Protein AF-A0A812ML86-F1 (afdb_monomer)

Sequence (374 aa):
SLLQHYASWQRRQGNSALESLCLVAVARRLSMEGRSEEAVELLREAARRLPLEAAADGVWRACGGDPEELPRKAWKIRSGNAYAKELRLLQHILRVVPPGSDNILEVMESYGRDELPSFSKWLKIAGGEKAQLLSAAAEASPKGVALELGLYCGFSALRLSSQMPVVSVEADLAHALIAEAVLNFAEAAHKVEIVVGHTEEMLPWLIRRMKPSQTQVGFVFMDQRGSRYHADLDLLIQSGVLKDGAMVVADNVLKPGAPRFLWALAQHSALATHILEVEEYAMPNVPDWMTTSIYRDTAGSCEALVCEAPGAIRQLEWEAEQMRSRSHEPQHGGSGVDFGQWLAFSNAMACSVTEALSLKVTRFSHSLARGGMR

Organism: Symbiodinium pilosum (NCBI:txid2952)

Foldseek 3Di:
DVLCVVLVVCVVVVNLASNLLSLLVVLQVCVVVVNLVVSLVSQLVSQVPGANACLNVLSCVSSPHDSVSHDNHQDDQDPPRPCSLLSVLLSQLSPPPDQQDPCNLVSSQCCQQPPCVVVVDHDLDLDDLSLLLLLLLLVQWDAAEEEEEACQQNNSVSSSLVRAAYEYEAADPSSLSNNCSSCSSNVSNVRYHYHYRHLVPVVVVVLVVQDLVHHAHREYEAPHPLCCQQVSVLSNVVSNRHDQFRKYKYWQCLVLHNLLNVQLLLPFPQWPKAKEWDADRSQPPQIGIMMIITGHPDPDDSPRSPDDDDPLSVVLVVSSVVLVVQQVPPPPPRPRQDSVNSSVSSVVSVVSSCVVRVDDYYYDDPVCSPPVSD

InterPro domains:
  IPR002935 Class I-like SAM-dependent O-methyltransferase [PF01596] (129-257)
  IPR002935 Class I-like SAM-dependent O-methyltransferase [PS51682] (81-296)
  IPR029063 S-adenosyl-L-methionine-dependent methyltransferase superfamily [G3DSA:3.40.50.150] (82-303)
  IPR029063 S-adenosyl-L-methionine-dependent methyltransferase superfamily [SSF53335] (94-278)

Nearest PDB structures (foldseek):
  5k0g-assembly2_B  TM=9.077E-01  e=4.218E-14  Rattus norvegicus
  5lr6-assembly3_C  TM=9.033E-01  e=4.023E-14  Rattus norvegicus
  5lr6-assembly2_B  TM=8.941E-01  e=5.345E-14  Rattus norvegicus
  6i3d-assembly1_A  TM=9.117E-01  e=2.550E-13  Homo sapiens
  5k09-assembly7_G  TM=8.853E-01  e=5.876E-14  Rattus norvegicus

Solvent-accessible surface area (backbone atoms only — not comparable to full-atom values): 20220 Å² total; per-residue (Å²): 110,68,53,60,54,50,21,57,49,28,51,77,71,69,35,54,54,61,21,35,42,30,52,44,54,50,26,41,52,32,38,76,72,69,37,22,69,61,17,45,52,52,50,54,58,42,42,77,79,41,36,42,37,63,65,42,53,53,53,36,48,75,45,70,45,61,79,89,76,58,62,63,37,69,66,85,78,52,89,87,47,86,63,38,69,62,55,46,50,53,55,46,47,60,68,74,52,60,88,86,54,85,56,60,66,59,52,54,48,46,42,34,54,68,58,28,53,83,70,79,43,78,57,97,54,70,36,70,59,45,37,50,50,53,51,34,48,56,71,58,23,43,93,43,34,32,40,33,34,46,40,54,68,25,63,64,58,55,60,48,41,77,81,34,45,30,41,31,34,21,62,49,64,67,35,47,43,48,13,50,38,49,28,39,64,61,70,42,48,88,35,44,49,81,43,79,35,49,65,89,62,44,47,68,52,48,53,73,69,42,46,58,93,80,40,38,32,8,29,36,40,40,58,50,67,37,89,43,49,31,57,56,49,30,54,42,58,78,66,56,34,54,36,68,48,14,27,39,35,34,54,37,44,43,50,62,31,14,47,57,29,56,51,32,51,75,69,36,88,46,38,57,68,47,41,30,37,36,60,36,53,82,37,88,94,32,69,26,28,31,39,44,25,39,32,46,80,62,92,86,66,88,74,67,44,75,64,88,70,56,70,71,41,51,51,51,38,52,52,23,48,54,52,49,55,46,56,73,36,64,85,78,80,48,88,42,67,51,69,68,57,50,46,54,48,29,55,51,48,52,52,54,52,32,67,77,65,68,60,73,74,42,76,65,50,77,70,45,53,77,72,60,75,115

Structure (mmCIF, N/CA/C/O backbone):
data_AF-A0A812ML86-F1
#
_entry.id   AF-A0A812ML86-F1
#
loop_
_atom_site.group_PDB
_atom_site.id
_atom_site.type_symbol
_atom_site.label_atom_id
_atom_site.label_alt_id
_atom_site.label_comp_id
_atom_site.label_asym_id
_atom_site.label_entity_id
_atom_site.label_seq_id
_atom_site.pdbx_PDB_ins_code
_atom_site.Cartn_x
_atom_site.Cartn_y
_atom_site.Cartn_z
_atom_site.occupancy
_atom_site.B_iso_or_equiv
_atom_site.auth_seq_id
_atom_site.auth_comp_id
_atom_site.auth_asym_id
_atom_site.auth_atom_id
_atom_site.pdbx_PDB_model_num
ATOM 1 N N . SER A 1 1 ? 20.742 -10.189 -7.573 1.00 81.69 1 SER A N 1
ATOM 2 C CA . SER A 1 1 ? 20.538 -11.538 -8.143 1.00 81.69 1 SER A CA 1
ATOM 3 C C . SER A 1 1 ? 19.059 -11.912 -8.300 1.00 81.69 1 SER A C 1
ATOM 5 O O . SER A 1 1 ? 18.685 -12.285 -9.405 1.00 81.69 1 SER A O 1
ATOM 7 N N . LEU A 1 2 ? 18.199 -11.818 -7.271 1.00 88.62 2 LEU A N 1
ATOM 8 C CA . LEU A 1 2 ? 16.781 -12.238 -7.356 1.00 88.62 2 LEU A CA 1
ATOM 9 C C . LEU A 1 2 ? 15.986 -11.512 -8.455 1.00 88.62 2 LEU A C 1
ATOM 11 O O . LEU A 1 2 ? 15.377 -12.167 -9.295 1.00 88.62 2 LEU A O 1
ATOM 15 N N . LEU A 1 3 ? 16.079 -10.179 -8.528 1.00 92.62 3 LEU A N 1
ATOM 16 C CA . LEU A 1 3 ? 15.427 -9.392 -9.587 1.00 92.62 3 LEU A CA 1
ATOM 17 C C . LEU A 1 3 ? 15.874 -9.797 -11.002 1.00 92.62 3 LEU A C 1
ATOM 19 O O . LEU A 1 3 ? 15.064 -9.810 -11.918 1.00 92.62 3 LEU A O 1
ATOM 23 N N . GLN A 1 4 ? 17.139 -10.188 -11.190 1.00 88.88 4 GLN A N 1
ATOM 24 C CA . GLN A 1 4 ? 17.646 -10.654 -12.489 1.00 88.88 4 GLN A CA 1
ATOM 25 C C . GLN A 1 4 ? 17.087 -12.038 -12.863 1.00 88.88 4 GLN A C 1
ATOM 27 O O . GLN A 1 4 ? 16.788 -12.296 -14.032 1.00 88.88 4 GLN A O 1
ATOM 32 N N . HIS A 1 5 ? 16.904 -12.924 -11.876 1.00 93.50 5 HIS A N 1
ATOM 33 C CA . HIS A 1 5 ? 16.233 -14.210 -12.087 1.00 93.50 5 HIS A CA 1
ATOM 34 C C . HIS A 1 5 ? 14.757 -14.003 -12.434 1.00 93.50 5 HIS A C 1
ATOM 36 O O . HIS A 1 5 ? 14.262 -14.615 -13.381 1.00 93.50 5 HIS A O 1
ATOM 42 N N . TYR A 1 6 ? 14.076 -13.097 -11.726 1.00 94.94 6 TYR A N 1
ATOM 43 C CA . TYR A 1 6 ? 12.686 -12.749 -12.008 1.00 94.94 6 TYR A CA 1
ATOM 44 C C . TYR A 1 6 ? 12.526 -12.105 -13.393 1.00 94.94 6 TYR A C 1
ATOM 46 O O . TYR A 1 6 ? 11.674 -12.541 -14.163 1.00 94.94 6 TYR A O 1
ATOM 54 N N . ALA A 1 7 ? 13.418 -11.187 -13.785 1.00 94.88 7 ALA A N 1
ATOM 55 C CA . ALA A 1 7 ? 13.465 -10.621 -15.138 1.00 94.88 7 ALA A CA 1
ATOM 56 C C . ALA A 1 7 ? 13.588 -11.716 -16.213 1.00 94.88 7 ALA A C 1
ATOM 58 O O . ALA A 1 7 ? 12.841 -11.742 -17.190 1.00 94.88 7 ALA A O 1
ATOM 59 N N . SER A 1 8 ? 14.487 -12.680 -15.997 1.00 94.44 8 SER A N 1
ATOM 60 C CA . SER A 1 8 ? 14.685 -13.815 -16.909 1.00 94.44 8 SER A CA 1
ATOM 61 C C . SER A 1 8 ? 13.463 -14.739 -16.974 1.00 94.44 8 SER A C 1
ATOM 63 O O . SER A 1 8 ? 13.184 -15.343 -18.012 1.00 94.44 8 SER A O 1
ATOM 65 N N . TRP A 1 9 ? 12.715 -14.873 -15.876 1.00 94.38 9 TRP A N 1
ATOM 66 C CA . TRP A 1 9 ? 11.438 -15.582 -15.869 1.00 94.38 9 TRP A CA 1
ATOM 67 C C . TRP A 1 9 ? 10.369 -14.821 -16.663 1.00 94.38 9 TRP A C 1
ATOM 69 O O . TRP A 1 9 ? 9.760 -15.418 -17.547 1.00 94.38 9 TRP A O 1
ATOM 79 N N . GLN A 1 10 ? 10.220 -13.510 -16.453 1.00 94.56 10 GLN A N 1
ATOM 80 C CA . GLN A 1 10 ? 9.271 -12.665 -17.191 1.00 94.56 10 GLN A CA 1
ATOM 81 C C . GLN A 1 10 ? 9.536 -12.650 -18.700 1.00 94.56 10 GLN A C 1
ATOM 83 O O . GLN A 1 10 ? 8.593 -12.730 -19.492 1.00 94.56 10 GLN A O 1
ATOM 88 N N . ARG A 1 11 ? 10.812 -12.666 -19.111 1.00 93.12 11 ARG A N 1
ATOM 89 C CA . ARG A 1 11 ? 11.207 -12.840 -20.516 1.00 93.12 11 ARG A CA 1
ATOM 90 C C . ARG A 1 11 ? 10.602 -14.104 -21.124 1.00 93.12 11 ARG A C 1
ATOM 92 O O . ARG A 1 11 ? 10.035 -14.057 -22.212 1.00 93.12 11 ARG A O 1
ATOM 99 N N . ARG A 1 12 ? 10.699 -15.237 -20.415 1.00 93.62 12 ARG A N 1
ATOM 100 C CA . ARG A 1 12 ? 10.140 -16.526 -20.863 1.00 93.62 12 ARG A CA 1
ATOM 101 C C . ARG A 1 12 ? 8.612 -16.505 -20.935 1.00 93.62 12 ARG A C 1
ATOM 103 O O . ARG A 1 12 ? 8.057 -17.185 -21.787 1.00 93.62 12 ARG A O 1
ATOM 110 N N . GLN A 1 13 ? 7.956 -15.694 -20.103 1.00 91.12 13 GLN A N 1
ATOM 111 C CA . GLN A 1 13 ? 6.508 -15.458 -20.163 1.00 91.12 13 GLN A CA 1
ATOM 112 C C . GLN A 1 13 ? 6.097 -14.459 -21.262 1.00 91.12 13 GLN A C 1
ATOM 114 O O . GLN A 1 13 ? 4.911 -14.195 -21.448 1.00 91.12 13 GLN A O 1
ATOM 119 N N . GLY A 1 14 ? 7.051 -13.858 -21.985 1.00 91.19 14 GLY A N 1
ATOM 120 C CA . GLY A 1 14 ? 6.768 -12.818 -22.975 1.00 91.19 14 GLY A CA 1
ATOM 121 C C . GLY A 1 14 ? 6.255 -11.509 -22.362 1.00 91.19 14 GLY A C 1
ATOM 122 O O . GLY A 1 14 ? 5.590 -10.730 -23.050 1.00 91.19 14 GLY A O 1
ATOM 123 N N . ASN A 1 15 ? 6.541 -11.254 -21.081 1.00 93.56 15 ASN A N 1
ATOM 124 C CA . ASN A 1 15 ? 6.148 -10.032 -20.385 1.00 93.56 15 ASN A CA 1
ATOM 125 C C . ASN A 1 15 ? 7.300 -9.021 -20.364 1.00 93.56 15 ASN A C 1
ATOM 127 O O . ASN A 1 15 ? 7.956 -8.800 -19.345 1.00 93.56 15 ASN A O 1
ATOM 131 N N . SER A 1 16 ? 7.544 -8.395 -21.517 1.00 93.88 16 SER A N 1
ATOM 132 C CA . SER A 1 16 ? 8.653 -7.450 -21.678 1.00 93.88 16 SER A CA 1
ATOM 133 C C . SER A 1 16 ? 8.541 -6.227 -20.766 1.00 93.88 16 SER A C 1
ATOM 135 O O . SER A 1 16 ? 9.558 -5.650 -20.418 1.00 93.88 16 SER A O 1
ATOM 137 N N . ALA A 1 17 ? 7.327 -5.813 -20.387 1.00 95.38 17 ALA A N 1
ATOM 138 C CA . ALA A 1 17 ? 7.138 -4.658 -19.510 1.00 95.38 17 ALA A CA 1
ATOM 139 C C . ALA A 1 17 ? 7.637 -4.955 -18.086 1.00 95.38 17 ALA A C 1
ATOM 141 O O . ALA A 1 17 ? 8.437 -4.190 -17.556 1.00 95.38 17 ALA A O 1
ATOM 142 N N . LEU A 1 18 ? 7.257 -6.099 -17.497 1.00 95.69 18 LEU A N 1
ATOM 143 C CA . LEU A 1 18 ? 7.796 -6.500 -16.191 1.00 95.69 18 LEU A CA 1
ATOM 144 C C . LEU A 1 18 ? 9.288 -6.819 -16.244 1.00 95.69 18 LEU A C 1
ATOM 146 O O . LEU A 1 18 ? 9.999 -6.489 -15.299 1.00 95.69 18 LEU A O 1
ATOM 150 N N . GLU A 1 19 ? 9.779 -7.421 -17.331 1.00 95.88 19 GLU A N 1
ATOM 151 C CA . GLU A 1 19 ? 11.222 -7.602 -17.520 1.00 95.88 19 GLU A CA 1
ATOM 152 C C . GLU A 1 19 ? 11.961 -6.256 -17.450 1.00 95.88 19 GLU A C 1
ATOM 154 O O . GLU A 1 19 ? 12.932 -6.131 -16.702 1.00 95.88 19 GLU A O 1
ATOM 159 N N . SER A 1 20 ? 11.466 -5.239 -18.161 1.00 96.06 20 SER A N 1
ATOM 160 C CA . SER A 1 20 ? 12.021 -3.885 -18.123 1.00 96.06 20 SER A CA 1
ATOM 161 C C . SER A 1 20 ? 11.986 -3.288 -16.719 1.00 96.06 20 SER A C 1
ATOM 163 O O . SER A 1 20 ? 13.014 -2.806 -16.250 1.00 96.06 20 SER A O 1
ATOM 165 N N . LEU A 1 21 ? 10.853 -3.374 -16.012 1.00 97.06 21 LEU A N 1
ATOM 166 C CA . LEU A 1 21 ? 10.741 -2.856 -14.643 1.00 97.06 21 LEU A CA 1
ATOM 167 C C . LEU A 1 21 ? 11.718 -3.535 -13.673 1.00 97.06 21 LEU A C 1
ATOM 169 O O . LEU A 1 21 ? 12.310 -2.862 -12.834 1.00 97.06 21 LEU A O 1
ATOM 173 N N . CYS A 1 22 ? 11.969 -4.839 -13.824 1.00 96.88 22 CYS A N 1
ATOM 174 C CA . CYS A 1 22 ? 12.982 -5.531 -13.025 1.00 96.88 22 CYS A CA 1
ATOM 175 C C . CYS A 1 22 ? 14.381 -4.941 -13.244 1.00 96.88 22 CYS A C 1
ATOM 177 O O . CYS A 1 22 ? 15.125 -4.749 -12.284 1.00 96.88 22 CYS A O 1
ATOM 179 N N . LEU A 1 23 ? 14.755 -4.672 -14.499 1.00 96.25 23 LEU A N 1
ATOM 180 C CA . LEU A 1 23 ? 16.066 -4.108 -14.831 1.00 96.25 23 LEU A CA 1
ATOM 181 C C . LEU A 1 23 ? 16.195 -2.658 -14.358 1.00 96.25 23 LEU A C 1
ATOM 183 O O . LEU A 1 23 ? 17.249 -2.293 -13.842 1.00 96.25 23 LEU A O 1
ATOM 187 N N . VAL A 1 24 ? 15.119 -1.869 -14.444 1.00 95.94 24 VAL A N 1
ATOM 188 C CA . VAL A 1 24 ? 15.063 -0.515 -13.872 1.00 95.94 24 VAL A CA 1
ATOM 189 C C . VAL A 1 24 ? 15.254 -0.552 -12.355 1.00 95.94 24 VAL A C 1
ATOM 191 O O . VAL A 1 24 ? 16.069 0.201 -11.826 1.00 95.94 24 VAL A O 1
ATOM 194 N N . ALA A 1 25 ? 14.597 -1.476 -11.650 1.00 95.81 25 ALA A N 1
ATOM 195 C CA . ALA A 1 25 ? 14.777 -1.643 -10.208 1.00 95.81 25 ALA A CA 1
ATOM 196 C C . ALA A 1 25 ? 16.203 -2.090 -9.832 1.00 95.81 25 ALA A C 1
ATOM 198 O O . ALA A 1 25 ? 16.750 -1.654 -8.818 1.00 95.81 25 ALA A O 1
ATOM 199 N N . VAL A 1 26 ? 16.849 -2.933 -10.650 1.00 95.88 26 VAL A N 1
ATOM 200 C CA . VAL A 1 26 ? 18.270 -3.281 -10.459 1.00 95.88 26 VAL A CA 1
ATOM 201 C C . VAL A 1 26 ? 19.161 -2.055 -10.663 1.00 95.88 26 VAL A C 1
ATOM 203 O O . VAL A 1 26 ? 20.017 -1.801 -9.820 1.00 95.88 26 VAL A O 1
ATOM 206 N N . ALA A 1 27 ? 18.944 -1.278 -11.728 1.00 95.56 27 ALA A N 1
ATOM 207 C CA . ALA A 1 27 ? 19.698 -0.053 -11.991 1.00 95.56 27 ALA A CA 1
ATOM 208 C C . ALA A 1 27 ? 19.553 0.957 -10.844 1.00 95.56 27 ALA A C 1
ATOM 210 O O . ALA A 1 27 ? 20.542 1.520 -10.383 1.00 95.56 27 ALA A O 1
ATOM 211 N N . ARG A 1 28 ? 18.340 1.116 -10.303 1.00 93.94 28 ARG A N 1
ATOM 212 C CA . ARG A 1 28 ? 18.094 1.964 -9.132 1.00 93.94 28 ARG A CA 1
ATOM 213 C C . ARG A 1 28 ? 18.905 1.513 -7.920 1.00 93.94 28 ARG A C 1
ATOM 215 O O . ARG A 1 28 ? 19.546 2.339 -7.280 1.00 93.94 28 ARG A O 1
ATOM 222 N N . ARG A 1 29 ? 18.919 0.211 -7.614 1.00 93.25 29 ARG A N 1
ATOM 223 C CA . ARG A 1 29 ? 19.710 -0.332 -6.493 1.00 93.25 29 ARG A CA 1
ATOM 224 C C . ARG A 1 29 ? 21.207 -0.097 -6.684 1.00 93.25 29 ARG A C 1
ATOM 226 O O . ARG A 1 29 ? 21.858 0.344 -5.746 1.00 93.25 29 ARG A O 1
ATOM 233 N N . LEU A 1 30 ? 21.726 -0.306 -7.897 1.00 95.12 30 LEU A N 1
ATOM 234 C CA . LEU A 1 30 ? 23.114 0.027 -8.236 1.00 95.12 30 LEU A CA 1
ATOM 235 C C . LEU A 1 30 ? 23.402 1.514 -7.991 1.00 95.12 30 LEU A C 1
ATOM 237 O O . LEU A 1 30 ? 24.388 1.848 -7.340 1.00 95.12 30 LEU A O 1
ATOM 241 N N . SER A 1 31 ? 22.509 2.405 -8.428 1.00 94.12 31 SER A N 1
ATOM 242 C CA . SER A 1 31 ? 22.636 3.843 -8.175 1.00 94.12 31 SER A CA 1
ATOM 243 C C . SER A 1 31 ? 22.669 4.176 -6.682 1.00 94.12 31 SER A C 1
ATOM 245 O O . SER A 1 31 ? 23.484 4.995 -6.267 1.00 94.12 31 SER A O 1
ATOM 247 N N . MET A 1 32 ? 21.812 3.550 -5.869 1.00 91.06 32 MET A N 1
ATOM 248 C CA . MET A 1 32 ? 21.782 3.756 -4.413 1.00 91.06 32 MET A CA 1
ATOM 249 C C . MET A 1 32 ? 23.059 3.262 -3.719 1.00 91.06 32 MET A C 1
ATOM 251 O O . MET A 1 32 ? 23.439 3.797 -2.682 1.00 91.06 32 MET A O 1
ATOM 255 N N . GLU A 1 33 ? 23.737 2.269 -4.297 1.00 94.38 33 GLU A N 1
ATOM 256 C CA . GLU A 1 33 ? 25.047 1.773 -3.853 1.00 94.38 33 GLU A CA 1
ATOM 257 C C . GLU A 1 33 ? 26.222 2.635 -4.363 1.00 94.38 33 GLU A C 1
A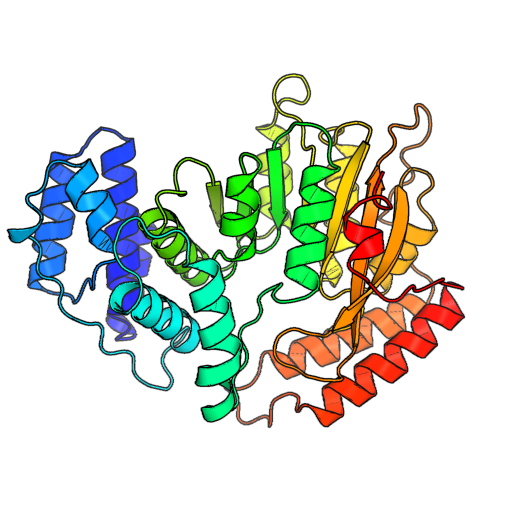TOM 259 O O . GLU A 1 33 ? 27.380 2.296 -4.125 1.00 94.38 33 GLU A O 1
ATOM 264 N N . GLY A 1 34 ? 25.955 3.737 -5.077 1.00 95.06 34 GLY A N 1
ATOM 265 C CA . GLY A 1 34 ? 26.980 4.603 -5.672 1.00 95.06 34 GLY A CA 1
ATOM 266 C C . GLY A 1 34 ? 27.576 4.070 -6.979 1.00 95.06 34 GLY A C 1
ATOM 267 O O . GLY A 1 34 ? 28.565 4.606 -7.472 1.00 95.06 34 GLY A O 1
ATOM 268 N N . ARG A 1 35 ? 26.982 3.027 -7.569 1.00 96.88 35 ARG A N 1
ATOM 269 C CA . ARG A 1 35 ? 27.446 2.354 -8.794 1.00 96.88 35 ARG A CA 1
ATOM 270 C C . ARG A 1 35 ? 26.712 2.889 -10.027 1.00 96.88 35 ARG A C 1
ATOM 272 O O . ARG A 1 35 ? 26.117 2.134 -10.796 1.00 96.88 35 ARG A O 1
ATOM 279 N N . SER A 1 36 ? 26.725 4.211 -10.195 1.00 96.56 36 SER A N 1
ATOM 280 C CA . SER A 1 36 ? 25.962 4.916 -11.237 1.00 96.56 36 SER A CA 1
ATOM 281 C C . SER A 1 36 ? 26.370 4.526 -12.662 1.00 96.56 36 SER A C 1
ATOM 283 O O . SER A 1 36 ? 25.501 4.350 -13.510 1.00 96.56 36 SER A O 1
ATOM 285 N N . GLU A 1 37 ? 27.664 4.320 -12.928 1.00 96.31 37 GLU A N 1
ATOM 286 C CA . GLU A 1 37 ? 28.149 3.891 -14.253 1.00 96.31 37 GLU A CA 1
ATOM 287 C C . GLU A 1 37 ? 27.578 2.523 -14.655 1.00 96.31 37 GLU A C 1
ATOM 289 O O . GLU A 1 37 ? 27.105 2.338 -15.777 1.00 96.31 37 GLU A O 1
ATOM 294 N N . GLU A 1 38 ? 27.543 1.575 -13.713 1.00 96.81 38 GLU A N 1
ATOM 295 C CA . GLU A 1 38 ? 26.961 0.250 -13.939 1.00 96.81 38 GLU A CA 1
ATOM 296 C C . GLU A 1 38 ? 25.441 0.316 -14.132 1.00 96.81 38 GLU A C 1
ATOM 298 O O . GLU A 1 38 ? 24.887 -0.433 -14.938 1.00 96.81 38 GLU A O 1
ATOM 303 N N . ALA A 1 39 ? 24.759 1.219 -13.420 1.00 96.50 39 ALA A N 1
ATOM 304 C CA . ALA A 1 39 ? 23.329 1.456 -13.593 1.00 96.50 39 ALA A CA 1
ATOM 305 C C . ALA A 1 39 ? 23.008 1.994 -14.998 1.00 96.50 39 ALA A C 1
ATOM 307 O O . ALA A 1 39 ? 22.100 1.480 -15.658 1.00 96.50 39 ALA A O 1
ATOM 308 N N . VAL A 1 40 ? 23.774 2.980 -15.479 1.00 96.12 40 VAL A N 1
ATOM 309 C CA . VAL A 1 40 ? 23.636 3.542 -16.832 1.00 96.12 40 VAL A CA 1
ATOM 310 C C . VAL A 1 40 ? 23.905 2.475 -17.886 1.00 96.12 40 VAL A C 1
ATOM 312 O O . VAL A 1 40 ? 23.088 2.296 -18.788 1.00 96.12 40 VAL A O 1
ATOM 315 N N . GLU A 1 41 ? 24.994 1.712 -17.772 1.00 95.88 41 GLU A N 1
ATOM 316 C CA . GLU A 1 41 ? 25.305 0.682 -18.769 1.00 95.88 41 GLU A CA 1
ATOM 317 C C . GLU A 1 41 ? 24.249 -0.435 -18.792 1.00 95.88 41 GLU A C 1
ATOM 319 O O . GLU A 1 41 ? 23.847 -0.893 -19.865 1.00 95.88 41 GLU A O 1
ATOM 324 N N . LEU A 1 42 ? 23.710 -0.815 -17.627 1.00 95.69 42 LEU A N 1
ATOM 325 C CA . LEU A 1 42 ? 22.602 -1.765 -17.539 1.00 95.69 42 LEU A CA 1
ATOM 326 C C . LEU A 1 42 ? 21.351 -1.258 -18.271 1.00 95.69 42 LEU A C 1
ATOM 328 O O . LEU A 1 42 ? 20.745 -2.012 -19.037 1.00 95.69 42 LEU A O 1
ATOM 332 N N . LEU A 1 43 ? 20.956 0.000 -18.047 1.00 96.19 43 LEU A N 1
ATOM 333 C CA . LEU A 1 43 ? 19.795 0.606 -18.707 1.00 96.19 43 LEU A CA 1
ATOM 334 C C . LEU A 1 43 ? 20.019 0.771 -20.214 1.00 96.19 43 LEU A C 1
ATOM 336 O O . LEU A 1 43 ? 19.113 0.490 -21.000 1.00 96.19 43 LEU A O 1
ATOM 340 N N . ARG A 1 44 ? 21.233 1.148 -20.626 1.00 94.94 44 ARG A N 1
ATOM 341 C CA . ARG A 1 44 ? 21.619 1.276 -22.035 1.00 94.94 44 ARG A C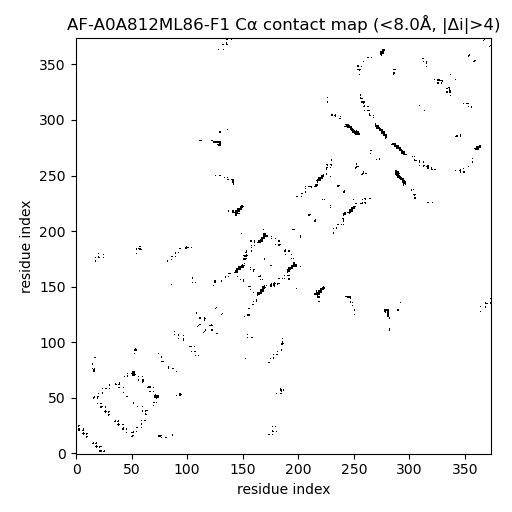A 1
ATOM 342 C C . ARG A 1 44 ? 21.507 -0.066 -22.755 1.00 94.94 44 ARG A C 1
ATOM 344 O O . ARG A 1 44 ? 20.891 -0.147 -23.820 1.00 94.94 44 ARG A O 1
ATOM 351 N N . GLU A 1 45 ? 22.037 -1.136 -22.165 1.00 94.12 45 GLU A N 1
ATOM 352 C CA . GLU A 1 45 ? 21.928 -2.475 -22.743 1.00 94.12 45 GLU A CA 1
ATOM 353 C C . GLU A 1 45 ? 20.482 -2.990 -22.740 1.00 94.12 45 GLU A C 1
ATOM 355 O O . GLU A 1 45 ? 20.043 -3.625 -23.703 1.00 94.12 45 GLU A O 1
ATOM 360 N N . ALA A 1 46 ? 19.710 -2.684 -21.694 1.00 94.50 46 ALA A N 1
ATOM 361 C CA . ALA A 1 46 ? 18.289 -3.007 -21.648 1.00 94.50 46 ALA A CA 1
ATOM 362 C C . ALA A 1 46 ? 17.528 -2.325 -22.796 1.00 94.50 46 ALA A C 1
ATOM 364 O O . ALA A 1 46 ? 16.800 -3.003 -23.520 1.00 94.50 46 ALA A O 1
ATOM 365 N N . ALA A 1 47 ? 17.751 -1.031 -23.039 1.00 94.12 47 ALA A N 1
ATOM 366 C CA . ALA A 1 47 ? 17.056 -0.261 -24.074 1.00 94.12 47 ALA A CA 1
ATOM 367 C C . ALA A 1 47 ? 17.355 -0.727 -25.515 1.00 94.12 47 ALA A C 1
ATOM 369 O O . ALA A 1 47 ? 16.532 -0.554 -26.425 1.00 94.12 47 ALA A O 1
ATOM 370 N N . ARG A 1 48 ? 18.513 -1.369 -25.744 1.00 93.19 48 ARG A N 1
ATOM 371 C CA . ARG A 1 48 ? 18.835 -2.008 -27.035 1.00 93.19 48 ARG A CA 1
ATOM 372 C C . ARG A 1 48 ? 17.887 -3.168 -27.348 1.00 93.19 48 ARG A C 1
ATOM 374 O O . ARG A 1 48 ? 17.563 -3.390 -28.514 1.00 93.19 48 ARG A O 1
ATOM 381 N N . ARG A 1 49 ? 17.421 -3.886 -26.322 1.00 92.19 49 ARG A N 1
ATOM 382 C CA . ARG A 1 49 ? 16.688 -5.158 -26.458 1.00 92.19 49 ARG A CA 1
ATOM 383 C C . ARG A 1 49 ? 15.216 -5.069 -26.059 1.00 92.19 49 ARG A C 1
ATOM 385 O O . ARG A 1 49 ? 14.408 -5.845 -26.561 1.00 92.19 49 ARG A O 1
ATOM 392 N N . LEU A 1 50 ? 14.870 -4.150 -25.161 1.00 94.06 50 LEU A N 1
ATOM 393 C CA . LEU A 1 50 ? 13.572 -4.076 -24.501 1.00 94.06 50 LEU A CA 1
ATOM 394 C C . LEU A 1 50 ? 12.952 -2.677 -24.620 1.00 94.06 50 LEU A C 1
ATOM 396 O O . LEU A 1 50 ? 13.666 -1.674 -24.630 1.00 94.06 50 LEU A O 1
ATOM 400 N N . PRO A 1 51 ? 11.615 -2.589 -24.684 1.00 92.94 51 PRO A N 1
ATOM 401 C CA . PRO A 1 51 ? 10.914 -1.328 -24.500 1.00 92.94 51 PRO A CA 1
ATOM 402 C C . PRO A 1 51 ? 10.975 -0.878 -23.034 1.00 92.94 51 PRO A C 1
ATOM 404 O O . PRO A 1 51 ? 10.654 -1.669 -22.147 1.00 92.94 51 PRO A O 1
ATOM 407 N N . LEU A 1 52 ? 11.370 0.370 -22.767 1.00 91.00 52 LEU A N 1
ATOM 408 C CA . LEU A 1 52 ? 11.484 0.921 -21.407 1.00 91.00 52 LEU A CA 1
ATOM 409 C C . LEU A 1 52 ? 10.399 1.957 -21.059 1.00 91.00 52 LEU A C 1
ATOM 411 O O . LEU A 1 52 ? 10.254 2.275 -19.880 1.00 91.00 52 LEU A O 1
ATOM 415 N N . GLU A 1 53 ? 9.623 2.451 -22.039 1.00 90.06 53 GLU A N 1
ATOM 416 C CA . GLU A 1 53 ? 8.779 3.655 -21.868 1.00 90.06 53 GLU A CA 1
ATOM 417 C C . GLU A 1 53 ? 9.587 4.796 -21.200 1.00 90.06 53 GLU A C 1
ATOM 419 O O . GLU A 1 53 ? 10.800 4.871 -21.394 1.00 90.06 53 GLU A O 1
ATOM 424 N N . ALA A 1 54 ? 8.946 5.675 -20.427 1.00 90.31 54 ALA A N 1
ATOM 425 C CA . ALA A 1 54 ? 9.610 6.664 -19.571 1.00 90.31 54 ALA A CA 1
ATOM 426 C C . ALA A 1 54 ? 9.938 6.126 -18.157 1.00 90.31 54 ALA A C 1
ATOM 428 O O . ALA A 1 54 ? 10.330 6.882 -17.271 1.00 90.31 54 ALA A O 1
ATOM 429 N N . ALA A 1 55 ? 9.777 4.818 -17.906 1.00 91.00 55 ALA A N 1
ATOM 430 C CA . ALA A 1 55 ? 9.925 4.241 -16.564 1.00 91.00 55 ALA A CA 1
ATOM 431 C C . ALA A 1 55 ? 11.370 4.300 -16.034 1.00 91.00 55 ALA A C 1
ATOM 433 O O . ALA A 1 55 ? 11.595 4.295 -14.826 1.00 91.00 55 ALA A O 1
ATOM 434 N N . ALA A 1 56 ? 12.350 4.337 -16.939 1.00 93.31 56 ALA A N 1
ATOM 435 C CA . ALA A 1 56 ? 13.772 4.380 -16.613 1.00 93.31 56 ALA A CA 1
ATOM 436 C C . ALA A 1 56 ? 14.320 5.810 -16.455 1.00 93.31 56 ALA A C 1
ATOM 438 O O . ALA A 1 56 ? 15.410 5.977 -15.911 1.00 93.31 56 ALA A O 1
ATOM 439 N N . ASP A 1 57 ? 13.578 6.834 -16.889 1.00 91.44 57 ASP A N 1
ATOM 440 C CA . ASP A 1 57 ? 14.066 8.213 -17.020 1.00 91.44 57 ASP A CA 1
ATOM 441 C C . ASP A 1 57 ? 14.557 8.811 -15.700 1.00 91.44 57 ASP A C 1
ATOM 443 O O . ASP A 1 57 ? 15.549 9.538 -15.672 1.00 91.44 57 ASP A O 1
ATOM 447 N N . GLY A 1 58 ? 13.863 8.519 -14.595 1.00 89.25 58 GLY A N 1
ATOM 448 C CA . GLY A 1 58 ? 14.251 8.996 -13.267 1.00 89.25 58 GLY A CA 1
ATOM 449 C C . GLY A 1 58 ? 15.613 8.446 -12.842 1.00 89.25 58 GLY A C 1
ATOM 450 O O . GLY A 1 58 ? 16.500 9.208 -12.468 1.00 89.25 58 GLY A O 1
ATOM 451 N N . VAL A 1 59 ? 15.800 7.128 -12.971 1.00 92.44 59 VAL A N 1
ATOM 452 C CA . VAL A 1 59 ? 17.063 6.454 -12.630 1.00 92.44 59 VAL A CA 1
ATOM 453 C C . VAL A 1 59 ? 18.178 6.892 -13.577 1.00 92.44 59 VAL A C 1
ATOM 455 O O . VAL A 1 59 ? 19.263 7.237 -13.127 1.00 92.44 59 VAL A O 1
ATOM 458 N N . TRP A 1 60 ? 17.899 6.941 -14.880 1.00 94.38 60 TRP A N 1
ATOM 459 C CA . TRP A 1 60 ? 18.857 7.356 -15.901 1.00 94.38 60 TRP A CA 1
ATOM 460 C C . TRP A 1 60 ? 19.422 8.754 -15.634 1.00 94.38 60 TRP A C 1
ATOM 462 O O . TRP A 1 60 ? 20.640 8.921 -15.570 1.00 94.38 60 TRP A O 1
ATOM 472 N N . ARG A 1 61 ? 18.543 9.738 -15.390 1.00 91.88 61 ARG A N 1
ATOM 473 C CA . ARG A 1 61 ? 18.948 11.111 -15.053 1.00 91.88 61 ARG A CA 1
ATOM 474 C C . ARG A 1 61 ? 19.709 11.174 -13.733 1.00 91.88 61 ARG A C 1
ATOM 476 O O . ARG A 1 61 ? 20.737 11.841 -13.662 1.00 91.88 61 ARG A O 1
ATOM 483 N N . ALA A 1 62 ? 19.246 10.460 -12.705 1.00 90.75 62 ALA A N 1
ATOM 484 C CA . ALA A 1 62 ? 19.911 10.430 -11.401 1.00 90.75 62 ALA A CA 1
ATOM 485 C C . ALA A 1 62 ? 21.340 9.862 -11.472 1.00 90.75 62 ALA A C 1
ATOM 487 O O . ALA A 1 62 ? 22.203 10.270 -10.698 1.00 90.75 62 ALA A O 1
ATOM 488 N N . CYS A 1 63 ? 21.611 8.960 -12.418 1.00 94.19 63 CYS A N 1
ATOM 489 C CA . CYS A 1 63 ? 22.944 8.415 -12.656 1.00 94.19 63 CYS A CA 1
ATOM 490 C C . CYS A 1 63 ? 23.805 9.250 -13.626 1.00 94.19 63 CYS A C 1
ATOM 492 O O . CYS A 1 63 ? 24.916 8.828 -13.942 1.00 94.19 63 CYS A O 1
ATOM 494 N N . GLY A 1 64 ? 23.325 10.409 -14.095 1.00 92.38 64 GLY A N 1
ATOM 495 C CA . GLY A 1 64 ? 24.056 11.295 -15.008 1.00 92.38 64 GLY A CA 1
ATOM 496 C C . GLY A 1 64 ? 23.940 10.937 -16.493 1.00 92.38 64 GLY A C 1
ATOM 497 O O . GLY A 1 64 ? 24.735 11.424 -17.293 1.00 92.38 64 GLY A O 1
ATOM 498 N N . GLY A 1 65 ? 22.982 10.088 -16.874 1.00 91.94 65 GLY A N 1
ATOM 499 C CA . GLY A 1 65 ? 22.708 9.780 -18.275 1.00 91.94 65 GLY A CA 1
ATOM 500 C C . GLY A 1 65 ? 22.026 10.942 -19.009 1.00 91.94 65 GLY A C 1
ATOM 501 O O . GLY A 1 65 ? 21.160 11.619 -18.449 1.00 91.94 65 GLY A O 1
ATOM 502 N N . ASP A 1 66 ? 22.379 11.141 -20.281 1.00 90.25 66 ASP A N 1
ATOM 503 C CA . ASP A 1 66 ? 21.763 12.150 -21.152 1.00 90.25 66 ASP A CA 1
ATOM 504 C C . ASP A 1 66 ? 20.330 11.722 -21.542 1.00 90.25 66 ASP A C 1
ATOM 506 O O . ASP A 1 66 ? 20.164 10.636 -22.108 1.00 90.25 66 ASP A O 1
ATOM 510 N N . PRO A 1 67 ? 19.276 12.509 -21.244 1.00 84.00 67 PRO A N 1
ATOM 511 C CA . PRO A 1 67 ? 17.895 12.179 -21.604 1.00 84.00 67 PRO A CA 1
ATOM 512 C C . PRO A 1 67 ? 17.672 11.856 -23.087 1.00 84.00 67 PRO A C 1
ATOM 514 O O . PRO A 1 67 ? 16.775 11.072 -23.396 1.00 84.00 67 PRO A O 1
ATOM 517 N N . GLU A 1 68 ? 18.478 12.419 -23.990 1.00 86.12 68 GLU A N 1
ATOM 518 C CA . GLU A 1 68 ? 18.373 12.180 -25.435 1.00 86.12 68 GLU A CA 1
ATOM 519 C C . GLU A 1 68 ? 18.959 10.818 -25.852 1.00 86.12 68 GLU A C 1
ATOM 521 O O . GLU A 1 68 ? 18.635 10.286 -26.916 1.00 86.12 68 GLU A O 1
ATOM 526 N N . GLU A 1 69 ? 19.794 10.206 -25.005 1.00 88.12 69 GLU A N 1
ATOM 527 C CA . GLU A 1 69 ? 20.451 8.927 -25.288 1.00 88.12 69 GLU A CA 1
ATOM 528 C C . GLU A 1 69 ? 19.604 7.698 -24.941 1.00 88.12 69 GLU A C 1
ATOM 530 O O . GLU A 1 69 ? 19.962 6.594 -25.365 1.00 88.12 69 GLU A O 1
ATOM 535 N N . LEU A 1 70 ? 18.510 7.841 -24.178 1.00 89.56 70 LEU A N 1
ATOM 536 C CA . LEU A 1 70 ? 17.702 6.707 -23.720 1.00 89.56 70 LEU A CA 1
ATOM 537 C C . LEU A 1 70 ? 16.445 6.498 -24.588 1.00 89.56 70 LEU A C 1
ATOM 539 O O . LEU A 1 70 ? 15.484 7.264 -24.500 1.00 89.56 70 LEU A O 1
ATOM 543 N N . PRO A 1 71 ? 16.369 5.420 -25.395 1.00 87.88 71 PRO A N 1
ATOM 544 C CA . PRO A 1 71 ? 15.203 5.159 -26.231 1.00 87.88 71 PRO A CA 1
ATOM 545 C C . PRO A 1 71 ? 13.930 4.853 -25.423 1.00 87.88 71 PRO A C 1
ATOM 547 O O . PRO A 1 71 ? 13.810 3.795 -24.799 1.00 87.88 71 PRO A O 1
ATOM 550 N N . ARG A 1 72 ? 12.905 5.700 -25.560 1.00 88.62 72 ARG A N 1
ATOM 551 C CA . ARG A 1 72 ? 11.561 5.495 -24.984 1.00 88.62 72 ARG A CA 1
ATOM 552 C C . ARG A 1 72 ? 10.666 4.637 -25.876 1.00 88.62 72 ARG A C 1
ATOM 554 O O . ARG A 1 72 ? 9.645 5.073 -26.406 1.00 88.62 72 ARG A O 1
ATOM 561 N N . LYS A 1 73 ? 11.065 3.387 -26.104 1.00 92.38 73 LYS A N 1
ATOM 562 C CA . LYS A 1 73 ? 10.229 2.441 -26.860 1.00 92.38 73 LYS A CA 1
ATOM 563 C C . LYS A 1 73 ? 9.033 2.005 -26.014 1.00 92.38 73 LYS A C 1
ATOM 565 O O . LYS A 1 73 ? 9.209 1.530 -24.892 1.00 92.38 73 LYS A O 1
ATOM 570 N N . ALA A 1 74 ? 7.840 2.104 -26.594 1.00 92.19 74 ALA A N 1
ATOM 571 C CA . ALA A 1 74 ? 6.593 1.765 -25.927 1.00 92.19 74 ALA A CA 1
ATOM 572 C C . ALA A 1 74 ? 6.428 0.264 -25.640 1.00 92.19 74 ALA A C 1
ATOM 574 O O . ALA A 1 74 ? 6.729 -0.585 -26.488 1.00 92.19 74 ALA A O 1
ATOM 575 N N . TRP A 1 75 ? 5.881 -0.078 -24.469 1.00 94.62 75 TRP A N 1
ATOM 576 C CA . TRP A 1 75 ? 5.537 -1.464 -24.140 1.00 94.62 75 TRP A CA 1
ATOM 577 C C . TRP A 1 75 ? 4.384 -1.981 -25.006 1.00 94.62 75 TRP A C 1
ATOM 579 O O . TRP A 1 75 ? 3.403 -1.279 -25.258 1.00 94.62 75 TRP A O 1
ATOM 589 N N . LYS A 1 76 ? 4.460 -3.257 -25.402 1.00 91.62 76 LYS A N 1
ATOM 590 C CA . LYS A 1 76 ? 3.358 -3.986 -26.048 1.00 91.62 76 LYS A CA 1
ATOM 591 C C . LYS A 1 76 ? 2.683 -4.904 -25.029 1.00 91.62 76 LYS A C 1
ATOM 593 O O . LYS A 1 76 ? 3.083 -6.054 -24.868 1.00 91.62 76 LYS A O 1
ATOM 598 N N . ILE A 1 77 ? 1.661 -4.398 -24.338 1.00 91.62 77 ILE A N 1
ATOM 599 C CA . ILE A 1 77 ? 0.976 -5.129 -23.259 1.00 91.62 77 ILE A CA 1
ATOM 600 C C . ILE A 1 77 ? -0.210 -5.922 -23.821 1.00 91.62 77 ILE A C 1
ATOM 602 O O . ILE A 1 77 ? -1.313 -5.396 -24.017 1.00 91.62 77 ILE A O 1
ATOM 606 N N . ARG A 1 78 ? 0.013 -7.214 -24.077 1.00 86.62 78 ARG A N 1
ATOM 607 C CA . ARG A 1 78 ? -1.012 -8.122 -24.613 1.00 86.62 78 ARG A CA 1
ATOM 608 C C . ARG A 1 78 ? -2.126 -8.371 -23.596 1.00 86.62 78 ARG A C 1
ATOM 610 O O . ARG A 1 78 ? -1.882 -8.492 -22.397 1.00 86.62 78 ARG A O 1
ATOM 617 N N . SER A 1 79 ? -3.358 -8.464 -24.088 1.00 80.06 79 SER A N 1
ATOM 618 C CA . SER A 1 79 ? -4.486 -8.931 -23.277 1.00 80.06 79 SER A CA 1
ATOM 619 C C . SER A 1 79 ? -4.249 -10.391 -22.882 1.00 80.06 79 SER A C 1
ATOM 621 O O . SER A 1 79 ? -3.852 -11.187 -23.725 1.00 80.06 79 SER A O 1
ATOM 623 N N . GLY A 1 80 ? -4.452 -10.719 -21.604 1.00 77.38 80 GLY A N 1
ATOM 624 C CA . GLY A 1 80 ? -4.186 -12.053 -21.048 1.00 77.38 80 GLY A CA 1
ATOM 625 C C . GLY A 1 80 ? -2.823 -12.206 -20.364 1.00 77.38 80 GLY A C 1
ATOM 626 O O . GLY A 1 80 ? -2.656 -13.140 -19.588 1.00 77.38 80 GLY A O 1
ATOM 627 N N . ASN A 1 81 ? -1.876 -11.278 -20.560 1.00 84.31 81 ASN A N 1
ATOM 628 C CA . ASN A 1 81 ? -0.653 -11.269 -19.754 1.00 84.31 81 ASN A CA 1
ATOM 629 C C . ASN A 1 81 ? -0.991 -10.995 -18.280 1.00 84.31 81 ASN A C 1
ATOM 631 O O . ASN A 1 81 ? -1.838 -10.146 -17.974 1.00 84.31 81 ASN A O 1
ATOM 635 N N . ALA A 1 82 ? -0.280 -11.665 -17.371 1.00 87.06 82 ALA A N 1
ATOM 636 C CA . ALA A 1 82 ? -0.321 -11.332 -15.952 1.00 87.06 82 ALA A CA 1
ATOM 637 C C . ALA A 1 82 ? -0.012 -9.837 -15.756 1.00 87.06 82 ALA A C 1
ATOM 639 O O . ALA A 1 82 ? 0.863 -9.282 -16.429 1.00 87.06 82 ALA A O 1
ATOM 640 N N . TYR A 1 83 ? -0.758 -9.190 -14.858 1.00 91.94 83 TYR A N 1
ATOM 641 C CA . TYR A 1 83 ? -0.627 -7.765 -14.527 1.00 91.94 83 TYR A CA 1
ATOM 642 C C . TYR A 1 83 ? -0.869 -6.790 -15.695 1.00 91.94 83 TYR A C 1
ATOM 644 O O . TYR A 1 83 ? -0.505 -5.618 -15.628 1.00 91.94 83 TYR A O 1
ATOM 652 N N . ALA A 1 84 ? -1.491 -7.232 -16.798 1.00 90.94 84 ALA A N 1
ATOM 653 C CA . ALA A 1 84 ? -1.729 -6.367 -17.957 1.00 90.94 84 ALA A CA 1
ATOM 654 C C . ALA A 1 84 ? -2.562 -5.115 -17.626 1.00 90.94 84 ALA A C 1
ATOM 656 O O . ALA A 1 84 ? -2.444 -4.110 -18.320 1.00 90.94 84 ALA A O 1
ATOM 657 N N . LYS A 1 85 ? -3.420 -5.168 -16.600 1.00 91.00 85 LYS A N 1
ATOM 658 C CA . LYS A 1 85 ? -4.250 -4.032 -16.173 1.00 91.00 85 LYS A CA 1
ATOM 659 C C . LYS A 1 85 ? -3.386 -2.959 -15.501 1.00 91.00 85 LYS A C 1
ATOM 661 O O . LYS A 1 85 ? -3.449 -1.798 -15.890 1.00 91.00 85 LYS A O 1
ATOM 666 N N . GLU A 1 86 ? -2.557 -3.371 -14.553 1.00 94.69 86 GLU A N 1
ATOM 667 C CA . GLU A 1 86 ? -1.653 -2.534 -13.765 1.00 94.69 86 GLU A CA 1
ATOM 668 C C . GLU A 1 86 ? -0.536 -1.947 -14.639 1.00 94.69 86 GLU A C 1
ATOM 670 O O . GLU A 1 86 ? -0.244 -0.756 -14.580 1.00 94.69 86 GLU A O 1
ATOM 675 N N . LEU A 1 87 ? 0.027 -2.751 -15.545 1.00 95.56 87 LEU A N 1
ATOM 676 C CA . LEU A 1 87 ? 1.026 -2.285 -16.507 1.00 95.56 87 LEU A CA 1
ATOM 677 C C . LEU A 1 87 ? 0.456 -1.254 -17.490 1.00 95.56 87 LEU A C 1
ATOM 679 O O . LEU A 1 87 ? 1.171 -0.340 -17.895 1.00 95.56 87 LEU A O 1
ATOM 683 N N . ARG A 1 88 ? -0.816 -1.389 -17.898 1.00 94.31 88 ARG A N 1
ATOM 684 C CA . ARG A 1 88 ? -1.477 -0.403 -18.771 1.00 94.31 88 ARG A CA 1
ATOM 685 C C . ARG A 1 88 ? -1.774 0.896 -18.037 1.00 94.31 88 ARG A C 1
ATOM 687 O O . ARG A 1 88 ? -1.612 1.943 -18.648 1.00 94.31 88 ARG A O 1
ATOM 694 N N . LEU A 1 89 ? -2.129 0.830 -16.751 1.00 95.06 89 LEU A N 1
ATOM 695 C CA . LEU A 1 89 ? -2.214 2.019 -15.903 1.00 95.06 89 LEU A CA 1
ATOM 696 C C . LEU A 1 89 ? -0.865 2.746 -15.873 1.00 95.06 89 LEU A C 1
ATOM 698 O O . LEU A 1 89 ? -0.807 3.926 -16.197 1.00 95.06 89 LEU A O 1
ATOM 702 N N . LEU A 1 90 ? 0.229 2.039 -15.566 1.00 96.56 90 LEU A N 1
ATOM 703 C CA . LEU A 1 90 ? 1.564 2.643 -15.561 1.00 96.56 90 LEU A CA 1
ATOM 704 C C . LEU A 1 90 ? 1.925 3.231 -16.932 1.00 96.56 90 LEU A C 1
ATOM 706 O O . LEU A 1 90 ? 2.362 4.372 -17.015 1.00 96.56 90 LEU A O 1
ATOM 710 N N . GLN A 1 91 ? 1.696 2.492 -18.019 1.00 95.44 91 GLN A N 1
ATOM 711 C CA . GLN A 1 91 ? 1.925 2.995 -19.374 1.00 95.44 91 GLN A CA 1
ATOM 712 C C . GLN A 1 91 ? 1.089 4.244 -19.689 1.00 95.44 91 GLN A C 1
ATOM 714 O O . GLN A 1 91 ? 1.571 5.131 -20.388 1.00 95.44 91 GLN A O 1
ATOM 719 N N . HIS A 1 92 ? -0.152 4.312 -19.208 1.00 95.00 92 HIS A N 1
ATOM 720 C CA . HIS A 1 92 ? -1.008 5.480 -19.372 1.00 95.00 92 HIS A CA 1
ATOM 721 C C . HIS A 1 92 ? -0.428 6.684 -18.621 1.00 95.00 92 HIS A C 1
ATOM 723 O O . HIS A 1 92 ? -0.200 7.713 -19.253 1.00 95.00 92 HIS A O 1
ATOM 729 N N . ILE A 1 93 ? -0.075 6.524 -17.337 1.00 95.81 93 ILE A N 1
ATOM 730 C CA . ILE A 1 93 ? 0.579 7.562 -16.516 1.00 95.81 93 ILE A CA 1
ATOM 731 C C . ILE A 1 93 ? 1.811 8.118 -17.237 1.00 95.81 93 ILE A C 1
ATOM 733 O O . ILE A 1 93 ? 1.886 9.318 -17.480 1.00 95.81 93 ILE A O 1
ATOM 737 N N . LEU A 1 94 ? 2.730 7.243 -17.663 1.00 93.75 94 LEU A N 1
ATOM 738 C CA . LEU A 1 94 ? 3.987 7.631 -18.317 1.00 93.75 94 LEU A CA 1
ATOM 739 C C . LEU A 1 94 ? 3.797 8.393 -19.642 1.00 93.75 94 LEU A C 1
ATOM 741 O O . LEU A 1 94 ? 4.739 9.018 -20.121 1.00 93.75 94 LEU A O 1
ATOM 745 N N . ARG A 1 95 ? 2.613 8.314 -20.263 1.00 92.75 95 ARG A N 1
ATOM 746 C CA . ARG A 1 95 ? 2.306 8.980 -21.539 1.00 92.75 95 ARG A CA 1
ATOM 747 C C . ARG A 1 95 ? 1.567 10.293 -21.376 1.00 92.75 95 ARG A C 1
ATOM 749 O O . ARG A 1 95 ? 1.810 11.208 -22.156 1.00 92.75 95 ARG A O 1
ATOM 756 N N . VAL A 1 96 ? 0.612 10.344 -20.451 1.00 93.81 96 VAL A N 1
ATOM 757 C CA . VAL A 1 96 ? -0.306 11.485 -20.332 1.00 93.81 96 VAL A CA 1
ATOM 758 C C . VAL A 1 96 ? 0.146 12.488 -19.281 1.00 93.81 96 VAL A C 1
ATOM 760 O O . VAL A 1 96 ? -0.225 13.654 -19.374 1.00 93.81 96 VAL A O 1
ATOM 763 N N . VAL A 1 97 ? 0.944 12.056 -18.301 1.00 93.88 97 VAL A N 1
ATOM 764 C CA . VAL A 1 97 ? 1.443 12.928 -17.240 1.00 93.88 97 VAL A CA 1
ATOM 765 C C . VAL A 1 97 ? 2.758 13.576 -17.683 1.00 93.88 97 VAL A C 1
ATOM 767 O O . VAL A 1 97 ? 3.726 12.864 -17.964 1.00 93.88 97 VAL A O 1
ATOM 770 N N . PRO A 1 98 ? 2.843 14.916 -17.731 1.00 89.00 98 PRO A N 1
ATOM 771 C CA . PRO A 1 98 ? 4.107 15.603 -17.953 1.00 89.00 98 PRO A CA 1
ATOM 772 C C . PRO A 1 98 ? 5.090 15.356 -16.793 1.00 89.00 98 PRO A C 1
ATOM 774 O O . PRO A 1 98 ? 4.666 15.335 -15.634 1.00 89.00 98 PRO A O 1
ATOM 777 N N . PRO A 1 99 ? 6.404 15.231 -17.056 1.00 79.50 99 PRO A N 1
ATOM 778 C CA . PRO A 1 99 ? 7.405 15.122 -15.997 1.00 79.50 99 PRO A CA 1
ATOM 779 C C . PRO A 1 99 ? 7.303 16.269 -14.979 1.00 79.50 99 PRO A C 1
ATOM 781 O O . PRO A 1 99 ? 7.203 17.432 -15.369 1.00 79.50 99 PRO A O 1
ATOM 784 N N . GLY A 1 100 ? 7.353 15.941 -13.685 1.00 76.88 100 GLY A N 1
ATOM 785 C CA . GLY A 1 100 ? 7.271 16.916 -12.589 1.00 76.88 100 GLY A CA 1
ATOM 786 C C . GLY A 1 100 ? 5.855 17.397 -12.242 1.00 76.88 100 GLY A C 1
ATOM 787 O O . GLY A 1 100 ? 5.715 18.275 -11.394 1.00 76.88 100 GLY A O 1
ATOM 788 N N . SER A 1 101 ? 4.808 16.852 -12.873 1.00 86.38 101 SER A N 1
ATOM 789 C CA . SER A 1 101 ? 3.420 17.145 -12.498 1.00 86.38 101 SER A CA 1
ATOM 790 C C . SER A 1 101 ? 2.993 16.391 -11.231 1.00 86.38 101 SER A C 1
ATOM 792 O O . SER A 1 101 ? 3.400 15.255 -10.991 1.00 86.38 101 SER A O 1
ATOM 794 N N . ASP A 1 102 ? 2.127 17.018 -10.438 1.00 86.00 102 ASP A N 1
ATOM 795 C CA . ASP A 1 102 ? 1.518 16.486 -9.216 1.00 86.00 102 ASP A CA 1
ATOM 796 C C . ASP A 1 102 ? 0.169 15.777 -9.458 1.00 86.00 102 ASP A C 1
ATOM 798 O O . ASP A 1 102 ? -0.423 15.227 -8.528 1.00 86.00 102 ASP A O 1
ATOM 802 N N . ASN A 1 103 ? -0.305 15.713 -10.707 1.00 93.06 103 ASN A N 1
ATOM 803 C CA . ASN A 1 103 ? -1.625 15.178 -11.063 1.00 93.06 103 ASN A CA 1
ATOM 804 C C . ASN A 1 103 ? -1.684 13.644 -11.226 1.00 93.06 103 ASN A C 1
ATOM 806 O O . ASN A 1 103 ? -2.696 13.106 -11.677 1.00 93.06 103 ASN A O 1
ATOM 810 N N . ILE A 1 104 ? -0.628 12.913 -10.853 1.00 95.75 104 ILE A N 1
ATOM 811 C CA . ILE A 1 104 ? -0.551 11.450 -11.023 1.00 95.75 104 ILE A CA 1
ATOM 812 C C . ILE A 1 104 ? -1.716 10.744 -10.320 1.00 95.75 104 ILE A C 1
ATOM 814 O O . ILE A 1 104 ? -2.314 9.836 -10.894 1.00 95.75 104 ILE A O 1
ATOM 818 N N . LEU A 1 105 ? -2.068 11.172 -9.102 1.00 96.25 105 LEU A N 1
ATOM 819 C CA . LEU A 1 105 ? -3.190 10.596 -8.352 1.00 96.25 105 LEU A CA 1
ATOM 820 C C . LEU A 1 105 ? -4.523 10.803 -9.084 1.00 96.25 105 LEU A C 1
ATOM 822 O O . LEU A 1 105 ? -5.299 9.861 -9.207 1.00 96.25 105 LEU A O 1
ATOM 826 N N . GLU A 1 106 ? -4.757 11.999 -9.628 1.00 95.50 106 GLU A N 1
ATOM 827 C CA . GLU A 1 106 ? -5.960 12.300 -10.410 1.00 95.50 106 GLU A CA 1
ATOM 828 C C . GLU A 1 106 ? -6.032 11.437 -11.676 1.00 95.50 106 GLU A C 1
ATOM 830 O O . GLU A 1 106 ? -7.085 10.884 -11.985 1.00 95.50 106 GLU A O 1
ATOM 835 N N . VAL A 1 107 ? -4.904 11.243 -12.367 1.00 96.19 107 VAL A N 1
ATOM 836 C CA . VAL A 1 107 ? -4.818 10.371 -13.550 1.00 96.19 107 VAL A CA 1
ATOM 837 C C . VAL A 1 107 ? -5.054 8.899 -13.203 1.00 96.19 107 VAL A C 1
ATOM 839 O O . VAL A 1 107 ? -5.690 8.176 -13.968 1.00 96.19 107 VAL A O 1
ATOM 842 N N . MET A 1 108 ? -4.581 8.426 -12.047 1.00 96.25 108 MET A N 1
ATOM 843 C CA . MET A 1 108 ? -4.890 7.071 -11.574 1.00 96.25 108 MET A CA 1
ATOM 844 C C . MET A 1 108 ? -6.391 6.897 -11.304 1.00 96.25 108 MET A C 1
ATOM 846 O O . MET A 1 108 ? -6.960 5.854 -11.645 1.00 96.25 108 MET A O 1
ATOM 850 N N . GLU A 1 109 ? -7.033 7.916 -10.725 1.00 94.62 109 GLU A N 1
ATOM 851 C CA . GLU A 1 109 ? -8.471 7.911 -10.453 1.00 94.62 109 GLU A CA 1
ATOM 852 C C . GLU A 1 109 ? -9.323 8.021 -11.726 1.00 94.62 109 GLU A C 1
ATOM 854 O O . GLU A 1 109 ? -10.315 7.308 -11.874 1.00 94.62 109 GLU A O 1
ATOM 859 N N . SER A 1 110 ? -8.956 8.876 -12.680 1.00 92.94 110 SER A N 1
ATOM 860 C CA . SER A 1 110 ? -9.683 8.968 -13.952 1.00 92.94 110 SER A CA 1
ATOM 861 C C . SER A 1 110 ? -9.520 7.688 -14.768 1.00 92.94 110 SER A C 1
ATOM 863 O O . SER A 1 110 ? -10.502 7.134 -15.249 1.00 92.94 110 SER A O 1
ATOM 865 N N . TYR A 1 111 ? -8.316 7.110 -14.824 1.00 91.94 111 TYR A N 1
ATOM 866 C CA . TYR A 1 111 ? -8.089 5.847 -15.525 1.00 91.94 111 TYR A CA 1
ATOM 867 C C . TYR A 1 111 ? -8.930 4.698 -14.944 1.00 91.94 111 TYR A C 1
ATOM 869 O O . TYR A 1 111 ? -9.526 3.909 -15.681 1.00 91.94 111 TYR A O 1
ATOM 877 N N . GLY A 1 112 ? -9.001 4.576 -13.614 1.00 88.62 112 GLY A N 1
ATOM 878 C CA . GLY A 1 112 ? -9.812 3.528 -12.994 1.00 88.62 112 GLY A CA 1
ATOM 879 C C . GLY A 1 112 ? -11.319 3.736 -13.173 1.00 88.62 112 GLY A C 1
ATOM 880 O O . GLY A 1 112 ? -12.037 2.744 -13.290 1.00 88.62 112 GLY A O 1
ATOM 881 N N . ARG A 1 113 ? -11.780 4.990 -13.226 1.00 87.75 113 ARG A N 1
ATOM 882 C CA . ARG A 1 113 ? -13.194 5.354 -13.383 1.00 87.75 113 ARG A CA 1
ATOM 883 C C . ARG A 1 113 ? -13.683 5.307 -14.828 1.00 87.75 113 ARG A C 1
ATOM 885 O O . ARG A 1 113 ? -14.790 4.839 -15.060 1.00 87.75 113 ARG A O 1
ATOM 892 N N . ASP A 1 114 ? -12.878 5.772 -15.773 1.00 86.25 114 ASP A N 1
ATOM 893 C CA . ASP A 1 114 ? -13.337 6.080 -17.130 1.00 86.25 114 ASP A CA 1
ATOM 894 C C . ASP A 1 114 ? -12.853 5.035 -18.149 1.00 86.25 114 ASP A C 1
ATOM 896 O O . ASP A 1 114 ? -13.603 4.632 -19.038 1.00 86.25 114 ASP A O 1
ATOM 900 N N . GLU A 1 115 ? -11.629 4.518 -17.994 1.00 80.44 115 GLU A N 1
ATOM 901 C CA . GLU A 1 115 ? -11.020 3.607 -18.976 1.00 80.44 115 GLU A CA 1
ATOM 902 C C . GLU A 1 115 ? -11.309 2.130 -18.670 1.00 80.44 115 GLU A C 1
ATOM 904 O O . GLU A 1 115 ? -11.653 1.348 -19.559 1.00 80.44 115 GLU A O 1
ATOM 909 N N . LEU A 1 116 ? -11.187 1.705 -17.409 1.00 77.75 116 LEU A N 1
ATOM 910 C CA . LEU A 1 116 ? -11.298 0.287 -17.038 1.00 77.75 116 LEU A CA 1
ATOM 911 C C . LEU A 1 116 ? -12.704 -0.333 -17.134 1.00 77.75 116 LEU A C 1
ATOM 913 O O . LEU A 1 116 ? -12.767 -1.520 -17.495 1.00 77.75 116 LEU A O 1
ATOM 917 N N . PRO A 1 117 ? -13.818 0.391 -16.894 1.00 73.50 117 PRO A N 1
ATOM 918 C CA . PRO A 1 117 ? -15.154 -0.187 -17.043 1.00 73.50 117 PRO A CA 1
ATOM 919 C C . PRO A 1 117 ? -15.452 -0.674 -18.462 1.00 73.50 117 PRO A C 1
ATOM 921 O O . PRO A 1 117 ? -16.136 -1.685 -18.624 1.00 73.50 117 PRO A O 1
ATOM 924 N N . SER A 1 118 ? -14.862 -0.042 -19.486 1.00 63.78 118 SER A N 1
ATOM 925 C CA . SER A 1 118 ? -14.973 -0.487 -20.885 1.00 63.78 118 SER A CA 1
ATOM 926 C C . SER A 1 118 ? -14.418 -1.904 -21.121 1.00 63.78 118 SER A C 1
ATOM 928 O O . SER A 1 118 ? -14.783 -2.569 -22.089 1.00 63.78 118 SER A O 1
ATOM 930 N N . PHE A 1 119 ? -13.587 -2.404 -20.197 1.00 60.41 119 PHE A N 1
ATOM 931 C CA . PHE A 1 119 ? -13.017 -3.752 -20.203 1.00 60.41 119 PHE A CA 1
ATOM 932 C C . PHE A 1 119 ? -13.597 -4.669 -19.116 1.00 60.41 119 PHE A C 1
ATOM 934 O O . PHE A 1 119 ? -13.027 -5.736 -18.877 1.00 60.41 119 PHE A O 1
ATOM 941 N N . SER A 1 120 ? -14.670 -4.254 -18.429 1.00 66.31 120 SER A N 1
ATOM 942 C CA . SER A 1 120 ? -15.236 -4.952 -17.260 1.00 66.31 120 SER A CA 1
ATOM 943 C C . SER A 1 120 ? -14.186 -5.230 -16.175 1.00 66.31 120 S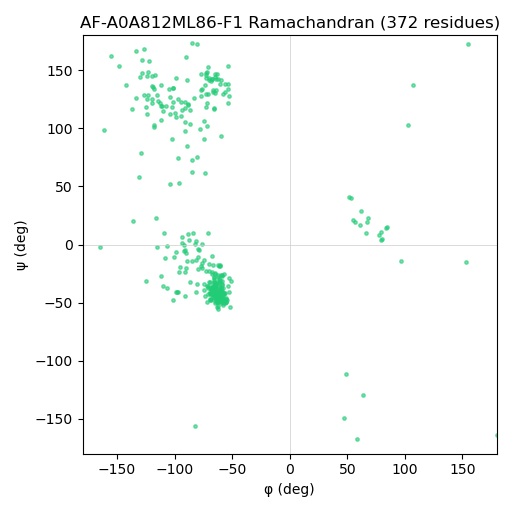ER A C 1
ATOM 945 O O . SER A 1 120 ? -14.129 -6.312 -15.588 1.00 66.31 120 SER A O 1
ATOM 947 N N . LYS A 1 121 ? -13.294 -4.259 -15.950 1.00 70.81 121 LYS A N 1
ATOM 948 C CA . LYS A 1 121 ? -12.227 -4.319 -14.947 1.00 70.81 121 LYS A CA 1
ATOM 949 C C . LYS A 1 121 ? -12.349 -3.156 -13.974 1.00 70.81 121 LYS A C 1
ATOM 951 O O . LYS A 1 121 ? -12.888 -2.110 -14.305 1.00 70.81 121 LYS A O 1
ATOM 956 N N . TRP A 1 122 ? -11.758 -3.344 -12.801 1.00 76.31 122 TRP A N 1
ATOM 957 C CA . TRP A 1 122 ? -11.743 -2.369 -11.711 1.00 76.31 122 TRP A CA 1
ATOM 958 C C . TRP A 1 122 ? -10.310 -2.180 -11.217 1.00 76.31 122 TRP A C 1
ATOM 960 O O . TRP A 1 122 ? -9.527 -3.146 -11.176 1.00 76.31 122 TRP A O 1
ATOM 970 N N . LEU A 1 123 ? -9.963 -0.954 -10.835 1.00 82.31 123 LEU A N 1
ATOM 971 C CA . LEU A 1 123 ? -8.710 -0.654 -10.149 1.00 82.31 123 LEU A CA 1
ATOM 972 C C . LEU A 1 123 ? -8.967 -0.666 -8.641 1.00 82.31 123 LEU A C 1
ATOM 974 O O . LEU A 1 123 ? -9.828 0.061 -8.164 1.00 82.31 123 LEU A O 1
ATOM 978 N N . LYS A 1 124 ? -8.235 -1.509 -7.911 1.00 85.56 124 LYS A N 1
ATOM 979 C CA . LYS A 1 124 ? -8.381 -1.673 -6.460 1.00 85.56 124 LYS A CA 1
ATOM 980 C C . LYS A 1 124 ? -7.548 -0.608 -5.743 1.00 85.56 124 LYS A C 1
ATOM 982 O O . LYS A 1 124 ? -6.448 -0.899 -5.298 1.00 85.56 124 LYS A O 1
ATOM 987 N N . ILE A 1 125 ? -8.001 0.641 -5.778 1.00 91.31 125 ILE A N 1
ATOM 988 C CA . ILE A 1 125 ? -7.350 1.755 -5.076 1.00 91.31 125 ILE A CA 1
ATOM 989 C C . ILE A 1 125 ? -8.344 2.416 -4.126 1.00 91.31 125 ILE A C 1
ATOM 991 O O . ILE A 1 125 ? -9.530 2.515 -4.443 1.00 91.31 125 ILE A O 1
ATOM 995 N N . ALA A 1 126 ? -7.840 2.939 -3.009 1.00 92.62 126 ALA A N 1
ATOM 996 C CA . ALA A 1 126 ? -8.595 3.757 -2.065 1.00 92.62 126 ALA A CA 1
ATOM 997 C C . ALA A 1 126 ? -8.866 5.173 -2.623 1.00 92.62 126 ALA A C 1
ATOM 999 O O . ALA A 1 126 ? -8.384 6.166 -2.082 1.00 92.62 126 ALA A O 1
ATOM 1000 N N . GLY A 1 127 ? -9.592 5.267 -3.744 1.00 93.06 127 GLY A N 1
ATOM 1001 C CA . GLY A 1 127 ? -9.965 6.518 -4.420 1.00 93.06 127 GLY A CA 1
ATOM 1002 C C . GLY A 1 127 ? -11.238 7.179 -3.864 1.00 93.06 127 GLY A C 1
ATOM 1003 O O . GLY A 1 127 ? -11.939 6.625 -3.021 1.00 93.06 127 GLY A O 1
ATOM 1004 N N . GLY A 1 128 ? -11.564 8.379 -4.343 1.00 92.50 128 GLY A N 1
ATOM 1005 C CA . GLY A 1 128 ? -12.786 9.107 -3.996 1.00 92.50 128 GLY A CA 1
ATOM 1006 C C . GLY A 1 128 ? -12.869 9.489 -2.516 1.00 92.50 128 GLY A C 1
ATOM 1007 O O . GLY A 1 128 ? -11.940 10.078 -1.957 1.00 92.50 128 GLY A O 1
ATOM 1008 N N . GLU A 1 129 ? -13.997 9.166 -1.875 1.00 93.00 129 GLU A N 1
ATOM 1009 C CA . GLU A 1 129 ? -14.222 9.415 -0.443 1.00 93.00 129 GLU A CA 1
ATOM 1010 C C . GLU A 1 129 ? -13.164 8.731 0.437 1.00 93.00 129 GLU A C 1
ATOM 1012 O O . GLU A 1 129 ? -12.684 9.335 1.397 1.00 93.00 129 GLU A O 1
ATOM 1017 N N . LYS A 1 130 ? -12.726 7.521 0.065 1.00 95.25 130 LYS A N 1
ATOM 1018 C CA . LYS A 1 130 ? -11.683 6.771 0.781 1.00 95.25 130 LYS A CA 1
ATOM 1019 C C . LYS A 1 130 ? -10.365 7.527 0.820 1.00 95.25 130 LYS A C 1
ATOM 1021 O O . LYS A 1 130 ? -9.730 7.648 1.865 1.00 95.25 130 LYS A O 1
ATOM 1026 N N . ALA A 1 131 ? -9.996 8.118 -0.311 1.00 95.25 131 ALA A N 1
ATOM 1027 C CA . ALA A 1 131 ? -8.773 8.889 -0.445 1.00 95.25 131 ALA A CA 1
ATOM 1028 C C . ALA A 1 131 ? -8.801 10.130 0.462 1.00 95.25 131 ALA A C 1
ATOM 1030 O O . ALA A 1 131 ? -7.803 10.485 1.091 1.00 95.25 131 ALA A O 1
ATOM 1031 N N . GLN A 1 132 ? -9.950 10.807 0.527 1.00 94.12 132 GLN A N 1
ATOM 1032 C CA . GLN A 1 132 ? -10.146 11.991 1.366 1.00 94.12 132 GLN A CA 1
ATOM 1033 C C . GLN A 1 132 ? -10.110 11.641 2.854 1.00 94.12 132 GLN A C 1
ATOM 1035 O O . GLN A 1 132 ? -9.473 12.354 3.628 1.00 94.12 132 GLN A O 1
ATOM 1040 N N . LEU A 1 133 ? -10.757 10.537 3.237 1.00 95.31 133 LEU A N 1
ATOM 1041 C CA . LEU A 1 133 ? -10.700 9.982 4.584 1.00 95.31 133 LEU A CA 1
ATOM 1042 C C . LEU A 1 133 ? -9.256 9.652 4.980 1.00 95.31 133 LEU A C 1
ATOM 1044 O O . LEU A 1 133 ? -8.801 10.087 6.035 1.00 95.31 133 LEU A O 1
ATOM 1048 N N . LEU A 1 134 ? -8.516 8.969 4.103 1.00 96.12 134 LEU A N 1
ATOM 1049 C CA . LEU A 1 134 ? -7.108 8.632 4.307 1.00 96.12 134 LEU A CA 1
ATOM 1050 C C . LEU A 1 134 ? -6.254 9.885 4.557 1.00 96.12 134 LEU A C 1
ATOM 1052 O O . LEU A 1 134 ? -5.495 9.931 5.522 1.00 96.12 134 LEU A O 1
ATOM 1056 N N . SER A 1 135 ? -6.409 10.919 3.724 1.00 95.62 135 SER A N 1
ATOM 1057 C CA . SER A 1 135 ? -5.671 12.180 3.868 1.00 95.62 135 SER A CA 1
ATOM 1058 C C . SER A 1 135 ? -6.001 12.910 5.170 1.00 95.62 135 SER A C 1
ATOM 1060 O O . SER A 1 135 ? -5.085 13.362 5.850 1.00 95.62 135 SER A O 1
ATOM 1062 N N . ALA A 1 136 ? -7.279 13.000 5.540 1.00 95.25 136 ALA A N 1
ATOM 1063 C CA . ALA A 1 136 ? -7.696 13.669 6.770 1.00 95.25 136 ALA A CA 1
ATOM 1064 C C . ALA A 1 136 ? -7.223 12.919 8.028 1.00 95.25 136 ALA A C 1
ATOM 1066 O O . ALA A 1 136 ? -6.777 13.534 8.998 1.00 95.25 136 ALA A O 1
ATOM 1067 N N . ALA A 1 137 ? -7.261 11.586 8.000 1.00 96.00 137 ALA A N 1
ATOM 1068 C CA . ALA A 1 137 ? -6.787 10.749 9.094 1.00 96.00 137 ALA A CA 1
ATOM 1069 C C . ALA A 1 137 ? -5.261 10.866 9.270 1.00 96.00 137 ALA A C 1
ATOM 1071 O O . ALA A 1 137 ? -4.771 10.955 10.397 1.00 96.00 137 ALA A O 1
ATOM 1072 N N . ALA A 1 138 ? -4.512 10.927 8.164 1.00 96.38 138 ALA A N 1
ATOM 1073 C CA . ALA A 1 138 ? -3.070 11.147 8.177 1.00 96.38 138 ALA A CA 1
ATOM 1074 C C . ALA A 1 138 ? -2.702 12.542 8.723 1.00 96.38 138 ALA A C 1
ATOM 1076 O O . ALA A 1 138 ? -1.812 12.644 9.570 1.00 96.38 138 ALA A O 1
ATOM 1077 N N . GLU A 1 139 ? -3.443 13.595 8.361 1.00 95.12 139 GLU A N 1
ATOM 1078 C CA . GLU A 1 139 ? -3.253 14.958 8.893 1.00 95.12 139 GLU A CA 1
ATOM 1079 C C . GLU A 1 139 ? -3.566 15.067 10.396 1.00 95.12 139 GLU A C 1
ATOM 1081 O O . GLU A 1 139 ? -2.960 15.863 11.124 1.00 95.12 139 GLU A O 1
ATOM 1086 N N . ALA A 1 140 ? -4.528 14.278 10.879 1.00 94.31 140 ALA A N 1
ATOM 1087 C CA . ALA A 1 140 ? -4.888 14.216 12.291 1.00 94.31 140 ALA A CA 1
ATOM 1088 C C . ALA A 1 140 ? -3.888 13.408 13.137 1.00 94.31 140 ALA A C 1
ATOM 1090 O O . ALA A 1 140 ? -3.845 13.595 14.355 1.00 94.31 140 ALA A O 1
ATOM 1091 N N . SER A 1 141 ? -3.085 12.546 12.508 1.00 95.44 141 SER A N 1
ATOM 1092 C CA . SER A 1 141 ? -2.156 11.646 13.190 1.00 95.44 141 SER A CA 1
ATOM 1093 C C . SER A 1 141 ? -0.949 12.370 13.815 1.00 95.44 141 SER A C 1
ATOM 1095 O O . SER A 1 141 ? -0.528 13.439 13.354 1.00 95.44 141 SER A O 1
ATOM 1097 N N . PRO A 1 142 ? -0.351 11.822 14.888 1.00 94.69 142 PRO A N 1
ATOM 1098 C CA . PRO A 1 142 ? 0.887 12.352 15.436 1.00 94.69 142 PRO A CA 1
ATOM 1099 C C . PRO A 1 142 ? 2.031 12.196 14.426 1.00 94.69 142 PRO A C 1
ATOM 1101 O O . PRO 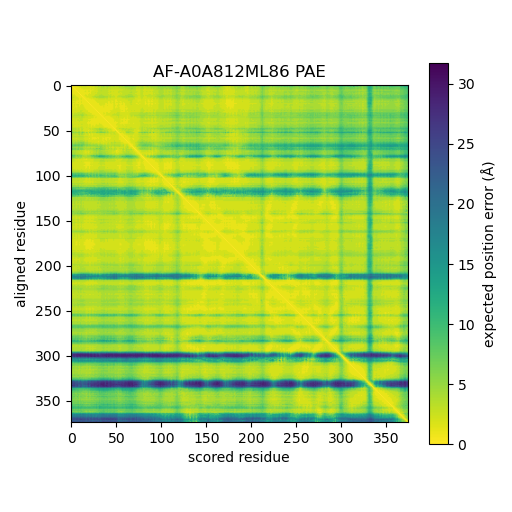A 1 142 ? 2.122 11.205 13.708 1.00 94.69 142 PRO A O 1
ATOM 1104 N N . LYS A 1 143 ? 2.976 13.147 14.425 1.00 92.75 143 LYS A N 1
ATOM 1105 C CA . LYS A 1 143 ? 4.161 13.086 13.550 1.00 92.75 143 LYS A CA 1
ATOM 1106 C C . LYS A 1 143 ? 4.889 11.751 13.708 1.00 92.75 143 LYS A C 1
ATOM 1108 O O . LYS A 1 143 ? 5.292 11.408 14.819 1.00 92.75 143 LYS A O 1
ATOM 1113 N N . GLY A 1 144 ? 5.148 11.052 12.615 1.00 93.38 144 GLY A N 1
ATOM 1114 C CA . GLY A 1 144 ? 5.831 9.765 12.619 1.00 93.38 144 GLY A CA 1
ATOM 1115 C C . GLY A 1 144 ? 5.970 9.221 11.207 1.00 93.38 144 GLY A C 1
ATOM 1116 O O . GLY A 1 144 ? 5.825 9.963 10.238 1.00 93.38 144 GLY A O 1
ATOM 1117 N N . VAL A 1 145 ? 6.265 7.930 11.113 1.00 96.12 145 VAL A N 1
ATOM 1118 C CA . VAL A 1 145 ? 6.223 7.194 9.845 1.00 96.12 145 VAL A CA 1
ATOM 1119 C C . VAL A 1 145 ? 4.812 6.635 9.648 1.00 96.12 145 VAL A C 1
ATOM 1121 O O . VAL A 1 145 ? 4.191 6.194 10.623 1.00 96.12 145 VAL A O 1
ATOM 1124 N N . ALA A 1 146 ? 4.324 6.652 8.408 1.00 98.19 146 ALA A N 1
ATOM 1125 C CA . ALA A 1 146 ? 3.159 5.881 7.992 1.00 98.19 146 ALA A CA 1
ATOM 1126 C C . ALA A 1 146 ? 3.583 4.452 7.649 1.00 98.19 146 ALA A C 1
ATOM 1128 O O . ALA A 1 146 ? 4.472 4.253 6.823 1.00 98.19 146 ALA A O 1
ATOM 1129 N N . LEU A 1 147 ? 2.937 3.465 8.261 1.00 98.25 147 LEU A N 1
ATOM 1130 C CA . LEU A 1 147 ? 3.066 2.063 7.887 1.00 98.25 147 LEU A CA 1
ATOM 1131 C C . LEU A 1 147 ? 1.867 1.664 7.023 1.00 98.25 147 LEU A C 1
ATOM 1133 O O . LEU A 1 147 ? 0.740 1.626 7.507 1.00 98.25 147 LEU A O 1
ATOM 1137 N N . GLU A 1 148 ? 2.108 1.367 5.755 1.00 98.69 148 GLU A N 1
ATOM 1138 C CA . GLU A 1 148 ? 1.100 0.855 4.829 1.00 98.69 148 GLU A CA 1
ATOM 1139 C C . GLU A 1 148 ? 1.258 -0.658 4.656 1.00 98.69 148 GLU A C 1
ATOM 1141 O O . GLU A 1 148 ? 2.362 -1.173 4.473 1.00 98.69 148 GLU A O 1
ATOM 1146 N N . LEU A 1 149 ? 0.141 -1.376 4.704 1.00 98.25 149 LEU A N 1
ATOM 1147 C CA . LEU A 1 149 ? 0.069 -2.814 4.493 1.00 98.25 149 LEU A CA 1
ATOM 1148 C C . LEU A 1 149 ? -0.807 -3.065 3.264 1.00 98.25 149 LEU A C 1
ATOM 1150 O O . LEU A 1 149 ? -2.025 -2.966 3.354 1.00 98.25 149 LEU A O 1
ATOM 1154 N N . GLY A 1 150 ? -0.178 -3.378 2.130 1.00 96.94 150 GLY A N 1
ATOM 1155 C CA . GLY A 1 150 ? -0.812 -3.412 0.810 1.00 96.94 150 GLY A CA 1
ATOM 1156 C C . GLY A 1 150 ? -0.462 -2.168 -0.011 1.00 96.94 150 GLY A C 1
ATOM 1157 O O . GLY A 1 150 ? -1.014 -1.098 0.213 1.00 96.94 150 GLY A O 1
ATOM 1158 N N . LEU A 1 151 ? 0.456 -2.310 -0.973 1.00 97.38 151 LEU A N 1
ATOM 1159 C CA . LEU A 1 151 ? 0.934 -1.204 -1.816 1.00 97.38 151 LEU A CA 1
ATOM 1160 C C . LEU A 1 151 ? 0.209 -1.159 -3.162 1.00 97.38 151 LEU A C 1
ATOM 1162 O O . LEU A 1 151 ? -0.073 -0.089 -3.707 1.00 97.38 151 LEU A O 1
ATOM 1166 N N . TYR A 1 152 ? -0.020 -2.339 -3.743 1.00 96.62 152 TYR A N 1
ATOM 1167 C CA . TYR A 1 152 ? -0.563 -2.530 -5.081 1.00 96.62 152 TYR A CA 1
ATOM 1168 C C . TYR A 1 152 ? 0.153 -1.671 -6.145 1.00 96.62 152 TYR A C 1
ATOM 1170 O O . TYR A 1 152 ? 1.317 -1.906 -6.455 1.00 96.62 152 TYR A O 1
ATOM 1178 N N . CYS A 1 153 ? -0.519 -0.669 -6.719 1.00 96.25 153 CYS A N 1
ATOM 1179 C CA . CYS A 1 153 ? 0.047 0.236 -7.727 1.00 96.25 153 CYS A CA 1
ATOM 1180 C C . CYS A 1 153 ? 0.643 1.529 -7.135 1.00 96.25 153 CYS A C 1
ATOM 1182 O O . CYS A 1 153 ? 1.003 2.426 -7.895 1.00 96.25 153 CYS A O 1
ATOM 1184 N N . GLY A 1 154 ? 0.726 1.655 -5.807 1.00 97.62 154 GLY A N 1
ATOM 1185 C CA . GLY A 1 154 ? 1.364 2.783 -5.121 1.00 97.62 154 GLY A CA 1
ATOM 1186 C C . GLY A 1 154 ? 0.498 4.029 -4.936 1.00 97.62 154 GLY A C 1
ATOM 1187 O O . GLY A 1 154 ? 1.037 5.085 -4.617 1.00 97.62 154 GLY A O 1
ATOM 1188 N N . PHE A 1 155 ? -0.823 3.937 -5.130 1.00 97.94 155 PHE A N 1
ATOM 1189 C CA . PHE A 1 155 ? -1.735 5.086 -5.035 1.00 97.94 155 PHE A CA 1
ATOM 1190 C C . PHE A 1 155 ? -1.757 5.704 -3.628 1.00 97.94 155 PHE A C 1
ATOM 1192 O O . PHE A 1 155 ? -1.497 6.897 -3.457 1.00 97.94 155 PHE A O 1
ATOM 1199 N N . SER A 1 156 ? -2.049 4.889 -2.616 1.00 98.06 156 SER A N 1
ATOM 1200 C CA . SER A 1 156 ? -2.135 5.310 -1.217 1.00 98.06 156 SER A CA 1
ATOM 1201 C C . SER A 1 156 ? -0.763 5.700 -0.665 1.00 98.06 156 SER A C 1
ATOM 1203 O O . SER A 1 156 ? -0.655 6.776 -0.078 1.00 98.06 156 SER A O 1
ATOM 1205 N N . ALA A 1 157 ? 0.301 4.945 -0.965 1.00 98.38 157 ALA A N 1
ATOM 1206 C CA . ALA A 1 157 ? 1.675 5.331 -0.640 1.00 98.38 157 ALA A CA 1
ATOM 1207 C C . ALA A 1 157 ? 2.047 6.710 -1.198 1.00 98.38 157 ALA A C 1
ATOM 1209 O O . ALA A 1 157 ? 2.557 7.554 -0.462 1.00 98.38 157 ALA A O 1
ATOM 1210 N N . LEU A 1 158 ? 1.778 6.965 -2.485 1.00 97.88 158 LEU A N 1
ATOM 1211 C CA . LEU A 1 158 ? 2.060 8.259 -3.108 1.00 97.88 158 LEU A CA 1
ATOM 1212 C C . LEU A 1 158 ? 1.274 9.377 -2.416 1.00 97.88 158 LEU A C 1
ATOM 1214 O O . LEU A 1 158 ? 1.856 10.405 -2.068 1.00 97.88 158 LEU A O 1
ATOM 1218 N N . ARG A 1 159 ? -0.016 9.159 -2.139 1.00 97.31 159 ARG A N 1
ATOM 1219 C CA . ARG A 1 159 ? -0.857 10.116 -1.409 1.00 97.31 159 ARG A CA 1
ATOM 1220 C C . ARG A 1 159 ? -0.309 10.409 -0.008 1.00 97.31 159 ARG A C 1
ATOM 1222 O O . ARG A 1 159 ? -0.124 11.578 0.329 1.00 97.31 159 ARG A O 1
ATOM 1229 N N . LEU A 1 160 ? 0.009 9.384 0.780 1.00 97.94 160 LEU A N 1
ATOM 1230 C CA . LEU A 1 160 ? 0.561 9.521 2.134 1.00 97.94 160 LEU A CA 1
ATOM 1231 C C . LEU A 1 160 ? 1.951 10.178 2.142 1.00 97.94 160 LEU A C 1
ATOM 1233 O O . LEU A 1 160 ? 2.243 10.983 3.027 1.00 97.94 160 LEU A O 1
ATOM 1237 N N . SER A 1 161 ? 2.776 9.923 1.119 1.00 97.00 161 SER A N 1
ATOM 1238 C CA . SER A 1 161 ? 4.134 10.477 1.001 1.00 97.00 161 SER A CA 1
ATOM 1239 C C . SER A 1 161 ? 4.184 12.008 0.903 1.00 97.00 161 SER A C 1
ATOM 1241 O O . SER A 1 161 ? 5.229 12.623 1.133 1.00 97.00 161 SER A O 1
ATOM 1243 N N . SER A 1 162 ? 3.057 12.649 0.579 1.00 94.56 162 SER A N 1
ATOM 1244 C CA . SER A 1 162 ? 2.931 14.109 0.602 1.00 94.56 162 SER A CA 1
ATOM 1245 C C . SER A 1 162 ? 2.931 14.687 2.025 1.00 94.56 162 SER A C 1
ATOM 1247 O O . SER A 1 162 ? 3.304 15.844 2.204 1.00 94.56 162 SER A O 1
ATOM 1249 N N . GLN A 1 163 ? 2.574 13.882 3.032 1.00 94.56 163 GLN A N 1
ATOM 1250 C CA . GLN A 1 163 ? 2.398 14.320 4.419 1.00 94.56 163 GLN A CA 1
ATOM 1251 C C . GLN A 1 163 ? 3.480 13.779 5.359 1.00 94.56 163 GLN A C 1
ATOM 1253 O O . GLN A 1 163 ? 3.894 14.474 6.289 1.00 94.56 163 GLN A O 1
ATOM 1258 N N . MET A 1 164 ? 3.949 12.548 5.135 1.00 95.69 164 MET A N 1
ATOM 1259 C CA . MET A 1 164 ? 4.942 11.900 5.994 1.00 95.69 164 MET A CA 1
ATOM 1260 C C . MET A 1 164 ? 5.740 10.816 5.255 1.00 95.69 164 MET A C 1
ATOM 1262 O O . MET A 1 164 ? 5.305 10.354 4.202 1.00 95.69 164 MET A O 1
ATOM 1266 N N . PRO A 1 165 ? 6.903 10.388 5.781 1.00 97.06 165 PRO A N 1
ATOM 1267 C CA . PRO A 1 165 ? 7.601 9.215 5.266 1.00 97.06 165 PRO A CA 1
ATOM 1268 C C . PRO A 1 165 ? 6.729 7.963 5.378 1.00 97.06 165 PRO A C 1
ATOM 1270 O O . PRO A 1 165 ? 6.047 7.774 6.388 1.00 97.06 165 PRO A O 1
ATOM 1273 N N . VAL A 1 166 ? 6.787 7.099 4.369 1.00 98.38 166 VAL A N 1
ATOM 1274 C CA . VAL A 1 166 ? 5.980 5.878 4.280 1.00 98.38 166 VAL A CA 1
ATOM 1275 C C . VAL A 1 166 ? 6.893 4.657 4.243 1.00 98.38 166 VAL A C 1
ATOM 1277 O O . VAL A 1 166 ? 7.873 4.631 3.503 1.00 98.38 166 VAL A O 1
ATOM 1280 N N . VAL A 1 167 ? 6.548 3.628 5.007 1.00 97.94 167 VAL A N 1
ATOM 1281 C CA . VAL A 1 167 ? 7.046 2.262 4.828 1.00 97.94 167 VAL A CA 1
ATOM 1282 C C . VAL A 1 167 ? 5.855 1.430 4.380 1.00 97.94 167 VAL A C 1
ATOM 1284 O O . VAL A 1 167 ? 4.871 1.351 5.107 1.00 97.94 167 VAL A O 1
ATOM 1287 N N . SER A 1 168 ? 5.925 0.836 3.193 1.00 98.38 168 SER A N 1
ATOM 1288 C CA . SER A 1 168 ? 4.837 0.040 2.627 1.00 98.38 168 SER A CA 1
ATOM 1289 C C . SER A 1 168 ? 5.261 -1.408 2.409 1.00 98.38 168 SER A C 1
ATOM 1291 O O . SER A 1 168 ? 6.347 -1.670 1.885 1.00 98.38 168 SER A O 1
ATOM 1293 N N . VAL A 1 169 ? 4.414 -2.351 2.824 1.00 98.44 169 VAL A N 1
ATOM 1294 C CA . VAL A 1 169 ? 4.627 -3.795 2.670 1.00 98.44 169 VAL A CA 1
ATOM 1295 C C . VAL A 1 169 ? 3.748 -4.336 1.545 1.00 98.44 169 VAL A C 1
ATOM 1297 O O . VAL A 1 169 ? 2.531 -4.169 1.574 1.00 98.44 169 VAL A O 1
ATOM 1300 N N . GLU A 1 170 ? 4.350 -5.037 0.584 1.00 97.88 170 GLU A N 1
ATOM 1301 C CA . GLU A 1 170 ? 3.658 -5.621 -0.570 1.00 97.88 170 GLU A CA 1
ATOM 1302 C C . GLU A 1 170 ? 4.093 -7.065 -0.811 1.00 97.88 170 GLU A C 1
ATOM 1304 O O . GLU A 1 170 ? 5.278 -7.339 -0.990 1.00 97.88 170 GLU A O 1
ATOM 1309 N N . ALA A 1 171 ? 3.140 -7.992 -0.873 1.00 96.25 171 ALA A N 1
ATOM 1310 C CA . ALA A 1 171 ? 3.446 -9.405 -1.075 1.00 96.25 171 ALA A CA 1
ATOM 1311 C C . ALA A 1 171 ? 3.850 -9.720 -2.525 1.00 96.25 171 ALA A C 1
ATOM 1313 O O . ALA A 1 171 ? 4.690 -10.591 -2.761 1.00 96.25 171 ALA A O 1
ATOM 1314 N N . ASP A 1 172 ? 3.273 -9.020 -3.502 1.00 95.62 172 ASP A N 1
ATOM 1315 C CA . ASP A 1 172 ? 3.487 -9.276 -4.920 1.00 95.62 172 ASP A CA 1
ATOM 1316 C C . ASP A 1 172 ? 4.612 -8.402 -5.499 1.00 95.62 172 ASP A C 1
ATOM 1318 O O . ASP A 1 172 ? 4.520 -7.178 -5.615 1.00 95.62 172 ASP A O 1
ATOM 1322 N N . LEU A 1 173 ? 5.695 -9.049 -5.938 1.00 96.06 173 LEU A N 1
ATOM 1323 C CA . LEU A 1 173 ? 6.848 -8.351 -6.507 1.00 96.06 173 LEU A CA 1
ATOM 1324 C C . LEU A 1 173 ? 6.507 -7.549 -7.778 1.00 96.06 173 LEU A C 1
ATOM 1326 O O . LEU A 1 173 ? 7.130 -6.518 -8.020 1.00 96.06 173 LEU A O 1
ATOM 1330 N N . ALA A 1 174 ? 5.565 -7.995 -8.614 1.00 96.50 174 ALA A N 1
ATOM 1331 C CA . ALA A 1 174 ? 5.179 -7.242 -9.807 1.00 96.50 174 ALA A CA 1
ATOM 1332 C C . ALA A 1 174 ? 4.441 -5.951 -9.433 1.00 96.50 174 ALA A C 1
ATOM 1334 O O . ALA A 1 174 ? 4.751 -4.905 -10.003 1.00 96.50 174 ALA A O 1
ATOM 1335 N N . HIS A 1 175 ? 3.528 -6.007 -8.460 1.00 97.44 175 HIS A N 1
ATOM 1336 C CA . HIS A 1 175 ? 2.889 -4.813 -7.900 1.00 97.44 175 HIS A CA 1
ATOM 1337 C C . HIS A 1 175 ? 3.927 -3.852 -7.315 1.00 97.44 175 HIS A C 1
ATOM 1339 O O . HIS A 1 175 ? 3.969 -2.690 -7.712 1.00 97.44 175 HIS A O 1
ATOM 1345 N N . ALA A 1 176 ? 4.852 -4.355 -6.493 1.00 97.88 176 ALA A N 1
ATOM 1346 C CA . ALA A 1 176 ? 5.923 -3.541 -5.922 1.00 97.88 176 ALA A CA 1
ATOM 1347 C C . ALA A 1 176 ? 6.779 -2.837 -6.991 1.00 97.88 176 ALA A C 1
ATOM 1349 O O . ALA A 1 176 ? 7.085 -1.656 -6.850 1.00 97.88 176 ALA A O 1
ATOM 1350 N N . LEU A 1 177 ? 7.129 -3.524 -8.086 1.00 97.62 177 LEU A N 1
ATOM 1351 C CA . LEU A 1 177 ? 7.880 -2.937 -9.205 1.00 97.62 177 LEU A CA 1
ATOM 1352 C C . LEU A 1 177 ? 7.076 -1.870 -9.965 1.00 97.62 177 LEU A C 1
ATOM 1354 O O . LEU A 1 177 ? 7.640 -0.873 -10.417 1.00 97.62 177 LEU A O 1
ATOM 1358 N N . ILE A 1 178 ? 5.767 -2.073 -10.121 1.00 98.00 178 ILE A N 1
ATOM 1359 C CA . ILE A 1 178 ? 4.867 -1.107 -10.763 1.00 98.00 178 ILE A CA 1
ATOM 1360 C C . ILE A 1 178 ? 4.726 0.140 -9.887 1.00 98.00 178 ILE A C 1
ATOM 1362 O O . ILE A 1 178 ? 4.910 1.251 -10.383 1.00 98.00 178 ILE A O 1
ATOM 1366 N N . ALA A 1 179 ? 4.474 -0.034 -8.590 1.00 97.94 179 ALA A N 1
ATOM 1367 C CA . ALA A 1 179 ? 4.410 1.055 -7.625 1.00 97.94 179 ALA A CA 1
ATOM 1368 C C . ALA A 1 179 ? 5.739 1.817 -7.532 1.00 97.94 179 ALA A C 1
ATOM 1370 O O . ALA A 1 179 ? 5.743 3.044 -7.548 1.00 97.94 179 ALA A O 1
ATOM 1371 N N . GLU A 1 180 ? 6.878 1.116 -7.511 1.00 96.69 180 GLU A N 1
ATOM 1372 C CA . GLU A 1 180 ? 8.206 1.737 -7.533 1.00 96.69 180 GLU A CA 1
ATOM 1373 C C . GLU A 1 180 ? 8.391 2.612 -8.783 1.00 96.69 180 GLU A C 1
ATOM 1375 O O . GLU A 1 180 ? 8.914 3.721 -8.685 1.00 96.69 180 GLU A O 1
ATOM 1380 N N . ALA A 1 181 ? 7.926 2.169 -9.954 1.00 96.12 181 ALA A N 1
ATOM 1381 C CA . ALA A 1 181 ? 7.973 2.976 -11.171 1.00 96.12 181 ALA A CA 1
ATOM 1382 C C . ALA A 1 181 ? 7.084 4.229 -11.083 1.00 96.12 181 ALA A C 1
ATOM 1384 O O . ALA A 1 181 ? 7.545 5.310 -11.448 1.00 96.12 181 ALA A O 1
ATOM 1385 N N . VAL A 1 182 ? 5.860 4.111 -10.549 1.00 96.25 182 VAL A N 1
ATOM 1386 C CA . VAL A 1 182 ? 4.973 5.265 -10.298 1.00 96.25 182 VAL A CA 1
ATOM 1387 C C . VAL A 1 182 ? 5.639 6.258 -9.342 1.00 96.25 182 VAL A C 1
ATOM 1389 O O . VAL A 1 182 ? 5.711 7.445 -9.641 1.00 96.25 182 VAL A O 1
ATOM 1392 N N . LEU A 1 183 ? 6.183 5.780 -8.221 1.00 95.31 183 LEU A N 1
ATOM 1393 C CA . LEU A 1 183 ? 6.817 6.616 -7.199 1.00 95.31 183 LEU A CA 1
ATOM 1394 C C . LEU A 1 183 ? 8.102 7.286 -7.696 1.00 95.31 183 LEU A C 1
ATOM 1396 O O . LEU A 1 183 ? 8.375 8.427 -7.329 1.00 95.31 183 LEU A O 1
ATOM 1400 N N . ASN A 1 184 ? 8.896 6.605 -8.527 1.00 92.12 184 ASN A N 1
ATOM 1401 C CA . ASN A 1 184 ? 10.067 7.211 -9.164 1.00 92.12 184 ASN A CA 1
ATOM 1402 C C . ASN A 1 184 ? 9.651 8.294 -10.163 1.00 92.12 184 ASN A C 1
ATOM 1404 O O . ASN A 1 184 ? 10.258 9.360 -10.187 1.00 92.12 184 ASN A O 1
ATOM 1408 N N . PHE A 1 185 ? 8.613 8.035 -10.961 1.00 92.25 185 PHE A N 1
ATOM 1409 C CA . PHE A 1 185 ? 8.087 9.007 -11.915 1.00 92.25 185 PHE A CA 1
ATOM 1410 C C . PHE A 1 185 ? 7.484 10.237 -11.217 1.00 92.25 185 PHE A C 1
ATOM 1412 O O . PHE A 1 185 ? 7.663 11.356 -11.684 1.00 92.25 185 PHE A O 1
ATOM 1419 N N . ALA A 1 186 ? 6.858 10.034 -10.056 1.00 92.56 186 ALA A N 1
ATOM 1420 C CA . ALA A 1 186 ? 6.348 11.084 -9.175 1.00 92.56 186 ALA A CA 1
ATOM 1421 C C . ALA A 1 186 ? 7.431 11.801 -8.346 1.00 92.56 186 ALA A C 1
ATOM 1423 O O . ALA A 1 186 ? 7.100 12.621 -7.494 1.00 92.56 186 ALA A O 1
ATOM 1424 N N . GLU A 1 187 ? 8.707 11.429 -8.500 1.00 91.56 187 GLU A N 1
ATOM 1425 C CA . GLU A 1 187 ? 9.831 11.916 -7.685 1.00 91.56 187 GLU A CA 1
ATOM 1426 C C . GLU A 1 187 ? 9.637 11.709 -6.162 1.00 91.56 187 GLU A C 1
ATOM 1428 O O . GLU A 1 187 ? 10.315 12.314 -5.332 1.00 91.56 187 GLU A O 1
ATOM 1433 N N . ALA A 1 188 ? 8.755 10.784 -5.771 1.00 93.56 188 ALA A N 1
ATOM 1434 C CA . ALA A 1 188 ? 8.384 10.477 -4.390 1.00 93.56 188 ALA A CA 1
ATOM 1435 C C . ALA A 1 188 ? 9.121 9.254 -3.814 1.00 93.56 188 ALA A C 1
ATOM 1437 O O . ALA A 1 188 ? 9.025 8.976 -2.620 1.00 93.56 188 ALA A O 1
ATOM 1438 N N . ALA A 1 189 ? 9.901 8.532 -4.625 1.00 91.94 189 ALA A N 1
ATOM 1439 C CA . ALA A 1 189 ? 10.582 7.299 -4.216 1.00 91.94 189 ALA A CA 1
ATOM 1440 C C . ALA A 1 189 ? 11.581 7.456 -3.051 1.00 91.94 189 ALA A C 1
ATOM 1442 O O . ALA A 1 189 ? 11.963 6.466 -2.437 1.00 91.94 189 ALA A O 1
ATOM 1443 N N . HIS A 1 190 ? 12.023 8.678 -2.740 1.00 92.38 190 HIS A N 1
ATOM 1444 C CA . HIS A 1 190 ? 12.872 8.960 -1.577 1.00 92.38 190 HIS A CA 1
ATOM 1445 C C . HIS A 1 190 ? 12.078 9.081 -0.262 1.00 92.38 190 HIS A C 1
ATOM 1447 O O . HIS A 1 190 ? 12.673 9.088 0.812 1.00 92.38 190 HIS A O 1
ATOM 1453 N N . LYS A 1 191 ? 10.745 9.189 -0.340 1.00 96.12 191 LYS A N 1
ATOM 1454 C CA . LYS A 1 191 ? 9.830 9.298 0.807 1.00 96.12 191 LYS A CA 1
ATOM 1455 C C . LYS A 1 191 ? 9.145 7.977 1.155 1.00 96.12 191 LYS A C 1
ATOM 1457 O O . LYS A 1 191 ? 8.489 7.906 2.190 1.00 96.12 191 LYS A O 1
ATOM 1462 N N . VAL A 1 192 ? 9.267 6.968 0.291 1.00 97.44 192 VAL A N 1
ATOM 1463 C CA . VAL A 1 192 ? 8.580 5.679 0.421 1.00 97.44 192 VAL A CA 1
ATOM 1464 C C . VAL A 1 192 ? 9.598 4.541 0.398 1.00 97.44 192 VAL A C 1
ATOM 1466 O O . VAL A 1 192 ? 10.287 4.331 -0.599 1.00 97.44 192 VAL A O 1
ATOM 1469 N N . GLU A 1 193 ? 9.671 3.782 1.487 1.00 96.31 193 GLU A N 1
ATOM 1470 C CA . GLU A 1 193 ? 10.383 2.507 1.545 1.00 96.31 193 GLU A CA 1
ATOM 1471 C C . GLU A 1 193 ? 9.416 1.371 1.198 1.00 96.31 193 GLU A C 1
ATOM 1473 O O . GLU A 1 193 ? 8.393 1.198 1.855 1.00 96.31 193 GLU A O 1
ATOM 1478 N N . ILE A 1 194 ? 9.741 0.589 0.166 1.00 97.56 194 ILE A N 1
ATOM 1479 C CA . ILE A 1 194 ? 8.944 -0.567 -0.259 1.00 97.56 194 ILE A CA 1
ATOM 1480 C C . ILE A 1 194 ? 9.607 -1.844 0.253 1.00 97.56 194 ILE A C 1
ATOM 1482 O O . ILE A 1 194 ? 10.752 -2.147 -0.099 1.00 97.56 194 ILE A O 1
ATOM 1486 N N . VAL A 1 195 ? 8.863 -2.624 1.032 1.00 97.25 195 VAL A N 1
ATOM 1487 C CA . VAL A 1 195 ? 9.279 -3.924 1.557 1.00 97.25 195 VAL A CA 1
ATOM 1488 C C . VAL A 1 195 ? 8.467 -5.014 0.876 1.00 97.25 195 VAL A C 1
ATOM 1490 O O . VAL A 1 195 ? 7.255 -5.102 1.045 1.00 97.25 195 VAL A O 1
ATOM 1493 N N . VAL A 1 196 ? 9.144 -5.855 0.095 1.00 97.12 196 VAL A N 1
ATOM 1494 C CA . VAL A 1 196 ? 8.485 -6.948 -0.628 1.00 97.12 196 VAL A CA 1
ATOM 1495 C C . VAL A 1 196 ? 8.432 -8.194 0.245 1.00 97.12 196 VAL A C 1
ATOM 1497 O O . VAL A 1 196 ? 9.475 -8.727 0.624 1.00 97.12 196 VAL A O 1
ATOM 1500 N N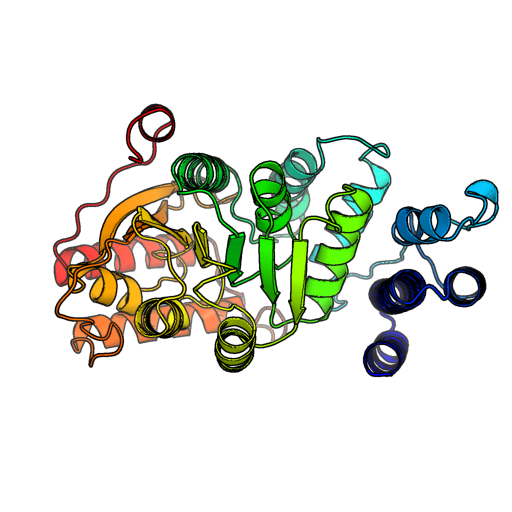 . GLY A 1 197 ? 7.225 -8.671 0.522 1.00 96.50 197 GLY A N 1
ATOM 1501 C CA . GLY A 1 197 ? 6.952 -9.888 1.267 1.00 96.50 197 GLY A CA 1
ATOM 1502 C C . GLY A 1 197 ? 5.584 -9.859 1.944 1.00 96.50 197 GLY A C 1
ATOM 1503 O O . GLY A 1 197 ? 4.887 -8.848 1.969 1.00 96.50 197 GLY A O 1
ATOM 1504 N N . HIS A 1 198 ? 5.205 -11.000 2.503 1.00 95.50 198 HIS A N 1
ATOM 1505 C CA . HIS A 1 198 ? 3.977 -11.154 3.274 1.00 95.50 198 HIS A CA 1
ATOM 1506 C C . HIS A 1 198 ? 4.069 -10.414 4.617 1.00 95.50 198 HIS A C 1
ATOM 1508 O O . HIS A 1 198 ? 5.129 -10.419 5.252 1.00 95.50 198 HIS A O 1
ATOM 1514 N N . THR A 1 199 ? 2.980 -9.782 5.072 1.00 95.69 199 THR A N 1
ATOM 1515 C CA . THR A 1 199 ? 2.984 -9.010 6.329 1.00 95.69 199 THR A CA 1
ATOM 1516 C C . THR A 1 199 ? 3.329 -9.894 7.526 1.00 95.69 199 THR A C 1
ATOM 1518 O O . THR A 1 199 ? 4.054 -9.450 8.414 1.00 95.69 199 THR A O 1
ATOM 1521 N N . GLU A 1 200 ? 2.939 -11.171 7.490 1.00 93.94 200 GLU A N 1
ATOM 1522 C CA . GLU A 1 200 ? 3.266 -12.198 8.484 1.00 93.94 200 GLU A CA 1
ATOM 1523 C C . GLU A 1 200 ? 4.767 -12.339 8.750 1.00 93.94 200 GLU A C 1
ATOM 1525 O O . GLU A 1 200 ? 5.187 -12.604 9.877 1.00 93.94 200 GLU A O 1
ATOM 1530 N N . GLU A 1 201 ? 5.579 -12.163 7.712 1.00 94.81 201 GLU A N 1
ATOM 1531 C CA . GLU A 1 201 ? 7.030 -12.312 7.779 1.00 94.81 201 GLU A CA 1
ATOM 1532 C C . GLU A 1 201 ? 7.720 -10.953 7.920 1.00 94.81 201 GLU A C 1
ATOM 1534 O O . GLU A 1 201 ? 8.690 -10.802 8.673 1.00 94.81 201 GLU A O 1
ATOM 1539 N N . MET A 1 202 ? 7.224 -9.952 7.190 1.00 96.25 202 MET A N 1
ATOM 1540 C CA . MET A 1 202 ? 7.876 -8.652 7.066 1.00 96.25 202 MET A CA 1
ATOM 1541 C C . MET A 1 202 ? 7.606 -7.742 8.256 1.00 96.25 202 MET A C 1
ATOM 1543 O O . MET A 1 202 ? 8.517 -7.020 8.656 1.00 96.25 202 MET A O 1
ATOM 1547 N N . LEU A 1 203 ? 6.428 -7.801 8.887 1.00 95.19 203 LEU A N 1
ATOM 1548 C CA . LEU A 1 203 ? 6.141 -6.977 10.065 1.00 95.19 203 LEU A CA 1
ATOM 1549 C C . LEU A 1 203 ? 7.055 -7.305 11.254 1.00 95.19 203 LEU A C 1
ATOM 1551 O O . LEU A 1 203 ? 7.695 -6.379 11.758 1.00 95.19 203 LEU A O 1
ATOM 1555 N N . PRO A 1 204 ? 7.243 -8.577 11.672 1.00 94.88 204 PRO A N 1
ATOM 1556 C CA . PRO A 1 204 ? 8.205 -8.900 12.729 1.00 94.88 204 PRO A CA 1
ATOM 1557 C C . PRO A 1 204 ? 9.642 -8.474 12.399 1.00 94.88 204 PRO A C 1
ATOM 1559 O O . PRO A 1 204 ? 10.446 -8.186 13.289 1.00 94.88 204 PRO A O 1
ATOM 1562 N N . TRP A 1 205 ? 10.020 -8.476 11.119 1.00 94.50 205 TRP A N 1
ATOM 1563 C CA . TRP A 1 205 ? 11.331 -7.999 10.679 1.00 94.50 205 TRP A CA 1
ATOM 1564 C C . TRP A 1 205 ? 11.443 -6.471 10.734 1.00 94.50 205 TRP A C 1
ATOM 1566 O O . TRP A 1 205 ? 12.442 -5.965 11.246 1.00 94.50 205 TRP A O 1
ATOM 1576 N N . LEU A 1 206 ? 10.418 -5.750 10.275 1.00 94.56 206 LEU A N 1
ATOM 1577 C CA . LEU A 1 206 ? 10.338 -4.291 10.306 1.00 94.56 206 LEU A CA 1
ATOM 1578 C C . LEU A 1 206 ? 10.353 -3.764 11.737 1.00 94.56 206 LEU A C 1
ATOM 1580 O O . LEU A 1 206 ? 11.185 -2.923 12.063 1.00 94.56 206 LEU A O 1
ATOM 1584 N N . ILE A 1 207 ? 9.515 -4.320 12.610 1.00 92.12 207 ILE A N 1
ATOM 1585 C CA . ILE A 1 207 ? 9.435 -3.947 14.027 1.00 92.12 207 ILE A CA 1
ATOM 1586 C C . ILE A 1 207 ? 10.800 -4.089 14.709 1.00 92.12 207 ILE A C 1
ATOM 1588 O O . ILE A 1 207 ? 11.218 -3.198 15.434 1.00 92.12 207 ILE A O 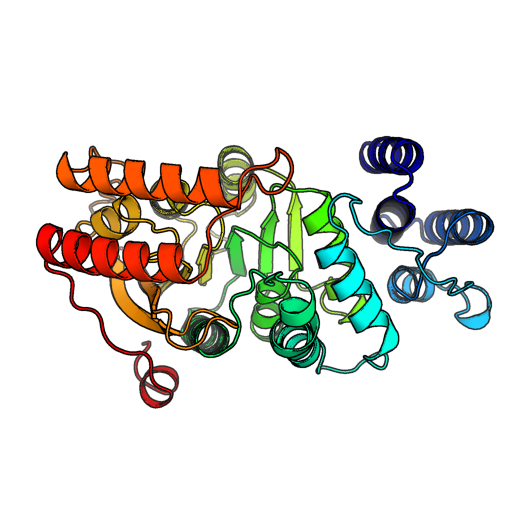1
ATOM 1592 N N . ARG A 1 208 ? 11.561 -5.158 14.431 1.00 90.50 208 ARG A N 1
ATOM 1593 C CA . ARG A 1 208 ? 12.918 -5.323 14.990 1.00 90.50 208 ARG A CA 1
ATOM 1594 C C . ARG A 1 208 ? 13.918 -4.272 14.499 1.00 90.50 208 ARG A C 1
ATOM 1596 O O . ARG A 1 208 ? 14.919 -4.032 15.173 1.00 90.50 208 ARG A O 1
ATOM 1603 N N . ARG A 1 209 ? 13.694 -3.683 13.320 1.00 88.25 209 ARG A N 1
ATOM 1604 C CA . ARG A 1 209 ? 14.522 -2.597 12.769 1.00 88.25 209 ARG A CA 1
ATOM 1605 C C . ARG A 1 209 ? 14.069 -1.225 13.260 1.00 88.25 209 ARG A C 1
ATOM 1607 O O . ARG A 1 209 ? 14.914 -0.348 13.440 1.00 88.25 209 ARG A O 1
ATOM 1614 N N . MET A 1 210 ? 12.773 -1.050 13.505 1.00 85.44 210 MET A N 1
ATOM 1615 C CA . MET A 1 210 ? 12.212 0.139 14.133 1.00 85.44 210 MET A CA 1
ATOM 1616 C C . MET A 1 210 ? 12.587 0.131 15.613 1.00 85.44 210 MET A C 1
ATOM 1618 O O . MET A 1 210 ? 12.012 -0.587 16.419 1.00 85.44 210 MET A O 1
ATOM 1622 N N . LYS A 1 211 ? 13.582 0.926 16.004 1.00 69.25 211 LYS A N 1
ATOM 1623 C CA . LYS A 1 211 ? 13.854 1.134 17.431 1.00 69.25 211 LYS A CA 1
ATOM 1624 C C . LYS A 1 211 ? 12.733 2.017 17.989 1.00 69.25 211 LYS A C 1
ATOM 1626 O O . LYS A 1 211 ? 12.670 3.165 17.551 1.00 69.25 211 LYS A O 1
ATOM 1631 N N . PRO A 1 212 ? 11.914 1.575 18.965 1.00 66.81 212 PRO A N 1
ATOM 1632 C CA . PRO A 1 212 ? 10.783 2.373 19.463 1.00 66.81 212 PRO A CA 1
ATOM 1633 C C . PRO A 1 212 ? 11.187 3.755 20.001 1.00 66.81 212 PRO A C 1
ATOM 1635 O O . PRO A 1 212 ? 10.406 4.698 19.971 1.00 66.81 212 PRO A O 1
ATOM 1638 N N . SER A 1 213 ? 12.438 3.910 20.444 1.00 65.19 213 SER A N 1
ATOM 1639 C CA . SER A 1 213 ? 13.004 5.189 20.890 1.00 65.19 213 SER A CA 1
ATOM 1640 C C . SER A 1 213 ? 13.462 6.127 19.762 1.00 65.19 213 SER A C 1
ATOM 1642 O O . SER A 1 213 ? 13.796 7.277 20.037 1.00 65.19 213 SER A O 1
ATOM 1644 N N . GLN A 1 214 ? 13.521 5.661 18.510 1.00 69.06 214 GLN A N 1
ATOM 1645 C CA . GLN A 1 214 ? 14.048 6.413 17.358 1.00 69.06 214 GLN A CA 1
ATOM 1646 C C . GLN A 1 214 ? 13.056 6.511 16.195 1.00 69.06 214 GLN A C 1
ATOM 1648 O O . GLN A 1 214 ? 13.053 7.501 15.467 1.00 69.06 214 GLN A O 1
ATOM 1653 N N . THR A 1 215 ? 12.212 5.500 16.013 1.00 75.88 215 THR A N 1
ATOM 1654 C CA . THR A 1 215 ? 11.219 5.427 14.945 1.00 75.88 215 THR A CA 1
ATOM 1655 C C . THR A 1 215 ? 9.928 4.918 15.549 1.00 75.88 215 THR A C 1
ATOM 1657 O O . THR A 1 215 ? 9.872 3.796 16.043 1.00 75.88 215 THR A O 1
ATOM 1660 N N . GLN A 1 216 ? 8.901 5.760 15.515 1.00 86.31 216 GLN A N 1
ATOM 1661 C CA . GLN A 1 216 ? 7.572 5.390 15.973 1.00 86.31 216 GLN A CA 1
ATOM 1662 C C . GLN A 1 216 ? 6.569 5.612 14.848 1.00 86.31 216 GLN A C 1
ATOM 1664 O O . GLN A 1 216 ? 6.683 6.559 14.057 1.00 86.31 216 GLN A O 1
ATOM 1669 N N . VAL A 1 217 ? 5.587 4.725 14.804 1.00 95.94 217 VAL A N 1
ATOM 1670 C CA . VAL A 1 217 ? 4.531 4.717 13.800 1.00 95.94 217 VAL A CA 1
ATOM 1671 C C . VAL A 1 217 ? 3.417 5.637 14.283 1.00 95.94 217 VAL A C 1
ATOM 1673 O O . VAL A 1 217 ? 2.820 5.412 15.336 1.00 95.94 217 VAL A O 1
ATOM 1676 N N . GLY A 1 218 ? 3.195 6.720 13.540 1.00 96.75 218 GLY A N 1
ATOM 1677 C CA . GLY A 1 218 ? 2.118 7.675 13.819 1.00 96.75 218 GLY A CA 1
ATOM 1678 C C . GLY A 1 218 ? 0.828 7.329 13.084 1.00 96.75 218 GLY A C 1
ATOM 1679 O O . GLY A 1 218 ? -0.257 7.691 13.532 1.00 96.75 218 GLY A O 1
ATOM 1680 N N . PHE A 1 219 ? 0.949 6.594 11.980 1.00 98.50 219 PHE A N 1
ATOM 1681 C CA . PHE A 1 219 ? -0.153 6.270 11.094 1.00 98.50 219 PHE A CA 1
ATOM 1682 C C . PHE A 1 219 ? -0.015 4.841 10.568 1.00 98.50 219 PHE A C 1
ATOM 1684 O O . PHE A 1 219 ? 1.082 4.432 10.189 1.00 98.50 219 PHE A O 1
ATOM 1691 N N . VAL A 1 220 ? -1.113 4.091 10.520 1.00 98.56 220 VAL A N 1
ATOM 1692 C CA . VAL A 1 220 ? -1.179 2.759 9.908 1.00 98.56 220 VAL A CA 1
ATOM 1693 C C . VAL A 1 220 ? -2.312 2.748 8.892 1.00 98.56 220 VAL A C 1
ATOM 1695 O O . VAL A 1 220 ? -3.436 3.106 9.237 1.00 98.56 220 VAL A O 1
ATOM 1698 N N . PHE A 1 221 ? -2.033 2.305 7.668 1.00 98.75 221 PHE A N 1
ATOM 1699 C CA . PHE A 1 221 ? -3.050 2.019 6.660 1.00 98.75 221 PHE A CA 1
ATOM 1700 C C . PHE A 1 221 ? -3.073 0.524 6.347 1.00 98.75 221 PHE A C 1
ATOM 1702 O O . PHE A 1 221 ? -2.041 -0.050 6.000 1.00 98.75 221 PHE A O 1
ATOM 1709 N N . MET A 1 222 ? -4.237 -0.103 6.502 1.00 98.56 222 MET A N 1
ATOM 1710 C CA . MET A 1 222 ? -4.454 -1.529 6.270 1.00 98.56 222 MET A CA 1
ATOM 1711 C C . MET A 1 222 ? -5.355 -1.708 5.048 1.00 98.56 222 MET A C 1
ATOM 1713 O O . MET A 1 222 ? -6.551 -1.427 5.120 1.00 98.56 222 MET A O 1
ATOM 1717 N N . ASP A 1 223 ? -4.766 -2.158 3.945 1.00 96.56 223 ASP A N 1
ATOM 1718 C CA . ASP A 1 223 ? -5.438 -2.436 2.666 1.00 96.56 223 ASP A CA 1
ATOM 1719 C C . ASP A 1 223 ? -4.961 -3.778 2.067 1.00 96.56 223 ASP A C 1
ATOM 1721 O O . ASP A 1 223 ? -5.034 -4.059 0.869 1.00 96.56 223 ASP A O 1
ATOM 1725 N N . GLN A 1 224 ? -4.402 -4.641 2.920 1.00 94.00 224 GLN A N 1
ATOM 1726 C CA . GLN A 1 224 ? -4.034 -6.006 2.580 1.00 94.00 224 GLN A CA 1
ATOM 1727 C C . GLN A 1 224 ? -5.255 -6.941 2.673 1.00 94.00 224 GLN A C 1
ATOM 1729 O O . GLN A 1 224 ? -6.416 -6.552 2.588 1.00 94.00 224 GLN A O 1
ATOM 1734 N N 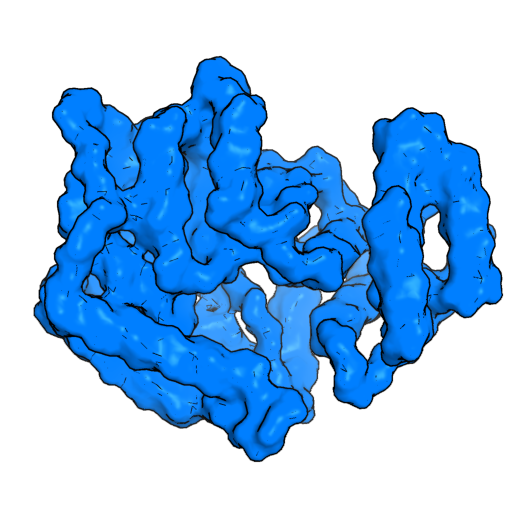. ARG A 1 225 ? -5.026 -8.241 2.866 1.00 91.88 225 ARG A N 1
ATOM 1735 C CA . ARG A 1 225 ? -6.114 -9.186 3.137 1.00 91.88 225 ARG A CA 1
ATOM 1736 C C . ARG A 1 225 ? -6.781 -8.877 4.488 1.00 91.88 225 ARG A C 1
ATOM 1738 O O . ARG A 1 225 ? -6.161 -9.083 5.526 1.00 91.88 225 ARG A O 1
ATOM 1745 N N . GLY A 1 226 ? -8.068 -8.517 4.482 1.00 92.12 226 GLY A N 1
ATOM 1746 C CA . GLY A 1 226 ? -8.852 -8.195 5.691 1.00 92.12 226 GLY A CA 1
ATOM 1747 C C . GLY A 1 226 ? -8.799 -9.230 6.826 1.00 92.12 226 GLY A C 1
ATOM 1748 O O . GLY A 1 226 ? -8.795 -8.866 8.002 1.00 92.12 226 GLY A O 1
ATOM 1749 N N . SER A 1 227 ? -8.646 -10.522 6.507 1.00 92.56 227 SER A N 1
ATOM 1750 C CA . SER A 1 227 ? -8.489 -11.572 7.528 1.00 92.56 227 SER A CA 1
ATOM 1751 C C . SER A 1 227 ? -7.176 -11.499 8.313 1.00 92.56 227 SER A C 1
ATOM 1753 O O . SER A 1 227 ? -7.030 -12.182 9.323 1.00 92.56 227 SER A O 1
ATOM 1755 N N . ARG A 1 228 ? -6.227 -10.654 7.896 1.00 94.31 228 ARG A N 1
ATOM 1756 C CA . ARG A 1 228 ? -4.962 -10.391 8.592 1.00 94.31 228 ARG A CA 1
ATOM 1757 C C . ARG A 1 228 ? -4.999 -9.177 9.508 1.00 94.31 228 ARG A C 1
ATOM 1759 O O . ARG A 1 228 ? -4.175 -9.111 10.416 1.00 94.31 228 ARG A O 1
ATOM 1766 N N . TYR A 1 229 ? -5.954 -8.262 9.331 1.00 97.12 229 TYR A N 1
ATOM 1767 C CA . TYR A 1 229 ? -5.924 -6.953 9.991 1.00 97.12 229 TYR A CA 1
ATOM 1768 C C . TYR A 1 229 ? -5.803 -7.054 11.517 1.00 97.12 229 TYR A C 1
ATOM 1770 O O . TYR A 1 229 ? -4.947 -6.417 12.116 1.00 97.12 229 TYR A O 1
ATOM 1778 N N . HIS A 1 230 ? -6.593 -7.914 12.160 1.00 95.62 230 HIS A N 1
ATOM 1779 C CA . HIS A 1 230 ? -6.553 -8.062 13.619 1.00 95.62 230 HIS A CA 1
ATOM 1780 C C . HIS A 1 230 ? -5.213 -8.607 14.134 1.00 95.62 230 HIS A C 1
ATOM 1782 O O . HIS A 1 230 ? -4.725 -8.135 15.152 1.00 95.62 230 HIS A O 1
ATOM 1788 N N . ALA A 1 231 ? -4.605 -9.571 13.434 1.00 95.50 231 ALA A N 1
ATOM 1789 C CA . ALA A 1 231 ? -3.336 -10.172 13.841 1.00 95.50 231 ALA A CA 1
ATOM 1790 C C . ALA A 1 231 ? -2.150 -9.226 13.597 1.00 95.50 231 ALA A C 1
ATOM 1792 O O . ALA A 1 231 ? -1.245 -9.138 14.423 1.00 95.50 231 ALA A O 1
ATOM 1793 N N . ASP A 1 232 ? -2.168 -8.506 12.476 1.00 97.06 232 ASP A N 1
ATOM 1794 C CA . ASP A 1 232 ? -1.128 -7.538 12.138 1.00 97.06 232 ASP A CA 1
ATOM 1795 C C . ASP A 1 232 ? -1.197 -6.317 13.076 1.00 97.06 232 ASP A C 1
ATOM 1797 O O . ASP A 1 232 ? -0.160 -5.858 13.554 1.00 97.06 232 ASP A O 1
ATOM 1801 N N . LEU A 1 233 ? -2.402 -5.829 13.410 1.00 96.62 233 LEU A N 1
ATOM 1802 C CA . LEU A 1 233 ? -2.580 -4.742 14.378 1.00 96.62 233 LEU A CA 1
ATOM 1803 C C . LEU A 1 233 ? -2.185 -5.163 15.802 1.00 96.62 233 LEU A C 1
ATOM 1805 O O . LEU A 1 233 ? -1.535 -4.381 16.493 1.00 96.62 233 LEU A O 1
ATOM 1809 N N . ASP A 1 234 ? -2.511 -6.393 16.221 1.00 94.81 234 ASP A N 1
ATOM 1810 C CA . ASP A 1 234 ? -2.069 -6.933 17.516 1.00 94.81 234 ASP A CA 1
ATOM 1811 C C . ASP A 1 234 ? -0.550 -6.870 17.639 1.00 94.81 234 ASP A C 1
ATOM 1813 O O . ASP A 1 234 ? -0.017 -6.322 18.598 1.00 94.81 234 ASP A O 1
ATOM 1817 N N . LEU A 1 235 ? 0.162 -7.350 16.617 1.00 93.88 235 LEU A N 1
ATOM 1818 C CA . LEU A 1 235 ? 1.619 -7.347 16.599 1.00 93.88 235 LEU A CA 1
ATOM 1819 C C . LEU A 1 235 ? 2.196 -5.928 16.734 1.00 93.88 235 LEU A C 1
ATOM 1821 O O . LEU A 1 235 ? 3.181 -5.731 17.448 1.00 93.88 235 LEU A O 1
ATOM 1825 N N . LEU A 1 236 ? 1.584 -4.936 16.080 1.00 93.81 236 LEU A N 1
ATOM 1826 C CA . LEU A 1 236 ? 2.001 -3.536 16.190 1.00 93.81 236 LEU A CA 1
ATOM 1827 C C . LEU A 1 236 ? 1.790 -2.990 17.607 1.00 93.81 236 LEU A C 1
ATOM 1829 O O . LEU A 1 236 ? 2.716 -2.384 18.153 1.00 93.81 236 LEU A O 1
ATOM 1833 N N . ILE A 1 237 ? 0.632 -3.249 18.220 1.00 92.31 237 ILE A N 1
ATOM 1834 C CA . ILE A 1 237 ? 0.323 -2.822 19.594 1.00 92.31 237 ILE A CA 1
ATOM 1835 C C . ILE A 1 237 ? 1.280 -3.491 20.588 1.00 92.31 237 ILE A C 1
ATOM 1837 O O . ILE A 1 237 ? 1.985 -2.799 21.320 1.00 92.31 237 ILE A O 1
ATOM 1841 N N . GLN A 1 238 ? 1.386 -4.823 20.554 1.00 90.12 238 GLN A N 1
ATOM 1842 C CA . GLN A 1 238 ? 2.221 -5.607 21.475 1.00 90.12 238 GLN A CA 1
ATOM 1843 C C . GLN A 1 238 ? 3.716 -5.268 21.363 1.00 90.12 238 GLN A C 1
ATOM 1845 O O . GLN A 1 238 ? 4.472 -5.422 22.321 1.00 90.12 238 GLN A O 1
ATOM 1850 N N . SER A 1 239 ? 4.166 -4.794 20.198 1.00 90.88 239 SER A N 1
ATOM 1851 C CA . SER A 1 239 ? 5.549 -4.347 20.006 1.00 90.88 239 SER A CA 1
ATOM 1852 C C . SER A 1 239 ? 5.870 -2.978 20.614 1.00 90.88 239 SER A C 1
ATOM 1854 O O . SER A 1 239 ? 7.047 -2.634 20.735 1.00 90.88 239 SER A O 1
ATOM 1856 N N . GLY A 1 240 ? 4.853 -2.180 20.957 1.00 90.50 240 GLY A N 1
ATOM 1857 C CA . GLY A 1 240 ? 5.025 -0.808 21.436 1.00 90.50 240 GLY A CA 1
ATOM 1858 C C . GLY A 1 240 ? 5.562 0.168 20.380 1.00 90.50 240 GLY A C 1
ATOM 1859 O O . GLY A 1 240 ? 6.112 1.211 20.731 1.00 90.50 240 GLY A O 1
ATOM 1860 N N . VAL A 1 241 ? 5.462 -0.162 19.084 1.00 93.06 241 VAL A N 1
ATOM 1861 C CA . VAL A 1 241 ? 5.970 0.696 17.994 1.00 93.06 241 VAL A CA 1
ATOM 1862 C C . VAL A 1 241 ? 5.023 1.856 17.653 1.00 93.06 241 VAL A C 1
ATOM 1864 O O . VAL A 1 241 ? 5.448 2.857 17.066 1.00 93.06 241 VAL A O 1
ATOM 1867 N N . LEU A 1 242 ? 3.740 1.726 18.009 1.00 94.06 242 LEU A N 1
ATOM 1868 C CA . LEU A 1 242 ? 2.722 2.752 17.792 1.00 94.06 242 LEU A CA 1
ATOM 1869 C C . LEU A 1 242 ? 2.903 3.912 18.777 1.00 94.06 242 LEU A C 1
ATOM 1871 O O . LEU A 1 242 ? 3.128 3.706 19.968 1.00 94.06 242 LEU A O 1
ATOM 1875 N N . LYS A 1 243 ? 2.768 5.146 18.285 1.00 93.75 243 LYS A N 1
ATOM 1876 C CA . LYS A 1 243 ? 2.694 6.336 19.145 1.00 93.75 243 LYS A CA 1
ATOM 1877 C C . LYS A 1 243 ? 1.363 6.401 19.879 1.00 93.75 243 LYS A C 1
ATOM 1879 O O . LYS A 1 243 ? 0.337 6.066 19.299 1.00 93.75 243 LYS A O 1
ATOM 1884 N N . ASP A 1 244 ? 1.351 6.969 21.084 1.00 93.25 244 ASP A N 1
ATOM 1885 C CA . ASP A 1 244 ? 0.092 7.450 21.660 1.00 93.25 244 ASP A CA 1
ATOM 1886 C C . ASP A 1 244 ? -0.572 8.456 20.701 1.00 93.25 244 ASP A C 1
ATOM 1888 O O . ASP A 1 244 ? 0.080 9.356 20.160 1.00 93.25 244 ASP A O 1
ATOM 1892 N N . GLY A 1 245 ? -1.862 8.252 20.446 1.00 95.19 245 GLY A N 1
ATOM 1893 C CA . GLY A 1 245 ? -2.632 8.978 19.442 1.00 95.19 245 GLY A CA 1
ATOM 1894 C C . GLY A 1 245 ? -2.437 8.492 18.004 1.00 95.19 245 GLY A C 1
ATOM 1895 O O . GLY A 1 245 ? -2.980 9.128 17.102 1.00 95.19 245 GLY A O 1
ATOM 1896 N N . ALA A 1 246 ? -1.675 7.416 17.754 1.00 96.88 246 ALA A N 1
ATOM 1897 C CA . ALA A 1 246 ? -1.499 6.884 16.405 1.00 96.88 246 ALA A CA 1
ATOM 1898 C C . ALA A 1 246 ? -2.850 6.548 15.766 1.00 96.88 246 ALA A C 1
ATOM 1900 O O . ALA A 1 246 ? -3.742 5.993 16.408 1.00 96.88 246 ALA A O 1
ATOM 1901 N N . MET A 1 247 ? -2.983 6.891 14.490 1.00 97.75 247 MET A N 1
ATOM 1902 C CA . MET A 1 247 ? -4.206 6.672 13.730 1.00 97.75 247 MET A CA 1
ATOM 1903 C C . MET A 1 247 ? -4.077 5.383 12.921 1.00 97.75 247 MET A C 1
ATOM 1905 O O . MET A 1 247 ? -3.140 5.232 12.140 1.00 97.75 247 MET A O 1
ATOM 1909 N N . VAL A 1 248 ? -5.025 4.468 13.089 1.00 98.38 248 VAL A N 1
ATOM 1910 C CA . VAL A 1 248 ? -5.119 3.221 12.326 1.00 98.38 248 VAL A CA 1
ATOM 1911 C C . VAL A 1 248 ? -6.335 3.311 11.418 1.00 98.38 248 VAL A C 1
ATOM 1913 O O . VAL A 1 248 ? -7.460 3.468 11.887 1.00 98.38 248 VAL A O 1
ATOM 1916 N N . VAL A 1 249 ? -6.107 3.224 10.113 1.00 98.56 249 VAL A N 1
ATOM 1917 C CA . VAL A 1 249 ? -7.146 3.251 9.087 1.00 98.56 249 VAL A CA 1
ATOM 1918 C C . VAL A 1 249 ? -7.161 1.910 8.374 1.00 98.56 249 VAL A C 1
ATOM 1920 O O . VAL A 1 249 ? -6.116 1.456 7.918 1.00 98.56 249 VAL A O 1
ATOM 1923 N N . ALA A 1 250 ? -8.327 1.282 8.260 1.00 98.44 250 ALA A N 1
ATOM 1924 C CA . ALA A 1 250 ? -8.479 0.037 7.510 1.00 98.44 250 ALA A CA 1
ATOM 1925 C C . ALA A 1 250 ? -9.533 0.204 6.419 1.00 98.44 250 ALA A C 1
ATOM 1927 O O . ALA A 1 250 ? -10.642 0.665 6.706 1.00 98.44 250 ALA A O 1
ATOM 1928 N N . ASP A 1 251 ? -9.175 -0.161 5.190 1.00 97.25 251 ASP A N 1
ATOM 1929 C CA . ASP A 1 251 ? -10.085 -0.169 4.047 1.00 97.25 251 ASP A CA 1
ATOM 1930 C C . ASP A 1 251 ? -10.789 -1.526 3.905 1.00 97.25 251 ASP A C 1
ATOM 1932 O O . ASP A 1 251 ? -10.339 -2.545 4.442 1.00 97.25 251 ASP A O 1
ATOM 1936 N N . ASN A 1 252 ? -11.903 -1.544 3.173 1.00 94.94 252 ASN A N 1
ATOM 1937 C CA . ASN A 1 252 ? -12.580 -2.761 2.743 1.00 94.94 252 ASN A CA 1
ATOM 1938 C C . ASN A 1 252 ? -13.092 -3.658 3.887 1.00 94.94 252 ASN A C 1
ATOM 1940 O O . ASN A 1 252 ? -13.224 -4.884 3.738 1.00 94.94 252 ASN A O 1
ATOM 1944 N N . VAL A 1 253 ? -13.434 -3.061 5.039 1.00 96.56 253 VAL A N 1
ATOM 1945 C CA . VAL A 1 253 ? -13.890 -3.823 6.216 1.00 96.56 253 VAL A CA 1
ATOM 1946 C C . VAL A 1 253 ? -15.320 -4.347 6.073 1.00 96.56 253 VAL A C 1
ATOM 1948 O O . VAL A 1 253 ? -15.696 -5.248 6.826 1.00 96.56 253 VAL A O 1
ATOM 1951 N N . LEU A 1 254 ? -16.083 -3.858 5.084 1.00 94.75 254 LEU A N 1
ATOM 1952 C CA . LEU A 1 254 ? -17.372 -4.425 4.676 1.00 94.75 254 LEU A CA 1
ATOM 1953 C C . LEU A 1 254 ? -17.253 -5.271 3.400 1.00 94.75 254 LEU A C 1
ATOM 1955 O O . LEU A 1 254 ? -17.747 -6.398 3.367 1.00 94.75 254 LEU A O 1
ATOM 1959 N N . LYS A 1 255 ? -16.584 -4.753 2.363 1.00 88.12 255 LYS A N 1
ATOM 1960 C CA . LYS A 1 255 ? -16.397 -5.418 1.069 1.00 88.12 255 LYS A CA 1
ATOM 1961 C C . LYS A 1 255 ? -14.905 -5.519 0.729 1.00 88.12 255 LYS A C 1
ATOM 1963 O O . LYS A 1 255 ? -14.306 -4.507 0.404 1.00 88.12 255 LYS A O 1
ATOM 1968 N N . PRO A 1 256 ? -14.308 -6.725 0.706 1.00 86.19 256 PRO A N 1
ATOM 1969 C CA . PRO A 1 256 ? -14.939 -8.034 0.852 1.00 86.19 256 PRO A CA 1
ATOM 1970 C C . PRO A 1 256 ? -15.190 -8.460 2.305 1.00 86.19 256 PRO A C 1
ATOM 1972 O O . PRO A 1 256 ? -15.684 -9.563 2.518 1.00 86.19 256 PRO A O 1
ATOM 1975 N N . GLY A 1 257 ? -14.837 -7.626 3.283 1.00 92.50 257 GLY A N 1
ATOM 1976 C CA . GLY A 1 257 ? -15.203 -7.830 4.678 1.00 92.50 257 GLY A CA 1
ATOM 1977 C C . GLY A 1 257 ? -14.040 -8.271 5.560 1.00 92.50 257 GLY A C 1
ATOM 1978 O O . GLY A 1 257 ? -13.261 -9.166 5.203 1.00 92.50 257 GLY A O 1
ATOM 1979 N N . ALA A 1 258 ? -13.979 -7.661 6.745 1.00 96.44 258 ALA A N 1
ATOM 1980 C CA . ALA A 1 258 ? -13.071 -8.006 7.836 1.00 96.44 258 ALA A CA 1
ATOM 1981 C C . ALA A 1 258 ? -13.845 -8.132 9.173 1.00 96.44 258 ALA A C 1
ATOM 1983 O O . ALA A 1 258 ? -13.561 -7.411 10.134 1.00 96.44 258 ALA A O 1
ATOM 1984 N N . PRO A 1 259 ? -14.854 -9.021 9.270 1.00 96.44 259 PRO A N 1
ATOM 1985 C CA . PRO A 1 259 ? -15.733 -9.102 10.440 1.00 96.44 259 PRO A CA 1
ATOM 1986 C C . PRO A 1 259 ? -14.983 -9.469 11.724 1.00 96.44 259 PRO A C 1
ATOM 1988 O O . PRO A 1 259 ? -15.293 -8.933 12.789 1.00 96.44 259 PRO A O 1
ATOM 1991 N N . ARG A 1 260 ? -13.950 -10.323 11.647 1.00 95.62 260 ARG A N 1
ATOM 1992 C CA . ARG A 1 260 ? -13.108 -10.629 12.813 1.00 95.62 260 ARG A CA 1
ATOM 1993 C C . ARG A 1 260 ? -12.328 -9.410 13.301 1.00 95.62 260 ARG A C 1
ATOM 1995 O O . ARG A 1 260 ? -12.142 -9.254 14.504 1.00 95.62 260 ARG A O 1
ATOM 2002 N N . PHE A 1 261 ? -11.901 -8.545 12.386 1.00 96.88 261 PHE A N 1
ATOM 2003 C CA . PHE A 1 261 ? -11.241 -7.290 12.730 1.00 96.88 261 PHE A CA 1
ATOM 2004 C C . PHE A 1 261 ? -12.204 -6.300 13.381 1.00 96.88 261 PHE A C 1
ATOM 2006 O O . PHE A 1 261 ? -11.891 -5.785 14.448 1.00 96.88 261 PHE A O 1
ATOM 2013 N N . LEU A 1 262 ? -13.400 -6.112 12.816 1.00 96.69 262 LEU A N 1
ATOM 2014 C CA . LEU A 1 262 ? -14.436 -5.262 13.414 1.00 96.69 262 LEU A CA 1
ATOM 2015 C C . LEU A 1 262 ? -14.820 -5.722 14.825 1.00 96.69 262 LEU A C 1
ATOM 2017 O O . LEU A 1 262 ? -14.947 -4.897 15.728 1.00 96.69 262 LEU A O 1
ATOM 2021 N N . TRP A 1 263 ? -14.947 -7.036 15.034 1.00 95.44 263 TRP A N 1
ATOM 2022 C CA . TRP A 1 263 ? -15.161 -7.593 16.368 1.00 95.44 263 TRP A CA 1
ATOM 2023 C C . TRP A 1 263 ? -13.999 -7.269 17.309 1.00 95.44 263 TRP A C 1
ATOM 2025 O O . TRP A 1 263 ? -14.243 -6.774 18.405 1.00 95.44 263 TRP A O 1
ATOM 2035 N N . ALA A 1 264 ? -12.754 -7.498 16.880 1.00 93.62 264 ALA A N 1
ATOM 2036 C CA . ALA A 1 264 ? -11.574 -7.242 17.702 1.00 93.62 264 ALA A CA 1
ATOM 2037 C C . ALA A 1 264 ? -11.458 -5.757 18.096 1.00 93.62 264 ALA A C 1
ATOM 2039 O O . ALA A 1 264 ? -11.232 -5.457 19.265 1.00 93.62 264 ALA A O 1
ATOM 2040 N N . LEU A 1 265 ? -11.708 -4.829 17.163 1.00 94.00 265 LEU A N 1
ATOM 2041 C CA . LEU A 1 265 ? -11.748 -3.389 17.448 1.00 94.00 265 LEU A CA 1
ATOM 2042 C C . LEU A 1 265 ? -12.815 -3.031 18.490 1.00 94.00 265 LEU A C 1
ATOM 2044 O O . LEU A 1 265 ? -12.553 -2.219 19.370 1.00 94.00 265 LEU A O 1
ATOM 2048 N N . ALA A 1 266 ? -14.000 -3.645 18.416 1.00 91.06 266 ALA A N 1
ATOM 2049 C CA . ALA A 1 266 ? -15.090 -3.386 19.357 1.00 91.06 266 ALA A CA 1
ATOM 2050 C C . ALA A 1 266 ? -14.796 -3.879 20.785 1.00 91.06 266 ALA A C 1
ATOM 2052 O O . ALA A 1 266 ? -15.399 -3.379 21.731 1.00 91.06 266 ALA A O 1
ATOM 2053 N N . GLN A 1 267 ? -13.895 -4.855 20.947 1.00 86.00 267 GLN A N 1
ATOM 2054 C CA . GLN A 1 267 ? -13.487 -5.353 22.264 1.00 86.00 267 GLN A CA 1
ATOM 2055 C C . GLN A 1 267 ? -12.290 -4.594 22.849 1.00 86.00 267 GLN A C 1
ATOM 2057 O O . GLN A 1 267 ? -12.070 -4.650 24.054 1.00 86.00 267 GLN A O 1
ATOM 2062 N N . HIS A 1 268 ? -11.501 -3.903 22.024 1.00 88.00 268 HIS A N 1
ATOM 2063 C CA . HIS A 1 268 ? -10.193 -3.412 22.443 1.00 88.00 268 HIS A CA 1
ATOM 2064 C C . HIS A 1 268 ? -10.253 -1.994 23.023 1.00 88.00 268 HIS A C 1
ATOM 2066 O O . HIS A 1 268 ? -10.336 -1.000 22.300 1.00 88.00 268 HIS A O 1
ATOM 2072 N N . SER A 1 269 ? -10.126 -1.892 24.346 1.00 87.00 269 SER A N 1
ATOM 2073 C CA . SER A 1 269 ? -10.261 -0.632 25.099 1.00 87.00 269 SER A CA 1
ATOM 2074 C C . SER A 1 269 ? -9.276 0.479 24.700 1.00 87.00 269 SER A C 1
ATOM 2076 O O . SER A 1 269 ? -9.596 1.660 24.829 1.00 87.00 269 SER A O 1
ATOM 2078 N N . ALA A 1 270 ? -8.102 0.125 24.169 1.00 89.50 270 ALA A N 1
ATOM 2079 C CA . ALA A 1 270 ? -7.093 1.093 23.730 1.00 89.50 270 ALA A CA 1
ATOM 2080 C C . ALA A 1 270 ? -7.381 1.732 22.354 1.00 89.50 270 ALA A C 1
ATOM 2082 O O . ALA A 1 270 ? -6.612 2.580 21.904 1.00 89.50 270 ALA A O 1
ATOM 2083 N N . LEU A 1 271 ? -8.435 1.302 21.648 1.00 92.69 271 LEU A N 1
ATOM 2084 C CA . LEU A 1 271 ? -8.743 1.738 20.283 1.00 92.69 271 LEU A CA 1
ATOM 2085 C C . LEU A 1 271 ? -10.095 2.454 20.235 1.00 92.69 271 LEU A C 1
ATOM 2087 O O . LEU A 1 271 ? -11.155 1.834 20.173 1.00 92.69 271 LEU A O 1
ATOM 2091 N N . ALA A 1 272 ? -10.063 3.785 20.188 1.00 94.12 272 ALA A N 1
ATOM 2092 C CA . ALA A 1 272 ? -11.266 4.579 19.959 1.00 94.12 272 ALA A CA 1
ATOM 2093 C C . ALA A 1 272 ? -11.626 4.548 18.466 1.00 94.12 272 ALA A C 1
ATOM 2095 O O . ALA A 1 272 ? -11.017 5.257 17.665 1.00 94.12 272 ALA A O 1
ATOM 2096 N N . THR A 1 273 ? -12.589 3.699 18.098 1.00 95.06 273 THR A N 1
ATOM 2097 C CA . THR A 1 273 ? -12.904 3.368 16.699 1.00 95.06 273 THR A CA 1
ATOM 2098 C C . THR A 1 273 ? -14.182 4.042 16.202 1.00 95.06 273 THR A C 1
ATOM 2100 O O . THR A 1 273 ? -15.229 3.959 16.841 1.00 95.06 273 THR A O 1
ATOM 2103 N N . HIS A 1 274 ? -14.114 4.624 15.006 1.00 95.31 274 HIS A N 1
ATOM 2104 C CA . HIS A 1 274 ? -15.261 5.026 14.199 1.00 95.31 274 HIS A CA 1
ATOM 2105 C C . HIS A 1 274 ? -15.343 4.156 12.947 1.00 95.31 274 HIS A C 1
ATOM 2107 O O . HIS A 1 274 ? -14.334 3.899 12.292 1.00 95.31 274 HIS A O 1
ATOM 2113 N N . ILE A 1 275 ? -16.556 3.731 12.596 1.00 96.50 275 ILE A N 1
ATOM 2114 C CA . ILE A 1 275 ? -16.828 3.014 11.349 1.00 96.50 275 ILE A CA 1
ATOM 2115 C C . ILE A 1 275 ? -17.564 3.971 10.424 1.00 96.50 275 ILE A C 1
ATOM 2117 O O . ILE A 1 275 ? -18.639 4.484 10.757 1.00 96.50 275 ILE A O 1
ATOM 2121 N N . LEU A 1 276 ? -16.949 4.231 9.278 1.00 96.12 276 LEU A N 1
ATOM 2122 C CA . LEU A 1 276 ? -17.403 5.208 8.310 1.00 96.12 276 LEU A CA 1
ATOM 2123 C C . LEU A 1 276 ? -17.862 4.489 7.052 1.00 96.12 276 LEU A C 1
ATOM 2125 O O . LEU A 1 276 ? -17.090 3.767 6.426 1.00 96.12 276 LEU A O 1
ATOM 2129 N N . GLU A 1 277 ? -19.120 4.703 6.684 1.00 95.44 277 GLU A N 1
ATOM 2130 C CA . GLU A 1 277 ? -19.616 4.272 5.387 1.00 95.44 277 GLU A CA 1
ATOM 2131 C C . GLU A 1 277 ? -19.121 5.230 4.311 1.00 95.44 277 GLU A C 1
ATOM 2133 O O . GLU A 1 277 ? -19.301 6.447 4.412 1.00 95.44 277 GLU A O 1
ATOM 2138 N N . VAL A 1 278 ? -18.517 4.652 3.284 1.00 93.56 278 VAL A N 1
ATOM 2139 C CA . VAL A 1 278 ? -17.962 5.326 2.117 1.00 93.56 278 VAL A CA 1
ATOM 2140 C C . VAL A 1 278 ? -18.517 4.672 0.856 1.00 93.56 278 VAL A C 1
ATOM 2142 O O . VAL A 1 278 ? -19.011 3.542 0.869 1.00 93.56 278 VAL A O 1
ATOM 2145 N N . GLU A 1 279 ? -18.474 5.388 -0.257 1.00 87.94 279 GLU A N 1
ATOM 2146 C CA . GLU A 1 279 ? -18.717 4.791 -1.567 1.00 87.94 279 GLU A CA 1
ATOM 2147 C C . GLU A 1 279 ? -17.501 3.980 -2.027 1.00 87.94 279 GLU A C 1
ATOM 2149 O O . GLU A 1 279 ? -16.358 4.439 -1.942 1.00 87.94 279 GLU A O 1
ATOM 2154 N N . GLU A 1 280 ? -17.744 2.771 -2.533 1.00 86.81 280 GLU A N 1
ATOM 2155 C CA . GLU A 1 280 ? -16.687 1.979 -3.145 1.00 86.81 280 GLU A CA 1
ATOM 2156 C C . GLU A 1 280 ? -16.190 2.645 -4.432 1.00 86.81 280 GLU A C 1
ATOM 2158 O O . GLU A 1 280 ? -16.960 3.013 -5.326 1.00 86.81 280 GLU A O 1
ATOM 2163 N N . TYR A 1 281 ? -14.870 2.763 -4.548 1.00 85.44 281 TYR A N 1
ATOM 2164 C CA . TYR A 1 281 ? -14.250 3.442 -5.673 1.00 85.44 281 TYR A CA 1
ATOM 2165 C C . TYR A 1 281 ? -14.647 2.807 -7.019 1.00 85.44 281 TYR A C 1
ATOM 2167 O O . TYR A 1 281 ? -14.538 1.597 -7.223 1.00 85.44 281 TYR A O 1
ATOM 2175 N N . ALA A 1 282 ? -15.099 3.658 -7.947 1.00 82.00 282 ALA A N 1
ATOM 2176 C CA . ALA A 1 282 ? -15.581 3.285 -9.279 1.00 82.00 282 ALA A CA 1
ATOM 2177 C C . ALA A 1 282 ? -16.742 2.258 -9.289 1.00 82.00 282 ALA A C 1
ATOM 2179 O O . ALA A 1 282 ? -17.007 1.636 -10.319 1.00 82.00 282 ALA A O 1
ATOM 2180 N N . MET A 1 283 ? -17.463 2.097 -8.171 1.00 79.44 283 MET A N 1
ATOM 2181 C CA . MET A 1 283 ? -18.645 1.237 -8.050 1.00 79.44 283 MET A CA 1
ATOM 2182 C C . MET A 1 283 ? -19.812 2.023 -7.426 1.00 79.44 283 MET A C 1
ATOM 2184 O O . MET A 1 283 ? -20.104 1.864 -6.238 1.00 79.44 283 MET A O 1
ATOM 2188 N N . PRO A 1 284 ? -20.510 2.862 -8.215 1.00 77.81 284 PRO A N 1
ATOM 2189 C CA . PRO A 1 284 ? -21.523 3.757 -7.677 1.00 77.81 284 PRO A CA 1
ATOM 2190 C C . PRO A 1 284 ? -22.661 2.997 -6.997 1.00 77.81 284 PRO A C 1
ATOM 2192 O O . PRO A 1 284 ? -23.163 2.004 -7.525 1.00 77.81 284 PRO A O 1
ATOM 2195 N N . ASN A 1 285 ? -23.103 3.508 -5.846 1.00 80.81 285 ASN A N 1
ATOM 2196 C CA . ASN A 1 285 ? -24.136 2.920 -4.979 1.00 80.81 285 ASN A CA 1
ATOM 2197 C C . ASN A 1 285 ? -23.767 1.582 -4.312 1.00 80.81 285 ASN A C 1
ATOM 2199 O O . ASN A 1 285 ? -24.644 0.943 -3.729 1.00 80.81 285 ASN A O 1
ATOM 2203 N N . VAL A 1 286 ? -22.507 1.141 -4.374 1.00 82.75 286 VAL A N 1
ATOM 2204 C CA . VAL A 1 286 ? -22.037 0.014 -3.556 1.00 82.75 286 VAL A CA 1
ATOM 2205 C C . VAL A 1 286 ? -21.403 0.579 -2.294 1.00 82.75 286 VAL A C 1
ATOM 2207 O O . VAL A 1 286 ? -20.344 1.205 -2.386 1.00 82.75 286 VAL A O 1
ATOM 2210 N N . PRO A 1 287 ? -22.030 0.391 -1.119 1.00 88.75 287 PRO A N 1
ATOM 2211 C CA . PRO A 1 287 ? -21.426 0.821 0.123 1.00 88.75 287 PRO A CA 1
ATOM 2212 C C . PRO A 1 287 ? -20.231 -0.070 0.447 1.00 88.75 287 PRO A C 1
ATOM 2214 O O . PRO A 1 287 ? -20.248 -1.292 0.250 1.00 88.75 287 PRO A O 1
ATOM 2217 N N . ASP A 1 288 ? -19.214 0.563 1.002 1.00 93.81 288 ASP A N 1
ATOM 2218 C CA . ASP A 1 288 ? -18.150 -0.092 1.735 1.00 93.81 288 ASP A CA 1
ATOM 2219 C C . ASP A 1 288 ? -17.916 0.669 3.038 1.00 93.81 288 ASP A C 1
ATOM 2221 O O . ASP A 1 288 ? -18.409 1.784 3.225 1.00 93.81 288 ASP A O 1
ATOM 2225 N N . TRP A 1 289 ? -17.185 0.059 3.958 1.00 96.69 289 TRP A N 1
ATOM 2226 C CA . TRP A 1 289 ? -16.821 0.678 5.218 1.00 96.69 289 TRP A CA 1
ATOM 2227 C C . TRP A 1 289 ? -15.310 0.826 5.311 1.00 96.69 289 TRP A C 1
ATOM 2229 O O . TRP A 1 289 ? -14.554 -0.049 4.885 1.00 96.69 289 TRP A O 1
ATOM 2239 N N . MET A 1 290 ? -14.893 1.911 5.954 1.00 97.81 290 MET A N 1
ATOM 2240 C CA . MET A 1 290 ? -13.545 2.087 6.477 1.00 97.81 290 MET A CA 1
ATOM 2241 C C . MET A 1 290 ? -13.617 2.296 7.985 1.00 97.81 290 MET A C 1
ATOM 2243 O O . MET A 1 290 ? -14.546 2.935 8.486 1.00 97.81 290 MET A O 1
ATOM 2247 N N . THR A 1 291 ? -12.630 1.796 8.722 1.00 97.75 291 THR A N 1
ATOM 2248 C CA . THR A 1 291 ? -12.472 2.163 10.136 1.00 97.75 291 THR A CA 1
ATOM 2249 C C . THR A 1 291 ? -11.420 3.240 10.299 1.00 97.75 291 THR A C 1
ATOM 2251 O O . THR A 1 291 ? -10.384 3.187 9.640 1.00 97.75 291 THR A O 1
ATOM 2254 N N . THR A 1 292 ? -11.644 4.162 11.231 1.00 97.25 292 THR A N 1
ATOM 2255 C CA . THR A 1 292 ? -10.593 5.006 11.805 1.00 97.25 292 THR A CA 1
ATOM 2256 C C . THR A 1 292 ? -10.516 4.751 13.303 1.00 97.25 292 THR A C 1
ATOM 2258 O O . THR A 1 292 ? -11.503 4.903 14.021 1.00 97.25 292 THR A O 1
ATOM 2261 N N . SER A 1 293 ? -9.349 4.342 13.785 1.00 97.12 293 SER A N 1
ATOM 2262 C CA . SER A 1 293 ? -9.119 4.017 15.190 1.00 97.12 293 SER A CA 1
ATOM 2263 C C . SER A 1 293 ? -7.972 4.853 15.736 1.00 97.12 293 SER A C 1
ATOM 2265 O O . SER A 1 293 ? -6.871 4.830 15.191 1.00 97.12 293 SER A O 1
ATOM 2267 N N . ILE A 1 294 ? -8.217 5.577 16.828 1.00 96.50 294 ILE A N 1
ATOM 2268 C CA . ILE A 1 294 ? -7.167 6.290 17.561 1.00 96.50 294 ILE A CA 1
ATOM 2269 C C . ILE A 1 294 ? -6.638 5.354 18.645 1.00 96.50 294 ILE A C 1
ATOM 2271 O O . ILE A 1 294 ? -7.385 4.965 19.547 1.00 96.50 294 ILE A O 1
ATOM 2275 N N . TYR A 1 295 ? -5.356 5.009 18.558 1.00 95.44 295 TYR A N 1
ATOM 2276 C CA . TYR A 1 295 ? -4.658 4.225 19.569 1.00 95.44 295 TYR A CA 1
ATOM 2277 C C . TYR A 1 295 ? -4.302 5.091 20.779 1.00 95.44 295 TYR A C 1
ATOM 2279 O O . TYR A 1 295 ? -3.771 6.194 20.633 1.00 95.44 295 TYR A O 1
ATOM 2287 N N . ARG A 1 296 ? -4.589 4.586 21.978 1.00 93.00 296 ARG A N 1
ATOM 2288 C CA . ARG A 1 296 ? -4.220 5.199 23.254 1.00 93.00 296 ARG A CA 1
ATOM 2289 C C . ARG A 1 296 ? -3.323 4.258 24.031 1.00 93.00 296 ARG A C 1
ATOM 2291 O O . ARG A 1 296 ? -3.712 3.127 24.294 1.00 93.00 296 ARG A O 1
ATOM 2298 N N . ASP A 1 297 ? -2.152 4.731 24.431 1.00 84.56 297 ASP A N 1
ATOM 2299 C CA . ASP A 1 297 ? -1.247 3.928 25.252 1.00 84.56 297 ASP A CA 1
ATOM 2300 C C . ASP A 1 297 ? -1.778 3.848 26.694 1.00 84.56 297 ASP A C 1
ATOM 2302 O O . ASP A 1 297 ? -1.537 4.717 27.536 1.00 84.56 297 ASP A O 1
ATOM 2306 N N . THR A 1 298 ? -2.591 2.829 26.976 1.00 74.19 298 THR A N 1
ATOM 2307 C CA . THR A 1 298 ? -3.116 2.577 28.318 1.00 74.19 298 THR A CA 1
ATOM 2308 C C . THR A 1 298 ? -2.117 1.738 29.106 1.00 74.19 298 THR A C 1
ATOM 2310 O O . THR A 1 298 ? -2.028 0.521 28.927 1.00 74.19 298 THR A O 1
ATOM 2313 N N . ALA A 1 299 ? -1.386 2.380 30.019 1.00 55.03 299 ALA A N 1
ATOM 2314 C CA . ALA A 1 299 ? -0.493 1.709 30.957 1.00 55.03 299 ALA A CA 1
ATOM 2315 C C . ALA A 1 299 ? -1.275 0.716 31.846 1.00 55.03 299 ALA A C 1
ATOM 2317 O O . ALA A 1 299 ? -1.816 1.104 32.879 1.00 55.03 299 ALA A O 1
ATOM 2318 N N . GLY A 1 300 ? -1.355 -0.565 31.458 1.00 53.31 300 GLY A N 1
ATOM 2319 C CA . GLY A 1 300 ? -1.885 -1.610 32.346 1.00 53.31 300 GLY A CA 1
ATOM 2320 C C . GLY A 1 300 ? -2.532 -2.852 31.730 1.00 53.31 300 GLY A C 1
ATOM 2321 O O . GLY A 1 300 ? -2.674 -3.836 32.450 1.00 53.31 300 GLY A O 1
ATOM 2322 N N . SER A 1 301 ? -2.891 -2.882 30.447 1.00 51.38 301 SER A N 1
ATOM 2323 C CA . SER A 1 301 ? -3.472 -4.092 29.837 1.00 51.38 301 SER A CA 1
ATOM 2324 C C . SER A 1 301 ? -3.381 -4.047 28.314 1.00 51.38 301 SER A C 1
ATOM 2326 O O . SER A 1 301 ? -4.220 -3.438 27.658 1.00 51.38 301 SER A O 1
ATOM 2328 N N . CYS A 1 302 ? -2.380 -4.708 27.731 1.00 56.09 302 CYS A N 1
ATOM 2329 C CA . CYS A 1 302 ? -2.418 -5.036 26.305 1.00 56.09 302 CYS A CA 1
ATOM 2330 C C . CYS A 1 302 ? -3.285 -6.287 26.133 1.00 56.09 302 CYS A C 1
ATOM 2332 O O . CYS A 1 302 ? -2.766 -7.397 26.000 1.00 56.09 302 CYS A O 1
ATOM 2334 N N . GLU A 1 303 ? -4.608 -6.124 26.229 1.00 67.12 303 GLU A N 1
ATOM 2335 C CA . GLU A 1 303 ? -5.541 -7.169 25.804 1.00 67.12 303 GLU A CA 1
ATOM 2336 C C . GLU A 1 303 ? -5.200 -7.540 24.359 1.00 67.12 303 GLU A C 1
ATOM 2338 O O . GLU A 1 303 ? -5.160 -6.679 23.488 1.00 67.12 303 GLU A O 1
ATOM 2343 N N . ALA A 1 304 ? -4.883 -8.807 24.097 1.00 74.50 304 ALA A N 1
ATOM 2344 C CA . ALA A 1 304 ? -4.545 -9.216 22.742 1.00 74.50 304 ALA A CA 1
ATOM 2345 C C . ALA A 1 304 ? -5.780 -9.094 21.836 1.00 74.50 304 ALA A C 1
ATOM 2347 O O . ALA A 1 304 ? -6.852 -9.614 22.158 1.00 74.50 304 ALA A O 1
ATOM 2348 N N . LEU A 1 305 ? -5.616 -8.488 20.658 1.00 78.88 305 LEU A N 1
ATOM 2349 C CA . LEU A 1 305 ? -6.624 -8.511 19.588 1.00 78.88 305 LEU A CA 1
ATOM 2350 C C . LEU A 1 305 ? -6.799 -9.929 19.017 1.00 78.88 305 LEU A C 1
ATOM 2352 O O . LEU A 1 305 ? -7.794 -10.233 18.352 1.00 78.88 305 LEU A O 1
ATOM 2356 N N . VAL A 1 306 ? -5.836 -10.821 19.265 1.00 76.50 306 VAL A N 1
ATOM 2357 C CA . VAL A 1 306 ? -5.900 -12.229 18.872 1.00 76.50 306 VAL A CA 1
ATOM 2358 C C . VAL A 1 306 ? -6.564 -13.049 19.978 1.00 76.50 306 VAL A C 1
ATOM 2360 O O . VAL A 1 306 ? -5.912 -13.688 20.800 1.00 76.50 306 VAL A O 1
ATOM 2363 N N . CYS A 1 307 ? -7.893 -13.076 19.963 1.00 81.38 307 CYS A N 1
ATOM 2364 C CA . CYS A 1 307 ? -8.703 -13.970 20.791 1.00 81.38 307 CYS A CA 1
ATOM 2365 C C . CYS A 1 307 ? -9.708 -14.772 19.943 1.00 81.38 307 CYS A C 1
ATOM 2367 O O . CYS A 1 307 ? -9.852 -14.564 18.731 1.00 81.38 307 CYS A O 1
ATOM 2369 N N . GLU A 1 308 ? -10.346 -15.788 20.529 1.00 86.94 308 GLU A N 1
ATOM 2370 C CA . GLU A 1 308 ? -11.292 -16.627 19.791 1.00 86.94 308 GLU A CA 1
ATOM 2371 C C . GLU A 1 308 ? -12.608 -15.872 19.551 1.00 86.94 308 GLU A C 1
ATOM 2373 O O . GLU A 1 308 ? -13.410 -15.685 20.462 1.00 86.94 308 GLU A O 1
ATOM 2378 N N . ALA A 1 309 ? -12.835 -15.444 18.306 1.00 90.56 309 ALA A N 1
ATOM 2379 C CA . ALA A 1 309 ? -14.064 -14.755 17.919 1.00 90.56 309 ALA A CA 1
ATOM 2380 C C . ALA A 1 309 ? -15.304 -15.654 18.083 1.00 90.56 309 ALA A C 1
ATOM 2382 O O . ALA A 1 309 ? -15.202 -16.853 17.805 1.00 90.56 309 ALA A O 1
ATOM 2383 N N . PRO A 1 310 ? -16.483 -15.106 18.442 1.00 93.81 310 PRO A N 1
ATOM 2384 C CA . PRO A 1 310 ? -17.734 -15.856 18.522 1.00 93.81 310 PRO A CA 1
ATOM 2385 C C . PRO A 1 310 ? -18.060 -16.620 17.235 1.00 93.81 310 PRO A C 1
ATOM 2387 O O . PRO A 1 310 ? -17.691 -16.199 16.137 1.00 93.81 310 PRO A O 1
ATOM 2390 N N . GLY A 1 311 ? -18.821 -17.713 17.356 1.00 94.81 311 GLY A N 1
ATOM 2391 C CA . GLY A 1 311 ? -19.196 -18.561 16.216 1.00 94.81 311 GLY A CA 1
ATOM 2392 C C . GLY A 1 311 ? -19.826 -17.787 15.051 1.00 94.81 311 GLY A C 1
ATOM 2393 O O . GLY A 1 311 ? -19.450 -18.018 13.905 1.00 94.81 311 GLY A O 1
ATOM 2394 N N . ALA A 1 312 ? -20.692 -16.812 15.346 1.00 94.50 312 ALA A N 1
ATOM 2395 C CA . ALA A 1 312 ? -21.303 -15.943 14.338 1.00 94.50 312 ALA A CA 1
ATOM 2396 C C . ALA A 1 312 ? -20.262 -15.114 13.559 1.00 94.50 312 ALA A C 1
ATOM 2398 O O . ALA A 1 312 ? -20.311 -15.053 12.337 1.00 94.50 312 ALA A O 1
ATOM 2399 N N . ILE A 1 313 ? -19.263 -14.544 14.240 1.00 95.88 313 ILE A N 1
ATOM 2400 C CA . ILE A 1 313 ? -18.195 -13.765 13.594 1.00 95.88 313 ILE A CA 1
ATOM 2401 C C . ILE A 1 313 ? -17.297 -14.661 12.738 1.00 95.88 313 ILE A C 1
ATOM 2403 O O . ILE A 1 313 ? -16.896 -14.270 11.645 1.00 95.88 313 ILE A O 1
ATOM 2407 N N . ARG A 1 314 ? -17.005 -15.885 13.196 1.00 95.12 314 ARG A N 1
ATOM 2408 C CA . ARG A 1 314 ? -16.230 -16.855 12.403 1.00 95.12 314 ARG A CA 1
ATOM 2409 C C . ARG A 1 314 ? -16.967 -17.298 11.141 1.00 95.12 314 ARG A C 1
ATOM 2411 O O . ARG A 1 314 ? -16.320 -17.487 10.116 1.00 95.12 314 ARG A O 1
ATOM 2418 N N . GLN A 1 315 ? -18.291 -17.439 11.209 1.00 95.31 315 GLN A N 1
ATOM 2419 C CA . GLN A 1 315 ? -19.124 -17.735 10.043 1.00 95.31 315 GLN A CA 1
ATOM 2420 C C . GLN A 1 315 ? -19.045 -16.601 9.011 1.00 95.31 315 GLN A C 1
ATOM 2422 O O . GLN A 1 315 ? -18.771 -16.860 7.843 1.00 95.31 315 GLN A O 1
ATOM 2427 N N . LEU A 1 316 ? -19.182 -15.346 9.451 1.00 95.44 316 LEU A N 1
ATOM 2428 C CA . LEU A 1 316 ? -19.055 -14.177 8.574 1.00 95.44 316 LEU A CA 1
ATOM 2429 C C . LEU A 1 316 ? -17.649 -14.058 7.966 1.00 95.44 316 LEU A C 1
ATOM 2431 O O . LEU A 1 316 ? -17.506 -13.742 6.787 1.00 95.44 316 LEU A O 1
ATOM 2435 N N . GLU A 1 317 ? -16.599 -14.351 8.738 1.00 94.88 317 GLU A N 1
ATOM 2436 C CA . GLU A 1 317 ? -15.226 -14.379 8.217 1.00 94.88 317 GLU A CA 1
ATOM 2437 C C . GLU A 1 317 ? -15.069 -15.447 7.126 1.00 94.88 317 GLU A C 1
ATOM 2439 O O . GLU A 1 317 ? -14.472 -15.186 6.083 1.00 94.88 317 GLU A O 1
ATOM 2444 N N . TRP A 1 318 ? -15.647 -16.635 7.325 1.00 94.50 318 TRP A N 1
ATOM 2445 C CA . TRP A 1 318 ? -15.644 -17.689 6.313 1.00 94.50 318 TRP A CA 1
ATOM 2446 C C . TRP A 1 318 ? -16.380 -17.260 5.035 1.00 94.50 318 TRP A C 1
ATOM 2448 O O . TRP A 1 318 ? -15.855 -17.462 3.940 1.00 94.50 318 TRP A O 1
ATOM 2458 N N . GLU A 1 319 ? -17.543 -16.615 5.148 1.00 93.88 319 GLU A N 1
ATOM 2459 C CA . GLU A 1 319 ? -18.299 -16.087 4.001 1.00 93.88 319 GLU A CA 1
ATOM 2460 C C . GLU A 1 319 ? -17.512 -15.016 3.229 1.00 93.88 319 GLU A C 1
ATOM 2462 O O . GLU A 1 319 ? -17.446 -15.060 1.996 1.00 93.88 319 GLU A O 1
ATOM 2467 N N . ALA A 1 320 ? -16.845 -14.105 3.944 1.00 93.31 320 ALA A N 1
ATOM 2468 C CA . ALA A 1 320 ? -15.949 -13.111 3.358 1.00 93.31 320 ALA A CA 1
ATOM 2469 C C . ALA A 1 320 ? -14.778 -13.762 2.600 1.00 93.31 320 ALA A C 1
ATOM 2471 O O . ALA A 1 320 ? -14.426 -13.327 1.500 1.00 93.31 320 ALA A O 1
ATOM 2472 N N . GLU A 1 321 ? -14.192 -14.837 3.136 1.00 91.88 321 GLU A N 1
ATOM 2473 C CA . GLU A 1 321 ? -13.134 -15.601 2.462 1.00 91.88 321 GLU A CA 1
ATOM 2474 C C . GLU A 1 321 ? -13.630 -16.312 1.196 1.00 91.88 321 GLU A C 1
ATOM 2476 O O . GLU A 1 321 ? -12.943 -16.279 0.171 1.00 91.88 321 GLU A O 1
ATOM 2481 N N . GLN A 1 322 ? -14.834 -16.900 1.219 1.00 90.00 322 GLN A N 1
ATOM 2482 C CA . GLN A 1 322 ? -15.433 -17.497 0.018 1.00 90.00 322 GLN A CA 1
ATOM 2483 C C . GLN A 1 322 ? -15.630 -16.446 -1.079 1.00 90.00 322 GLN A C 1
ATOM 2485 O O . GLN A 1 322 ?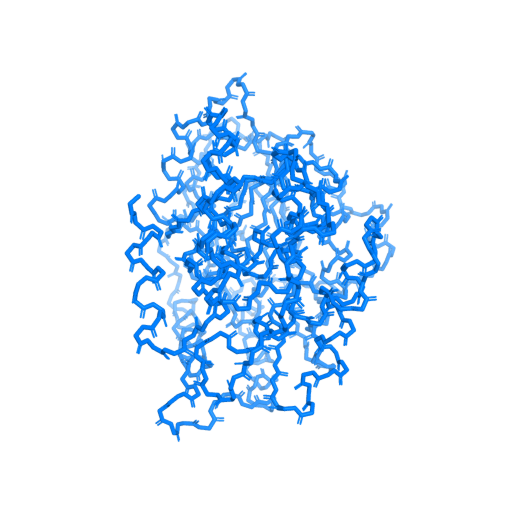 -15.314 -16.682 -2.249 1.00 90.00 322 GLN A O 1
ATOM 2490 N N . MET A 1 323 ? -16.102 -15.256 -0.705 1.00 88.19 323 MET A N 1
ATOM 2491 C CA . MET A 1 323 ? -16.289 -14.154 -1.642 1.00 88.19 323 MET A CA 1
ATOM 2492 C C . MET A 1 323 ? -14.953 -13.652 -2.214 1.00 88.19 323 MET A C 1
ATOM 2494 O O . MET A 1 323 ? -14.816 -13.471 -3.429 1.00 88.19 323 MET A O 1
ATOM 2498 N N . ARG A 1 324 ? -13.926 -13.507 -1.364 1.00 87.75 324 ARG A N 1
ATOM 2499 C CA . ARG A 1 324 ? -12.558 -13.167 -1.791 1.00 87.75 324 ARG A CA 1
ATOM 2500 C C . ARG A 1 324 ? -11.997 -14.188 -2.765 1.00 87.75 324 ARG A C 1
ATOM 2502 O O . ARG A 1 324 ? -11.492 -13.772 -3.808 1.00 87.75 324 ARG A O 1
ATOM 2509 N N . SER A 1 325 ? -12.108 -15.481 -2.469 1.00 84.75 325 SER A N 1
ATOM 2510 C CA . SER A 1 325 ? -11.625 -16.559 -3.341 1.00 84.75 325 SER A CA 1
ATOM 2511 C C . SER A 1 325 ? -12.273 -16.485 -4.726 1.00 84.75 325 SER A C 1
ATOM 2513 O O . SER A 1 325 ? -11.560 -16.380 -5.724 1.00 84.75 325 SER A O 1
ATOM 2515 N N . ARG A 1 326 ? -13.607 -16.373 -4.792 1.00 81.75 326 ARG A N 1
ATOM 2516 C CA . ARG A 1 326 ? -14.351 -16.241 -6.059 1.00 81.75 326 ARG A CA 1
ATOM 2517 C C . ARG A 1 326 ? -13.940 -15.014 -6.878 1.00 81.75 326 ARG A C 1
ATOM 2519 O O . ARG A 1 326 ? -13.935 -15.062 -8.106 1.00 81.75 326 ARG A O 1
ATOM 2526 N N . SER A 1 327 ? -13.580 -13.908 -6.222 1.00 76.94 327 SER A N 1
ATOM 2527 C CA . SER A 1 327 ? -13.137 -12.685 -6.909 1.00 76.94 327 SER A CA 1
ATOM 2528 C C . SER A 1 327 ? -11.733 -12.778 -7.530 1.00 76.94 327 SER A C 1
ATOM 2530 O O . SER A 1 327 ? -11.429 -12.022 -8.455 1.00 76.94 327 SER A O 1
ATOM 2532 N N . HIS A 1 328 ? -10.879 -13.690 -7.046 1.00 66.44 328 HIS A N 1
ATOM 2533 C CA . HIS A 1 328 ? -9.500 -13.865 -7.524 1.00 66.44 328 HIS A CA 1
ATOM 2534 C C . HIS A 1 328 ? -9.377 -14.892 -8.666 1.00 66.44 328 HIS A C 1
ATOM 2536 O O . HIS A 1 328 ? -8.310 -14.995 -9.272 1.00 66.44 328 HIS A O 1
ATOM 2542 N N . GLU A 1 329 ? -10.466 -15.573 -9.048 1.00 52.41 329 GLU A N 1
ATOM 2543 C CA . GLU A 1 329 ? -10.494 -16.589 -10.113 1.00 52.41 329 GLU A CA 1
ATOM 2544 C C . GLU A 1 329 ? -11.113 -16.158 -11.473 1.00 52.41 329 GLU A C 1
ATOM 2546 O O . GLU A 1 329 ? -11.934 -16.890 -12.028 1.00 52.41 329 GLU A O 1
ATOM 2551 N N . PRO A 1 330 ? -10.716 -15.047 -12.131 1.00 47.72 330 PRO A N 1
ATOM 2552 C CA . PRO A 1 330 ? -11.120 -14.819 -13.526 1.00 47.72 330 PRO A CA 1
ATOM 2553 C C . PRO A 1 330 ? -10.452 -15.774 -14.534 1.00 47.72 330 PRO A C 1
ATOM 2555 O O . PRO A 1 330 ? -10.883 -15.858 -15.680 1.00 47.72 330 PRO A O 1
ATOM 2558 N N . GLN A 1 331 ? -9.358 -16.450 -14.156 1.00 39.62 331 GLN A N 1
ATOM 2559 C CA . GLN A 1 331 ? -8.477 -17.160 -15.101 1.00 39.62 331 GLN A CA 1
ATOM 2560 C C . GLN A 1 331 ? -8.855 -18.634 -15.357 1.00 39.62 331 GLN A C 1
ATOM 2562 O O . GLN A 1 331 ? -8.290 -19.242 -16.261 1.00 39.62 331 GLN A O 1
ATOM 2567 N N . HIS A 1 332 ? -9.830 -19.195 -14.627 1.00 34.53 332 HIS A N 1
ATOM 2568 C CA . HIS A 1 332 ? -10.244 -20.609 -14.732 1.00 34.53 332 HIS A CA 1
ATOM 2569 C C . HIS A 1 332 ? -11.692 -20.810 -15.224 1.00 34.53 332 HIS A C 1
ATOM 2571 O O . HIS A 1 332 ? -12.294 -21.849 -14.976 1.00 34.53 332 HIS A O 1
ATOM 2577 N N . GLY A 1 333 ? -12.272 -19.835 -15.931 1.00 34.12 333 GLY A N 1
ATOM 2578 C CA . GLY A 1 333 ? -13.609 -19.984 -16.528 1.00 34.12 333 GLY A CA 1
ATOM 2579 C C . GLY A 1 333 ? -14.787 -19.839 -15.553 1.00 34.12 333 GLY A C 1
ATOM 2580 O O . GLY A 1 333 ? -15.927 -20.063 -15.953 1.00 34.12 333 GLY A O 1
ATOM 2581 N N . GLY A 1 334 ? -14.543 -19.427 -14.304 1.00 41.06 334 GLY A N 1
ATOM 2582 C CA . GLY A 1 334 ? -15.585 -18.892 -13.427 1.00 41.06 334 GLY A CA 1
ATOM 2583 C C . GLY A 1 334 ? -15.997 -17.485 -13.873 1.00 41.06 334 GLY A C 1
ATOM 2584 O O . GLY A 1 334 ? -15.173 -16.719 -14.370 1.00 41.06 334 GLY A O 1
ATOM 2585 N N . SER A 1 335 ? -17.262 -17.107 -13.683 1.00 49.53 335 SER A N 1
ATOM 2586 C CA . SER A 1 335 ? -17.798 -15.796 -14.095 1.00 49.53 335 SER A CA 1
ATOM 2587 C C . SER A 1 335 ? -17.291 -14.605 -13.260 1.00 49.53 335 SER A C 1
ATOM 2589 O O . SER A 1 335 ? -17.822 -13.505 -13.386 1.00 49.53 335 SER A O 1
ATOM 2591 N N . GLY A 1 336 ? -16.289 -14.801 -12.394 1.00 66.94 336 GLY A N 1
ATOM 2592 C CA . GLY A 1 336 ? -15.926 -13.835 -11.359 1.00 66.94 336 GLY A CA 1
ATOM 2593 C C . GLY A 1 336 ? -17.103 -13.534 -10.423 1.00 66.94 336 GLY A C 1
ATOM 2594 O O . GLY A 1 336 ? -18.117 -14.237 -10.415 1.00 66.94 336 GLY A O 1
ATOM 2595 N N . VAL A 1 337 ? -16.952 -12.486 -9.617 1.00 75.81 337 VAL A N 1
ATOM 2596 C CA . VAL A 1 337 ? -18.043 -11.927 -8.814 1.00 75.81 337 VAL A CA 1
ATOM 2597 C C . VAL A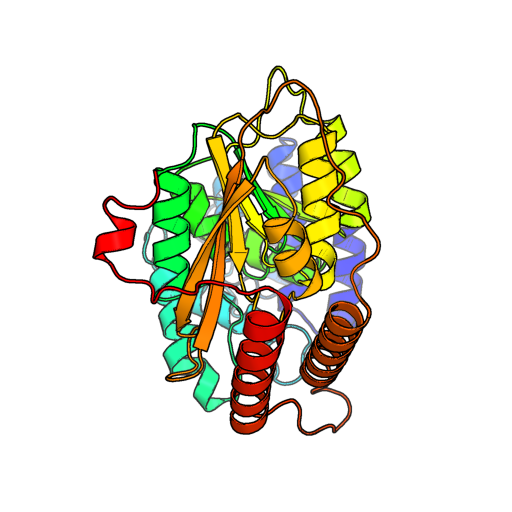 1 337 ? -18.547 -10.670 -9.509 1.00 75.81 337 VAL A C 1
ATOM 2599 O O . VAL A 1 337 ? -17.779 -9.719 -9.683 1.00 75.81 337 VAL A O 1
ATOM 2602 N N . ASP A 1 338 ? -19.815 -10.672 -9.912 1.00 80.31 338 ASP A N 1
ATOM 2603 C CA . ASP A 1 338 ? -20.434 -9.519 -10.564 1.00 80.31 338 ASP A CA 1
ATOM 2604 C C . ASP A 1 338 ? -20.878 -8.436 -9.562 1.00 80.31 338 ASP A C 1
ATOM 2606 O O . ASP A 1 338 ? -20.818 -8.594 -8.339 1.00 80.31 338 ASP A O 1
ATOM 2610 N N . PHE A 1 339 ? -21.314 -7.295 -10.094 1.00 78.06 339 PHE A N 1
ATOM 2611 C CA . PHE A 1 339 ? -21.743 -6.148 -9.297 1.00 78.06 339 PHE A CA 1
ATOM 2612 C C . PHE A 1 339 ? -22.947 -6.455 -8.390 1.00 78.06 339 PHE A C 1
ATOM 2614 O O . PHE A 1 339 ? -22.961 -6.049 -7.228 1.00 78.06 339 PHE A O 1
ATOM 2621 N N . GLY A 1 340 ? -23.946 -7.184 -8.896 1.00 82.81 340 GLY A N 1
ATOM 2622 C CA . GLY A 1 340 ? -25.145 -7.527 -8.130 1.00 82.81 340 GLY A CA 1
ATOM 2623 C C . GLY A 1 340 ? -24.825 -8.477 -6.978 1.00 82.81 340 GLY A C 1
ATOM 2624 O O . GLY A 1 340 ? -25.343 -8.311 -5.874 1.00 82.81 340 GLY A O 1
ATOM 2625 N N . GLN A 1 341 ? -23.911 -9.420 -7.205 1.00 85.94 341 GLN A N 1
ATOM 2626 C CA . GLN A 1 341 ? -23.397 -10.319 -6.175 1.00 85.94 341 GLN A CA 1
ATOM 2627 C C . GLN A 1 341 ? -22.632 -9.563 -5.085 1.00 85.94 341 GLN A C 1
ATOM 2629 O O . GLN A 1 341 ? -22.825 -9.857 -3.905 1.00 85.94 341 GLN A O 1
ATOM 2634 N N . TRP A 1 342 ? -21.804 -8.578 -5.452 1.00 86.25 342 TRP A N 1
ATOM 2635 C CA . TRP A 1 342 ? -21.127 -7.719 -4.476 1.00 86.25 342 TRP A CA 1
ATOM 2636 C C . TRP A 1 342 ? -22.105 -6.904 -3.639 1.00 86.25 342 TRP A C 1
ATOM 2638 O O . TRP A 1 342 ? -21.975 -6.888 -2.421 1.00 86.25 342 TRP A O 1
ATOM 2648 N N . LEU A 1 343 ? -23.095 -6.270 -4.268 1.00 86.75 343 LEU A N 1
ATOM 2649 C CA . LEU A 1 343 ? -24.090 -5.470 -3.558 1.00 86.75 343 LEU A CA 1
ATOM 2650 C C . LEU A 1 343 ? -24.914 -6.322 -2.580 1.00 86.75 343 LEU A C 1
ATOM 2652 O O . LEU A 1 343 ? -25.101 -5.936 -1.428 1.00 86.75 343 LEU A O 1
ATOM 2656 N N . ALA A 1 344 ? -25.375 -7.498 -3.019 1.00 88.94 344 ALA A N 1
ATOM 2657 C CA . ALA A 1 344 ? -26.118 -8.424 -2.166 1.00 88.94 344 ALA A CA 1
ATOM 2658 C C . ALA A 1 344 ? -25.279 -8.891 -0.966 1.00 88.94 344 ALA A C 1
ATOM 2660 O O . ALA A 1 344 ? -25.770 -8.895 0.163 1.00 88.94 344 ALA A O 1
ATOM 2661 N N . PHE A 1 345 ? -24.010 -9.233 -1.203 1.00 90.19 345 PHE A N 1
ATOM 2662 C CA . PHE A 1 345 ? -23.072 -9.606 -0.149 1.00 90.19 345 PHE A CA 1
ATOM 2663 C C . PHE A 1 345 ? -22.829 -8.462 0.840 1.00 90.19 345 PHE A C 1
ATOM 2665 O O . PHE A 1 345 ? -22.969 -8.681 2.040 1.00 90.19 345 PHE A O 1
ATOM 2672 N N . SER A 1 346 ? -22.528 -7.247 0.364 1.00 89.62 346 SER A N 1
ATOM 2673 C CA . SER A 1 346 ? -22.300 -6.082 1.229 1.00 89.62 346 SER A CA 1
ATOM 2674 C C . SER A 1 346 ? -23.512 -5.794 2.114 1.00 89.62 346 SER A C 1
ATOM 2676 O O . SER A 1 346 ? -23.352 -5.576 3.310 1.00 89.62 346 SER A O 1
ATOM 2678 N N . ASN A 1 347 ? -24.730 -5.852 1.566 1.00 91.62 347 ASN A N 1
ATOM 2679 C CA . ASN A 1 347 ? -25.953 -5.623 2.340 1.00 91.62 347 ASN A CA 1
ATOM 2680 C C . ASN A 1 347 ? -26.172 -6.695 3.420 1.00 91.62 347 ASN A C 1
ATOM 2682 O O . ASN A 1 347 ? -26.513 -6.363 4.557 1.00 91.62 347 ASN A O 1
ATOM 2686 N N . ALA A 1 348 ? -25.960 -7.972 3.082 1.00 92.50 348 ALA A N 1
ATOM 2687 C CA . ALA A 1 348 ? -26.087 -9.071 4.037 1.00 92.50 348 ALA A CA 1
ATOM 2688 C C . ALA A 1 348 ? -25.029 -8.975 5.150 1.00 92.50 348 ALA A C 1
ATOM 2690 O O . ALA A 1 348 ? -25.376 -8.999 6.330 1.00 92.50 348 ALA A O 1
ATOM 2691 N N . MET A 1 349 ? -23.760 -8.772 4.779 1.00 94.25 349 MET A N 1
ATOM 2692 C CA . MET A 1 349 ? -22.644 -8.605 5.714 1.00 94.25 349 MET A CA 1
ATOM 2693 C C . MET A 1 349 ? -22.872 -7.410 6.646 1.00 94.25 349 MET A C 1
ATOM 2695 O O . MET A 1 349 ? -22.707 -7.536 7.857 1.00 94.25 349 MET A O 1
ATOM 2699 N N . ALA A 1 350 ? -23.315 -6.269 6.109 1.00 93.44 350 ALA A N 1
ATOM 2700 C CA . ALA A 1 350 ? -23.594 -5.074 6.899 1.00 93.44 350 ALA A CA 1
ATOM 2701 C C . ALA A 1 350 ? -24.661 -5.343 7.966 1.00 93.44 350 ALA A C 1
ATOM 2703 O O . ALA A 1 350 ? -24.478 -4.978 9.128 1.00 93.44 350 ALA A O 1
ATOM 2704 N N . CYS A 1 351 ? -25.753 -6.014 7.586 1.00 92.56 351 CYS A N 1
ATOM 2705 C CA . CYS A 1 351 ? -26.832 -6.374 8.500 1.00 92.56 351 CYS A CA 1
ATOM 2706 C C . CYS A 1 351 ? -26.332 -7.309 9.611 1.00 92.56 351 CYS A C 1
ATOM 2708 O O . CYS A 1 351 ? -26.470 -6.984 10.791 1.00 92.56 351 CYS A O 1
ATOM 2710 N N . SER A 1 352 ? -25.671 -8.411 9.245 1.00 93.25 352 SER A N 1
ATOM 2711 C CA . SER A 1 352 ? -25.218 -9.424 10.202 1.00 93.25 352 SER A CA 1
ATOM 2712 C C . SER A 1 352 ? -24.120 -8.929 11.142 1.00 93.25 352 SER A C 1
ATOM 2714 O O . SER A 1 352 ? -24.158 -9.225 12.335 1.00 93.25 352 SER A O 1
ATOM 2716 N N . VAL A 1 353 ? -23.147 -8.157 10.644 1.00 92.25 353 VAL A N 1
ATOM 2717 C CA . VAL A 1 353 ? -22.068 -7.613 11.484 1.00 92.25 353 VAL A CA 1
ATOM 2718 C C . VAL A 1 353 ? -22.610 -6.550 12.439 1.00 92.25 353 VAL A C 1
ATOM 2720 O O . VAL A 1 353 ? -22.247 -6.547 13.615 1.00 92.25 353 VAL A O 1
ATOM 2723 N N . THR A 1 354 ? -23.502 -5.673 11.967 1.00 92.50 354 THR A N 1
ATOM 2724 C CA . THR A 1 354 ? -24.111 -4.637 12.816 1.00 92.50 354 THR A CA 1
ATOM 2725 C C . THR A 1 354 ? -24.951 -5.255 13.926 1.00 92.50 354 THR A C 1
ATOM 2727 O O . THR A 1 354 ? -24.844 -4.822 15.069 1.00 92.50 354 THR A O 1
ATOM 2730 N N . GLU A 1 355 ? -25.742 -6.284 13.618 1.00 90.81 355 GLU A N 1
ATOM 2731 C CA . GLU A 1 355 ? -26.541 -7.008 14.610 1.00 90.81 355 GLU A CA 1
ATOM 2732 C C . GLU A 1 355 ? -25.652 -7.732 15.632 1.00 90.81 355 GLU A C 1
ATOM 2734 O O . GLU A 1 355 ? -25.842 -7.577 16.838 1.00 90.81 355 GLU A O 1
ATOM 2739 N N . ALA A 1 356 ? -24.634 -8.464 15.167 1.00 89.38 356 ALA A N 1
ATOM 2740 C CA . ALA A 1 356 ? -23.759 -9.250 16.035 1.00 89.38 356 ALA A CA 1
ATOM 2741 C C . ALA A 1 356 ? -22.905 -8.397 16.989 1.00 89.38 356 ALA A C 1
ATOM 2743 O O . ALA A 1 356 ? -22.558 -8.856 18.077 1.00 89.38 356 ALA A O 1
ATOM 2744 N N . LEU A 1 357 ? -22.536 -7.180 16.578 1.00 89.81 357 LEU A N 1
ATOM 2745 C CA . LEU A 1 357 ? -21.592 -6.321 17.299 1.00 89.81 357 LEU A CA 1
ATOM 2746 C C . LEU A 1 357 ? -22.215 -5.020 17.826 1.00 89.81 357 LEU A C 1
ATOM 2748 O O . LEU A 1 357 ? -21.526 -4.248 18.487 1.00 89.81 357 LEU A O 1
ATOM 2752 N N . SER A 1 358 ? -23.500 -4.769 17.553 1.00 89.56 358 SER A N 1
ATOM 2753 C CA . SER A 1 358 ? -24.194 -3.515 17.897 1.00 89.56 358 SER A CA 1
ATOM 2754 C C . SER A 1 358 ? -23.447 -2.262 17.411 1.00 89.56 358 SER A C 1
ATOM 2756 O O . SER A 1 358 ? -23.332 -1.266 18.128 1.00 89.56 358 SER A O 1
ATOM 2758 N N . LEU A 1 359 ? -22.895 -2.319 16.194 1.00 88.38 359 LEU A N 1
ATOM 2759 C CA . LEU A 1 359 ? -22.045 -1.254 15.656 1.00 88.38 359 LEU A CA 1
ATOM 2760 C C . LEU A 1 359 ? -22.849 -0.012 15.286 1.00 88.38 359 LEU A C 1
ATOM 2762 O O . LEU A 1 359 ? -23.963 -0.085 14.770 1.00 88.38 359 LEU A O 1
ATOM 2766 N N . LYS A 1 360 ? -22.221 1.149 15.466 1.00 91.19 360 LYS A N 1
ATOM 2767 C CA . LYS A 1 360 ? -22.711 2.412 14.925 1.00 91.19 360 LYS A CA 1
ATOM 2768 C C . LYS A 1 360 ? -21.873 2.798 13.713 1.00 91.19 360 LYS A C 1
ATOM 2770 O O . LYS A 1 360 ? -20.702 3.145 13.852 1.00 91.19 360 LYS A O 1
ATOM 2775 N N . VAL A 1 361 ? -22.497 2.777 12.542 1.00 92.50 361 VAL A N 1
ATOM 2776 C CA . VAL A 1 361 ? -21.886 3.207 11.281 1.00 92.50 361 VAL A CA 1
ATOM 2777 C C . VAL A 1 361 ? -22.382 4.606 10.938 1.00 92.50 361 VAL A C 1
ATOM 2779 O O . VAL A 1 361 ? -23.570 4.900 11.065 1.00 92.50 361 VAL A O 1
ATOM 2782 N N . THR A 1 362 ? -21.470 5.490 10.539 1.00 93.81 362 THR A N 1
ATOM 2783 C CA . THR A 1 362 ? -21.798 6.873 10.162 1.00 93.81 362 THR A CA 1
ATOM 2784 C C . THR A 1 362 ? -21.398 7.117 8.715 1.00 93.81 362 THR A C 1
ATOM 2786 O O . THR A 1 362 ? -20.303 6.738 8.316 1.00 93.81 362 THR A O 1
ATOM 2789 N N . ARG A 1 363 ? -22.248 7.773 7.919 1.00 93.25 363 ARG A N 1
ATOM 2790 C CA . ARG A 1 363 ? -21.885 8.149 6.548 1.00 93.25 363 ARG A CA 1
ATOM 2791 C C . ARG A 1 363 ? -20.742 9.164 6.560 1.00 93.25 363 ARG A C 1
ATOM 2793 O O . ARG A 1 363 ? -20.815 10.173 7.267 1.00 93.25 363 ARG A O 1
ATOM 2800 N N . PHE A 1 364 ? -19.702 8.909 5.774 1.00 90.56 364 PHE A N 1
ATOM 2801 C CA . PHE A 1 364 ? -18.610 9.853 5.597 1.00 90.56 364 PHE A CA 1
ATOM 2802 C C . PHE A 1 364 ? -19.115 11.158 4.967 1.00 90.56 364 PHE A C 1
ATOM 2804 O O . PHE A 1 364 ? -20.002 11.173 4.115 1.00 90.56 364 PHE A O 1
ATOM 2811 N N . SER A 1 365 ? -18.555 12.282 5.409 1.00 85.06 365 SER A N 1
ATOM 2812 C CA . SER A 1 365 ? -18.847 13.594 4.841 1.00 85.06 365 SER A CA 1
ATOM 2813 C C . SER A 1 365 ? -17.628 14.504 4.934 1.00 85.06 365 SER A C 1
ATOM 2815 O O . SER A 1 365 ? -16.799 14.387 5.837 1.00 85.06 365 SER A O 1
ATOM 2817 N N . HIS A 1 366 ? -17.537 15.474 4.025 1.00 72.62 366 HIS A N 1
ATOM 2818 C CA . HIS A 1 366 ? -16.435 16.438 4.010 1.00 72.62 366 HIS A CA 1
ATOM 2819 C C . HIS A 1 366 ? -16.318 17.279 5.293 1.00 72.62 366 HIS A C 1
ATOM 2821 O O . HIS A 1 366 ? -15.227 17.750 5.615 1.00 72.62 366 HIS A O 1
ATOM 2827 N N . SER A 1 367 ? -17.411 17.484 6.035 1.00 69.88 367 SER A N 1
ATOM 2828 C CA . SER A 1 367 ? -17.375 18.191 7.321 1.00 69.88 367 SER A CA 1
ATOM 2829 C C . SER A 1 367 ? -16.691 17.361 8.412 1.00 69.88 367 SER A C 1
ATOM 2831 O O . SER A 1 367 ? -15.915 17.921 9.185 1.00 69.88 367 SER A O 1
ATOM 2833 N N . LEU A 1 368 ? -16.895 16.036 8.429 1.00 69.00 368 LEU A N 1
ATOM 2834 C CA . LEU A 1 368 ? -16.186 15.117 9.331 1.00 69.00 368 LEU A CA 1
ATOM 2835 C C . LEU A 1 368 ? -14.670 15.149 9.080 1.00 69.00 368 LEU A C 1
ATOM 2837 O O . LEU A 1 368 ? -13.894 15.188 10.033 1.00 69.00 368 LEU A O 1
ATOM 2841 N N . ALA A 1 369 ? -14.251 15.228 7.813 1.00 63.50 369 ALA A N 1
ATOM 2842 C CA . ALA A 1 369 ? -12.841 15.302 7.426 1.00 63.50 369 ALA A CA 1
ATOM 2843 C C . ALA A 1 369 ? -12.110 16.558 7.938 1.00 63.50 369 ALA A C 1
ATOM 2845 O O . ALA A 1 369 ? -10.927 16.489 8.244 1.00 63.50 369 ALA A O 1
ATOM 2846 N N . ARG A 1 370 ? -12.793 17.706 8.065 1.00 55.59 370 ARG A N 1
ATOM 2847 C CA . ARG A 1 370 ? -12.153 18.989 8.426 1.00 55.59 370 ARG A CA 1
ATOM 2848 C C . ARG A 1 370 ? -12.115 19.304 9.925 1.00 55.59 370 ARG A C 1
ATOM 2850 O O . ARG A 1 370 ? -11.513 20.306 10.301 1.00 55.59 370 ARG A O 1
ATOM 2857 N N . GLY A 1 371 ? -12.740 18.497 10.783 1.00 53.03 371 GLY A N 1
ATOM 2858 C CA . GLY A 1 371 ? -12.786 18.805 12.220 1.00 53.03 371 GLY A CA 1
ATOM 2859 C C . GLY A 1 371 ? -13.204 17.681 13.166 1.00 53.03 371 GLY A C 1
ATOM 2860 O O . GLY A 1 371 ? -13.218 17.919 14.368 1.00 53.03 371 GLY A O 1
ATOM 2861 N N . GLY A 1 372 ? -13.543 16.487 12.665 1.00 54.66 372 GLY A N 1
ATOM 2862 C CA . GLY A 1 372 ? -14.091 15.393 13.479 1.00 54.66 372 GLY A CA 1
ATOM 2863 C C . GLY A 1 372 ? -13.146 14.219 13.750 1.00 54.66 372 GLY A C 1
ATOM 2864 O O . GLY A 1 372 ? -13.560 13.279 14.415 1.00 54.66 372 GLY A O 1
ATOM 2865 N N . MET A 1 373 ? -11.916 14.230 13.223 1.00 62.25 373 MET A N 1
ATOM 2866 C CA . MET A 1 373 ? -10.988 13.088 13.338 1.00 62.25 373 MET A CA 1
ATOM 2867 C C . MET A 1 373 ? -10.021 13.154 14.527 1.00 62.25 373 MET A C 1
ATOM 2869 O O . MET A 1 373 ? -9.189 12.261 14.660 1.00 62.25 373 MET A O 1
ATOM 2873 N N . ARG A 1 374 ? -10.089 14.193 15.367 1.00 52.69 374 ARG A N 1
ATOM 2874 C CA . ARG A 1 374 ? -9.229 14.347 16.551 1.00 52.69 374 ARG A CA 1
ATOM 2875 C C . ARG A 1 374 ? -9.964 14.076 17.848 1.00 52.69 374 ARG A C 1
ATOM 2877 O O . ARG A 1 374 ? -11.139 14.493 17.936 1.00 52.69 374 ARG A O 1
#

Mean predicted aligned error: 5.53 Å

Secondary structure (DSSP, 8-state):
-HHHHHHHHHHHTT-HHHHHHHHHHHHHHHHHTT-HHHHHHHHHHHHHHS--TTTTHHHHHHTT--GGGS--PPP---TTSTTHHHHHHHHHHHHHSPTT-STHHHHHHHIIIIIGGGGT-------THHHHHHHHHHHHSPSSEEEEE--TTSHHHHHHHTTS-EEEEES-HHHHHHHHHHHHHTT-TTTEEEEES-HHHHHHHHHHHS-TTT--EEEEEE-S-GGGHHHHHHHHHHTT-EEEEEEEEES-IIIII-HHHHHHHHH-TTEEEEEEEEEPTT-TT-EEEEEEEEE---TT----S-S---HHHHHHHHHHHHHHHHHH-GGGT-----HHHHHHHHHHHHHHHHHHHT--EEE--HHHHHHS--

Radius of gyration: 21.1 Å; Cα contacts (8 Å, |Δi|>4): 650; chains: 1; bounding box: 55×40×59 Å

pLDDT: mean 89.62, std 11.15, range [34.12, 98.75]